Protein 1OT8 (pdb70)

B-factor: mean 16.62, std 10.14, range [3.8, 63.19]

Secondary structure (DSSP, 8-state):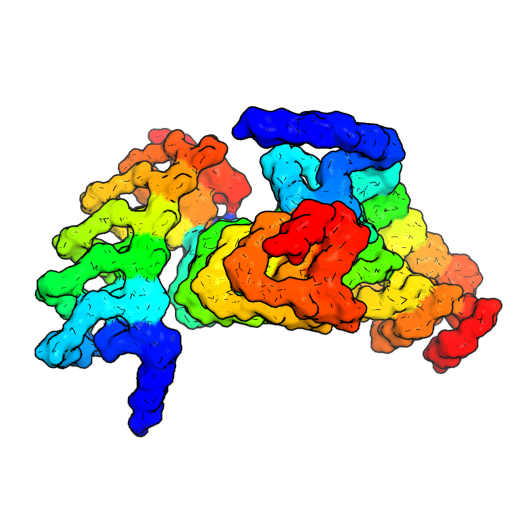
-HHHHHHHHHHHHHHHHHHHHH---HHHHHHHTT-HHHHHHHHHTT--TT---TTS--HHHHHHHTT-HHHHHHHHT-TT--TT---TT---HHHHHHHTT-TTHHHHHHHTT--TT-B-TTS-BHHHHHHHTT-HHHHHHHHHTT--TT---TT---HHHHHHHTT-HHHHHHHHHTT--TT---TTS--HHHHHHHTT-HHHHHHH-/-THHHHHHHHHHHHH---HHHHHHHTT-HHHHHHHHHTT--TT---TTS--HHHHHHHHT-HHHHHHHHTSTT--TT---TT---HHHHHHHTT-TTHHHHHHHTT--TT-B-TTS-BHHHHHHHTT-HHHHHHHHHTT--TT---TT---HHHHHHHTT-HHHHHHHHHTT--TT---TTS--HHHHHHHTT-HHHHHHHH--/-TTT---HHHHHHHTT-HHHHHHHHHTT--TT---TTS--HHHHHHHHT-HHHHHHHHT-TT--TT---TTS--HHHHHHHHT-TTHHHHHHHTT--TT-B-TTS-BHHHHHHHTT-HHHHHHHHHTT--TT---TT---HHHHHHHTT-HHHHHHHHHTT--TT---TT---HHHHHHHTT-HHHHHHHH-

GO terms:
  GO:0050699 WW domain binding (F, IDA)
  GO:0002213 defense response to insect (P, IDA)
  GO:0004888 transmembrane signaling receptor activity (F, IDA)
  GO:0005634 nucleus (C, IDA)
  GO:0005737 cytoplasm (C, IDA)
  GO:0005764 lysosome (C, IDA)
  GO:0005768 endosome (C, IDA)
  GO:0005769 early endosome (C, IDA)
  GO:0005770 late endosome (C, IDA)
  GO:0005886 plasma membrane (C, IDA)
  GO:0009986 cell surface (C, IDA)
  GO:0016020 membrane (C, IDA)
  GO:0030139 endocytic vesicle (C, IDA)
  GO:0031410 cytoplasmic vesicle (C, IDA)
  GO:0003682 chromatin binding (F, IDA)
  GO:0003713 transcription coactivator activity (F, IDA)
  GO:0045944 positive regulation of transcription by RNA polymerase II (P, IDA)
  GO:0010628 positive regulation of gene expression (P, IDA)
  GO:1990433 CSL-Notch-Mastermind transcription factor complex (C, IDA)
  GO:0048627 myoblast development (P, IEP)

CATH classification: 1.25.40.20

Solvent-accessible surface area: 26319 Å² total; per-residue (Å²): 133,74,120,82,95,54,74,59,128,55,61,13,65,143,56,66,79,58,21,117,102,45,28,14,49,35,2,0,11,6,0,90,83,2,43,0,7,21,0,90,134,24,32,103,56,62,35,84,4,48,22,100,18,90,70,0,59,2,0,0,0,5,0,0,36,30,33,0,14,0,0,0,8,3,0,33,56,40,157,75,13,67,28,56,8,104,22,116,70,2,0,2,0,3,1,0,0,0,71,63,56,20,85,32,0,5,54,29,0,19,36,40,123,8,74,28,71,15,28,16,93,50,14,41,8,0,2,0,56,0,0,14,68,51,19,34,97,2,0,67,34,0,18,150,64,157,6,81,104,42,20,90,6,105,112,61,10,2,0,1,2,4,0,0,80,74,40,2,82,92,0,0,97,9,0,22,83,52,173,6,65,91,116,40,41,5,90,126,118,84,49,0,96,59,2,0,50,120,98,125,42,103,57,1,17,163,44,14,112,200,154,53,77,38,66,78,71,101,56,42,54,116,100,47,29,12,47,55,2,0,13,6,0,89,109,56,128,45,64,19,0,100,149,48,28,101,92,60,37,88,5,47,22,101,18,93,39,0,55,3,0,0,0,6,0,0,36,40,75,3,68,37,1,0,74,18,0,38,165,44,158,70,14,71,31,58,8,105,10,118,22,2,1,3,0,4,1,0,0,0,34,24,30,20,130,31,0,4,88,35,0,20,104,38,125,9,74,29,67,17,27,14,93,49,14,28,7,1,2,0,14,0,0,2,1,18,18,35,101,2,0,65,34,0,21,151,66,162,9,76,88,37,13,87,8,104,64,58,9,1,0,1,0,4,0,0,43,3,0,0,68,51,0,0,74,10,0,18,103,61,163,4,66,78,143,43,40,5,91,118,117,71,59,0,95,54,5,0,49,126,45,98,1,101,34,0,20,147,16,14,71,110,230,112,154,106,45,24,14,54,68,2,0,51,4,0,112,83,4,46,0,14,31,0,71,157,47,24,102,92,62,36,93,4,48,20,99,17,84,38,0,59,2,0,0,0,7,0,0,36,30,32,0,14,0,0,0,4,4,0,35,62,40,158,72,14,69,26,57,7,99,9,116,19,2,1,3,0,4,1,0,0,0,36,25,36,21,88,37,0,6,58,27,0,20,42,40,121,8,79,30,69,21,26,14,90,49,14,25,8,1,3,0,12,0,0,1,1,20,19,34,98,2,0,66,36,0,22,152,63,161,8,76,100,37,15,87,8,106,62,59,13,2,0,1,2,3,0,0,44,1,0,0,69,71,0,0,94,9,0,17,81,53,170,4,67,75,115,40,40,12,92,132,115,66,51,0,97,60,2,0,49,119,41,102,1,96,41,0,16,152,12,13,87,151

Sequence (605 aa):
TAQVISDLLAQGAELNATMDKTGETSLHLAARFARADAAKRLLDAGADANSQDNTGRTPLHAAVAADAMGVFQILLRNRATNLNARMHDGTTPLILAARLAIEGMVEDLITADADINAADNSGKTALHWAAAVNNTEAVNILLMHHANRDAQDDKDETPLFLAAREGSYEASKALLDNFANREITDHMDRLPRDVASERLHHDIVRLLDLLAQGAELNATMDKTGETSLHLAARFARADAAKRLLDAGADANSQDNTGRTPLHAAVAADAMGVFQILLRNRATNLNARMHDGTTPLILAARLAIEGMVEDLITADADINAADNSGKTALHWAAAVNNTEAVNILLMHHANRDAQDDKDETPLFLAAREGSYEASKALLDNFANREITDHMDRLPRDVASERLHHDIVRLLDEHMDKTGETSLHLAARFARADAAKRLLDAGADANSQDNTGRTPLHAAVAADAMGVFQILLRNRATNLNARMHDGTTPLILAARLAIEGMVEDLITADADINAADNSGKTALHWAAAVNNTEAVNILLMHHANRDAQDDKDETPLFLAAREGSYEASKALLDNFANREITDHMDRLPRDVASERLHHDIVRLLDE

Foldseek 3Di:
DCVLVVVLVVVQVVCVVVCVVWVDHQLLVCLLVLPLPSNVSCVVVPDQQLRQTPQQDGSLLNNLLNLSVSSNVVLLVPVNRQQLRAGNQQDGSLLSCLLNVRPPVNLVSVVSPHPQAGAGNQAHGSLLNNLLVLSQVSVLSSVVSPHPQCRAGNQGAGSLLNNLLNVNLSSNLSSVVSPHDQCRATNVNATSLRNNVVVVVVSSNVVSD/DCVVVVVVVVVCVVWVDDQLLVCLQVQPLPSNVVCVVVPDQQLDQTPQQDGSLLNNLLNLNVSSNVVSLVDPNRDQLRQGPQRDGSLLSNLLNVRPPVNLVSVVSPHPQCRAGNQAHGSLLNNLLVLSQVSNLSSVVSPHPQCGAGNQGAGSLLNNLLRVRLNNNLSSVVSVHDQCRATNVNATSLRNNVVVVVVNSVVVSPDD/DVVWQDDQLLVCLQVLPLPSNLVCVVVPHQQLRQTPQQDGSLLNNLLNLSVSSNVVLLVDPNRDQLRAGPQGDGSLLSCLLVVRPPVNLVSVVSPHPQCGAGNQAAGSLLNNLLNLSLVSNLSSVVSPHPQCGAGNQGAGSLLNNLLNVRLSSNLSSVVSVRPQCRATNVNHTSLRSNVVVVVVSSNVVSVD

Nearest PDB structures (foldseek):
  1ot8-assembly3_C  TM=1.004E+00  e=4.012E-27  Drosophila melanogaster
  2he0-assembly1_B  TM=9.940E-01  e=1.354E-20  Homo sapiens
  2f8y-assembly2_B  TM=9.545E-01  e=3.190E-21  Homo sapiens
  3v79-assembly1_K  TM=9.064E-01  e=8.773E-21  Homo sapiens
  6py8-assembly2_K  TM=9.877E-01  e=1.505E-19  Homo sapiens

Organism: Drosophila melanogaster (NCBI:txid7227)

Radius of gyration: 27.83 Å; Cα contacts (8 Å, |Δi|>4): 1232; chains: 3; bounding box: 57×90×61 Å

Structure (mmCIF, N/CA/C/O backbone):
data_1OT8
#
_entry.id   1OT8
#
_cell.length_a   73.629
_cell.length_b   73.629
_cell.length_c   341.056
_cell.angle_alpha   90.00
_cell.angle_beta   90.00
_cell.angle_gamma   90.00
#
_symmetry.space_group_name_H-M   'P 43 21 2'
#
loop_
_entity.id
_entity.type
_entity.pdbx_description
1 polymer 'Neurogenic locus Notch protein'
2 non-polymer 'MAGNESIUM ION'
3 water water
#
loop_
_atom_site.group_PDB
_atom_site.id
_atom_site.type_symbol
_atom_site.label_atom_id
_atom_site.label_alt_id
_atom_site.label_comp_id
_atom_site.label_asym_id
_atom_site.label_entity_id
_atom_site.label_seq_id
_atom_site.pdbx_PDB_ins_code
_atom_site.Cartn_x
_atom_site.Cartn_y
_atom_site.Cartn_z
_atom_site.occupancy
_atom_site.B_iso_or_equiv
_atom_site.auth_seq_id
_atom_site.auth_comp_id
_atom_site.auth_asym_id
_atom_site.auth_atom_id
_atom_site.pdbx_PDB_model_num
ATOM 1 N N . THR A 1 29 ? 61.173 53.514 38.151 1.00 40.66 29 THR A N 1
ATOM 2 C CA . THR A 1 29 ? 60.467 54.387 39.137 1.00 40.50 29 THR A CA 1
ATOM 3 C C . THR A 1 29 ? 61.299 55.629 39.452 1.00 38.21 29 THR A C 1
ATOM 4 O O . THR A 1 29 ? 60.776 56.744 39.503 1.00 37.47 29 THR A O 1
ATOM 8 N N . ALA A 1 30 ? 62.595 55.434 39.666 1.00 35.82 30 ALA A N 1
ATOM 9 C CA . ALA A 1 30 ? 63.479 56.553 39.951 1.00 34.88 30 ALA A CA 1
ATOM 10 C C . ALA A 1 30 ? 63.514 57.435 38.708 1.00 33.35 30 ALA A C 1
ATOM 11 O O . ALA A 1 30 ? 63.542 58.662 38.799 1.00 31.16 30 ALA A O 1
ATOM 13 N N . GLN A 1 31 ? 63.496 56.797 37.542 1.00 33.14 31 GLN A N 1
ATOM 14 C CA . GLN A 1 31 ? 63.522 57.523 36.281 1.00 32.95 31 GLN A CA 1
ATOM 15 C C . GLN A 1 31 ? 62.266 58.370 36.112 1.00 32.70 31 GLN A C 1
ATOM 16 O O . GLN A 1 31 ? 62.339 59.530 35.705 1.00 30.37 31 GLN A O 1
ATOM 22 N N . VAL A 1 32 ? 61.115 57.786 36.432 1.00 31.09 32 VAL A N 1
ATOM 23 C CA . VAL A 1 32 ? 59.844 58.490 36.304 1.00 32.23 32 VAL A CA 1
ATOM 24 C C . VAL A 1 32 ? 59.772 59.696 37.231 1.00 30.76 32 VAL A C 1
ATOM 25 O O . VAL A 1 32 ? 59.409 60.796 36.810 1.00 30.48 32 VAL A O 1
ATOM 29 N N . ILE A 1 33 ? 60.114 59.486 38.497 1.00 29.64 33 ILE A N 1
ATOM 30 C CA . ILE A 1 33 ? 60.073 60.567 39.472 1.00 27.96 33 ILE A CA 1
ATOM 31 C C . ILE A 1 33 ? 61.081 61.667 39.130 1.00 28.38 33 ILE A C 1
ATOM 32 O O . ILE A 1 33 ? 60.732 62.847 39.099 1.00 28.04 33 ILE A O 1
ATOM 37 N N . SER A 1 34 ? 62.327 61.281 38.870 1.00 27.88 34 SER A N 1
ATOM 38 C CA . SER A 1 34 ? 63.362 62.253 38.534 1.00 28.90 34 SER A CA 1
ATOM 39 C C . SER A 1 34 ? 62.955 63.088 37.320 1.00 29.63 34 SER A C 1
ATOM 40 O O . SER A 1 34 ? 63.209 64.291 37.276 1.00 28.89 34 SER A O 1
ATOM 43 N N . ASP A 1 35 ? 62.324 62.455 36.334 1.00 29.92 35 ASP A N 1
ATOM 44 C CA . ASP A 1 35 ? 61.891 63.184 35.148 1.00 31.88 35 ASP A CA 1
ATOM 45 C C . ASP A 1 35 ? 60.794 64.175 35.511 1.00 30.50 35 ASP A C 1
ATOM 46 O O . ASP A 1 35 ? 60.817 65.323 35.069 1.00 30.29 35 ASP A O 1
ATOM 51 N N . LEU A 1 36 ? 59.837 63.729 36.318 1.00 29.95 36 LEU A N 1
ATOM 52 C CA . LEU A 1 36 ? 58.740 64.593 36.736 1.00 30.76 36 LEU A CA 1
ATOM 53 C C . LEU A 1 36 ? 59.267 65.820 37.471 1.00 29.21 36 LEU A C 1
ATOM 54 O O . LEU A 1 36 ? 58.835 66.939 37.208 1.00 29.96 36 LEU A O 1
ATOM 59 N N . LEU A 1 37 ? 60.207 65.607 38.389 1.00 28.55 37 LEU A N 1
ATOM 60 C CA . LEU A 1 37 ? 60.785 66.709 39.154 1.00 28.27 37 LEU A CA 1
ATOM 61 C C . LEU A 1 37 ? 61.599 67.644 38.257 1.00 27.49 37 LEU A C 1
ATOM 62 O O . LEU A 1 37 ? 61.568 68.865 38.427 1.00 27.12 37 LEU A O 1
ATOM 67 N N . ALA A 1 38 ? 62.318 67.068 37.297 1.00 27.96 38 ALA A N 1
ATOM 68 C CA . ALA A 1 38 ? 63.136 67.851 36.369 1.00 29.47 38 ALA A CA 1
ATOM 69 C C . ALA A 1 38 ? 62.256 68.684 35.436 1.00 29.06 38 ALA A C 1
ATOM 70 O O . ALA A 1 38 ? 62.482 69.881 35.259 1.00 30.63 38 ALA A O 1
ATOM 72 N N . GLN A 1 39 ? 61.267 68.034 34.828 1.00 29.55 39 GLN A N 1
ATOM 73 C CA . GLN A 1 39 ? 60.351 68.746 33.946 1.00 31.57 39 GLN A CA 1
ATOM 74 C C . GLN A 1 39 ? 59.582 69.821 34.706 1.00 31.09 39 GLN A C 1
ATOM 75 O O . GLN A 1 39 ? 59.331 70.903 34.205 1.00 31.30 39 GLN A O 1
ATOM 78 N N . GLY A 1 40 ? 59.243 69.492 35.957 1.00 29.21 40 GLY A N 1
ATOM 79 C CA . GLY A 1 40 ? 58.529 70.443 36.788 1.00 28.69 40 GLY A CA 1
ATOM 80 C C . GLY A 1 40 ? 59.318 71.725 36.998 1.00 28.06 40 GLY A C 1
ATOM 81 O O . GLY A 1 40 ? 58.762 72.826 36.949 1.00 27.79 40 GLY A O 1
ATOM 82 N N . ALA A 1 41 ? 60.621 71.584 37.220 1.00 25.94 41 ALA A N 1
ATOM 83 C CA . ALA A 1 41 ? 61.488 72.733 37.447 1.00 26.23 41 ALA A CA 1
ATOM 84 C C . ALA A 1 41 ? 61.599 73.618 36.209 1.00 25.72 41 ALA A C 1
ATOM 85 O O . ALA A 1 41 ? 61.579 74.843 36.305 1.00 24.20 41 ALA A O 1
ATOM 87 N N . GLU A 1 42 ? 61.718 72.994 35.045 1.00 26.62 42 GLU A N 1
ATOM 88 C CA . GLU A 1 42 ? 61.834 73.744 33.801 1.00 28.00 42 GLU A CA 1
ATOM 89 C C . GLU A 1 42 ? 60.536 74.475 33.485 1.00 28.89 42 GLU A C 1
ATOM 90 O O . GLU A 1 42 ? 60.545 75.491 32.799 1.00 29.96 42 GLU A O 1
ATOM 96 N N . LEU A 1 43 ? 59.424 73.965 34.009 1.00 29.92 43 LEU A N 1
ATOM 97 C CA . LEU A 1 43 ? 58.111 74.565 33.767 1.00 30.11 43 LEU A CA 1
ATOM 98 C C . LEU A 1 43 ? 57.610 75.517 34.856 1.00 29.21 43 LEU A C 1
ATOM 99 O O . LEU A 1 43 ? 56.595 76.189 34.664 1.00 27.70 43 LEU A O 1
ATOM 104 N N . ASN A 1 44 ? 58.302 75.583 35.991 1.00 27.06 44 ASN A N 1
ATOM 105 C CA . ASN A 1 44 ? 57.857 76.454 37.077 1.00 28.07 44 ASN A CA 1
ATOM 106 C C . ASN A 1 44 ? 57.731 77.933 36.716 1.00 28.99 44 ASN A C 1
ATOM 107 O O . ASN A 1 44 ? 56.869 78.631 37.250 1.00 28.02 44 ASN A O 1
ATOM 112 N N . ALA A 1 45 ? 58.584 78.419 35.822 1.00 30.76 45 ALA A N 1
ATOM 113 C CA . ALA A 1 45 ? 58.509 79.822 35.425 1.00 31.93 45 ALA A CA 1
ATOM 114 C C . ALA A 1 45 ? 57.094 80.102 34.926 1.00 32.08 45 ALA A C 1
ATOM 115 O O . ALA A 1 45 ? 56.441 81.053 35.361 1.00 32.70 45 ALA A O 1
ATOM 117 N N . THR A 1 46 ? 56.621 79.247 34.024 1.00 31.80 46 THR A N 1
ATOM 118 C CA . THR A 1 46 ? 55.286 79.377 33.452 1.00 31.70 46 THR A CA 1
ATOM 119 C C . THR A 1 46 ? 54.186 79.215 34.496 1.00 31.87 46 THR A C 1
ATOM 120 O O . THR A 1 46 ? 53.277 80.040 34.590 1.00 30.10 46 THR A O 1
ATOM 124 N N . MET A 1 47 ? 54.274 78.146 35.282 1.00 30.37 47 MET A N 1
ATOM 125 C CA . MET A 1 47 ? 53.270 77.865 36.299 1.00 30.11 47 MET A CA 1
ATOM 126 C C . MET A 1 47 ? 53.178 78.930 37.386 1.00 30.42 47 MET A C 1
ATOM 127 O O . MET A 1 47 ? 52.103 79.167 37.934 1.00 29.36 47 MET A O 1
ATOM 132 N N . ASP A 1 48 ? 54.298 79.571 37.704 1.00 29.87 48 ASP A N 1
ATOM 133 C CA . ASP A 1 48 ? 54.284 80.609 38.728 1.00 29.62 48 ASP A CA 1
ATOM 134 C C . ASP A 1 48 ? 53.494 81.832 38.275 1.00 29.36 48 ASP A C 1
ATOM 135 O O . ASP A 1 48 ? 53.030 82.618 39.096 1.00 28.96 48 ASP A O 1
ATOM 140 N N . LYS A 1 49 ? 53.340 81.989 36.966 1.00 28.62 49 LYS A N 1
ATOM 141 C CA . LYS A 1 49 ? 52.604 83.127 36.432 1.00 29.54 49 LYS A CA 1
ATOM 142 C C . LYS A 1 49 ? 51.117 82.829 36.221 1.00 29.07 49 LYS A C 1
ATOM 143 O O . LYS A 1 49 ? 50.281 83.733 36.265 1.00 30.58 49 LYS A O 1
ATOM 146 N N . THR A 1 50 ? 50.792 81.558 36.015 1.00 26.75 50 THR A N 1
ATOM 147 C CA . THR A 1 50 ? 49.412 81.163 35.767 1.00 25.12 50 THR A CA 1
ATOM 148 C C . THR A 1 50 ? 48.768 80.399 36.918 1.00 24.29 50 THR A C 1
ATOM 149 O O . THR A 1 50 ? 47.546 80.262 36.967 1.00 24.31 50 THR A O 1
ATOM 153 N N . GLY A 1 51 ? 49.592 79.898 37.832 1.00 23.20 51 GLY A N 1
ATOM 154 C CA . GLY A 1 51 ? 49.077 79.137 38.957 1.00 23.59 51 GLY A CA 1
ATOM 155 C C . GLY A 1 51 ? 48.722 77.718 38.546 1.00 23.10 51 GLY A C 1
ATOM 156 O O . GLY A 1 51 ? 48.116 76.971 39.311 1.00 22.12 51 GLY A O 1
ATOM 157 N N . GLU A 1 52 ? 49.105 77.346 37.330 1.00 23.50 52 GLU A N 1
ATOM 158 C CA . GLU A 1 52 ? 48.815 76.017 36.798 1.00 23.01 52 GLU A CA 1
ATOM 159 C C . GLU A 1 52 ? 49.746 74.936 37.341 1.00 25.07 52 GLU A C 1
ATOM 160 O O . GLU A 1 52 ? 50.816 75.230 37.875 1.00 22.59 52 GLU A O 1
ATOM 166 N N . THR A 1 53 ? 49.317 73.684 37.192 1.00 25.10 53 THR A N 1
ATOM 167 C CA . THR A 1 53 ? 50.096 72.522 37.606 1.00 25.08 53 THR A CA 1
ATOM 168 C C . THR A 1 53 ? 50.533 71.843 36.316 1.00 24.88 53 THR A C 1
ATOM 169 O O . THR A 1 53 ? 50.077 72.210 35.233 1.00 23.22 53 THR A O 1
ATOM 173 N N . SER A 1 54 ? 51.405 70.847 36.426 1.00 24.30 54 SER A N 1
ATOM 174 C CA . SER A 1 54 ? 51.877 70.125 35.246 1.00 24.53 54 SER A CA 1
ATOM 175 C C . SER A 1 54 ? 50.696 69.574 34.440 1.00 22.05 54 SER A C 1
ATOM 176 O O . SER A 1 54 ? 50.724 69.575 33.209 1.00 22.73 54 SER A O 1
ATOM 179 N N . LEU A 1 55 ? 49.662 69.107 35.135 1.00 19.99 55 LEU A N 1
ATOM 180 C CA . LEU A 1 55 ? 48.494 68.544 34.459 1.00 20.61 55 LEU A CA 1
ATOM 181 C C . LEU A 1 55 ? 47.750 69.606 33.654 1.00 19.78 55 LEU A C 1
ATOM 182 O O . LEU A 1 55 ? 47.206 69.314 32.588 1.00 19.21 55 LEU A O 1
ATOM 187 N N . HIS A 1 56 ? 47.718 70.835 34.167 1.00 20.70 56 HIS A N 1
ATOM 188 C CA . HIS A 1 56 ? 47.072 71.938 33.455 1.00 19.91 56 HIS A CA 1
ATOM 189 C C . HIS A 1 56 ? 47.790 72.128 32.123 1.00 19.53 56 HIS A C 1
ATOM 190 O O . HIS A 1 56 ? 47.162 72.291 31.074 1.00 20.16 56 HIS A O 1
ATOM 197 N N . LEU A 1 57 ? 49.119 72.126 32.176 1.00 21.16 57 LEU A N 1
ATOM 198 C CA . LEU A 1 57 ? 49.927 72.312 30.978 1.00 20.93 57 LEU A CA 1
ATOM 199 C C . LEU A 1 57 ? 49.721 71.188 29.972 1.00 22.22 57 LEU A C 1
ATOM 200 O O . LEU A 1 57 ? 49.679 71.430 28.768 1.00 22.62 57 LEU A O 1
ATOM 205 N N . ALA A 1 58 ? 49.593 69.959 30.468 1.00 22.60 58 ALA A N 1
ATOM 206 C CA . ALA A 1 58 ? 49.376 68.807 29.595 1.00 21.51 58 ALA A CA 1
ATOM 207 C C . ALA A 1 58 ? 48.076 69.034 28.830 1.00 19.68 58 ALA A C 1
ATOM 208 O O . ALA A 1 58 ? 47.979 68.740 27.639 1.00 20.48 58 ALA A O 1
ATOM 210 N N . ALA A 1 59 ? 47.080 69.573 29.525 1.00 18.10 59 ALA A N 1
ATOM 211 C CA . ALA A 1 59 ? 45.784 69.859 28.919 1.00 17.63 59 ALA A CA 1
ATOM 212 C C . ALA A 1 59 ? 45.874 71.047 27.958 1.00 16.67 59 ALA A C 1
ATOM 213 O O . ALA A 1 59 ? 45.391 70.984 26.829 1.00 16.66 59 ALA A O 1
ATOM 215 N N . ARG A 1 60 ? 46.496 72.131 28.414 1.00 11.41 60 ARG A N 1
ATOM 216 C CA . ARG A 1 60 ? 46.619 73.329 27.589 1.00 10.88 60 ARG A CA 1
ATOM 217 C C . ARG A 1 60 ? 47.421 73.084 26.312 1.00 10.23 60 ARG A C 1
ATOM 218 O O . ARG A 1 60 ? 47.135 73.676 25.273 1.00 10.46 60 ARG A O 1
ATOM 226 N N . PHE A 1 61 ? 48.421 72.211 26.371 1.00 8.65 61 PHE A N 1
ATOM 227 C CA . PHE A 1 61 ? 49.194 71.943 25.167 1.00 10.07 61 PHE A CA 1
ATOM 228 C C . PHE A 1 61 ? 48.834 70.626 24.491 1.00 9.31 61 PHE A C 1
ATOM 229 O O . PHE A 1 61 ? 49.590 70.101 23.673 1.00 9.02 61 PHE A O 1
ATOM 237 N N . ALA A 1 62 ? 47.656 70.114 24.839 1.00 7.94 62 ALA A N 1
ATOM 238 C CA . ALA A 1 62 ? 47.111 68.889 24.261 1.00 8.41 62 ALA A CA 1
ATOM 239 C C . ALA A 1 62 ? 48.064 67.704 24.176 1.00 8.68 62 ALA A C 1
ATOM 240 O O . ALA A 1 62 ? 48.360 67.216 23.082 1.00 8.79 62 ALA A O 1
ATOM 242 N N . ARG A 1 63 ? 48.533 67.239 25.327 1.00 7.40 63 ARG A N 1
ATOM 243 C CA . ARG A 1 63 ? 49.426 66.091 25.375 1.00 8.39 63 ARG A CA 1
ATOM 244 C C . ARG A 1 63 ? 48.720 64.958 26.114 1.00 8.31 63 ARG A C 1
ATOM 245 O O . ARG A 1 63 ? 48.796 64.862 27.338 1.00 8.49 63 ARG A O 1
ATOM 253 N N . ALA A 1 64 ? 48.022 64.111 25.366 1.00 8.79 64 ALA A N 1
ATOM 254 C CA . ALA A 1 64 ? 47.317 62.985 25.960 1.00 7.14 64 ALA A CA 1
ATOM 255 C C . ALA A 1 64 ? 48.305 62.065 26.675 1.00 8.84 64 ALA A C 1
ATOM 256 O O . ALA A 1 64 ? 48.004 61.540 27.748 1.00 7.75 64 ALA A O 1
ATOM 258 N N . ASP A 1 65 ? 49.489 61.878 26.091 1.00 8.09 65 ASP A N 1
ATOM 259 C CA . ASP A 1 65 ? 50.487 61.009 26.707 1.00 10.05 65 ASP A CA 1
ATOM 260 C C . ASP A 1 65 ? 50.949 61.525 28.063 1.00 10.71 65 ASP A C 1
ATOM 261 O O . ASP A 1 65 ? 51.000 60.772 29.039 1.00 8.86 65 ASP A O 1
ATOM 266 N N . ALA A 1 66 ? 51.276 62.811 28.129 1.00 9.19 66 ALA A N 1
ATOM 267 C CA . ALA A 1 66 ? 51.728 63.401 29.380 1.00 10.49 66 ALA A CA 1
ATOM 268 C C . ALA A 1 66 ? 50.603 63.400 30.412 1.00 10.55 66 ALA A C 1
ATOM 269 O O . ALA A 1 66 ? 50.845 63.189 31.602 1.00 11.80 66 ALA A O 1
ATOM 271 N N . ALA A 1 67 ? 49.375 63.629 29.952 1.00 10.04 67 ALA A N 1
ATOM 272 C CA . ALA A 1 67 ? 48.218 63.660 30.838 1.00 10.80 67 ALA A CA 1
ATOM 273 C C . ALA A 1 67 ? 48.066 62.355 31.614 1.00 11.44 67 ALA A C 1
ATOM 274 O O . ALA A 1 67 ? 47.845 62.369 32.827 1.00 9.88 67 ALA A O 1
ATOM 276 N N . LYS A 1 68 ? 48.169 61.227 30.916 1.00 11.36 68 LYS A N 1
ATOM 277 C CA . LYS A 1 68 ? 48.037 59.935 31.578 1.00 12.23 68 LYS A CA 1
ATOM 278 C C . LYS A 1 68 ? 49.166 59.694 32.574 1.00 12.43 68 LYS A C 1
ATOM 279 O O . LYS A 1 68 ? 48.931 59.214 33.681 1.00 12.55 68 LYS A O 1
ATOM 285 N N . ARG A 1 69 ? 50.393 60.029 32.183 1.00 13.17 69 ARG A N 1
ATOM 286 C CA . ARG A 1 69 ? 51.539 59.842 33.066 1.00 13.48 69 ARG A CA 1
ATOM 287 C C . ARG A 1 69 ? 51.376 60.628 34.365 1.00 12.86 69 ARG A C 1
ATOM 288 O O . ARG A 1 69 ? 51.642 60.108 35.451 1.00 11.33 69 ARG A O 1
ATOM 296 N N . LEU A 1 70 ? 50.931 61.878 34.256 1.00 10.47 70 LEU A N 1
ATOM 297 C CA . LEU A 1 70 ? 50.747 62.719 35.433 1.00 10.49 70 LEU A CA 1
ATOM 298 C C . LEU A 1 70 ? 49.656 62.198 36.363 1.00 11.01 70 LEU A C 1
ATOM 299 O O . LEU A 1 70 ? 49.817 62.205 37.586 1.00 10.01 70 LEU A O 1
ATOM 304 N N . LEU A 1 71 ? 48.543 61.750 35.792 1.00 10.75 71 LEU A N 1
ATOM 305 C CA . LEU A 1 71 ? 47.458 61.224 36.608 1.00 12.06 71 LEU A CA 1
ATOM 306 C C . LEU A 1 71 ? 47.911 59.945 37.308 1.00 13.80 71 LEU A C 1
ATOM 307 O O . LEU A 1 71 ? 47.580 59.721 38.473 1.00 14.82 71 LEU A O 1
ATOM 312 N N . ASP A 1 72 ? 48.672 59.110 36.601 1.00 13.85 72 ASP A N 1
ATOM 313 C CA . ASP A 1 72 ? 49.166 57.872 37.197 1.00 15.37 72 ASP A CA 1
ATOM 314 C C . ASP A 1 72 ? 50.166 58.201 38.300 1.00 15.57 72 ASP A C 1
ATOM 315 O O . ASP A 1 72 ? 50.369 57.413 39.223 1.00 13.56 72 ASP A O 1
ATOM 320 N N . ALA A 1 73 ? 50.785 59.373 38.198 1.00 15.83 73 ALA A N 1
ATOM 321 C CA . ALA A 1 73 ? 51.763 59.814 39.185 1.00 16.68 73 ALA A CA 1
ATOM 322 C C . ALA A 1 73 ? 51.076 60.481 40.377 1.00 17.74 73 ALA A C 1
ATOM 323 O O . ALA A 1 73 ? 51.744 60.949 41.301 1.00 16.76 73 ALA A O 1
ATOM 325 N N . GLY A 1 74 ? 49.746 60.530 40.344 1.00 16.47 74 GLY A N 1
ATOM 326 C CA . GLY A 1 74 ? 48.997 61.118 41.441 1.00 16.16 74 GLY A CA 1
ATOM 327 C C . GLY A 1 74 ? 48.555 62.563 41.294 1.00 15.32 74 GLY A C 1
ATOM 328 O O . GLY A 1 74 ? 48.155 63.186 42.277 1.00 16.13 74 GLY A O 1
ATOM 329 N N . ALA A 1 75 ? 48.619 63.107 40.083 1.00 14.70 75 ALA A N 1
ATOM 330 C CA . ALA A 1 75 ? 48.209 64.491 39.859 1.00 14.83 75 ALA A CA 1
ATOM 331 C C . ALA A 1 75 ? 46.746 64.700 40.241 1.00 16.54 75 ALA A C 1
ATOM 332 O O . ALA A 1 75 ? 45.900 63.838 40.000 1.00 15.55 75 ALA A O 1
ATOM 334 N N . ASP A 1 76 ? 46.454 65.847 40.843 1.00 18.00 76 ASP A N 1
ATOM 335 C CA . ASP A 1 76 ? 45.091 66.175 41.246 1.00 17.62 76 ASP A CA 1
ATOM 336 C C . ASP A 1 76 ? 44.349 66.727 40.036 1.00 16.97 76 ASP A C 1
ATOM 337 O O . ASP A 1 76 ? 44.706 67.778 39.502 1.00 16.38 76 ASP A O 1
ATOM 342 N N . ALA A 1 77 ? 43.318 66.010 39.600 1.00 15.97 77 ALA A N 1
ATOM 343 C CA . ALA A 1 77 ? 42.540 66.425 38.441 1.00 15.33 77 ALA A CA 1
ATOM 344 C C . ALA A 1 77 ? 41.690 67.662 38.705 1.00 13.15 77 ALA A C 1
ATOM 345 O O . ALA A 1 77 ? 41.166 68.265 37.768 1.00 12.66 77 ALA A O 1
ATOM 347 N N . ASN A 1 78 ? 41.554 68.046 39.970 1.00 12.97 78 ASN A N 1
ATOM 348 C CA . ASN A 1 78 ? 40.744 69.209 40.309 1.00 12.21 78 ASN A CA 1
ATOM 349 C C . ASN A 1 78 ? 41.517 70.411 40.854 1.00 12.74 78 ASN A C 1
ATOM 350 O O . ASN A 1 78 ? 40.923 71.332 41.414 1.00 11.31 78 ASN A O 1
ATOM 355 N N . SER A 1 79 ? 42.840 70.389 40.697 1.00 12.57 79 SER A N 1
ATOM 356 C CA . SER A 1 79 ? 43.620 71.541 41.135 1.00 12.96 79 SER A CA 1
ATOM 357 C C . SER A 1 79 ? 43.241 72.792 40.350 1.00 12.47 79 SER A C 1
ATOM 358 O O . SER A 1 79 ? 42.936 72.667 39.151 1.00 10.07 79 SER A O 1
ATOM 361 N N . GLN A 1 80 ? 43.206 73.936 40.986 1.00 12.28 80 GLN A N 1
ATOM 362 C CA . GLN A 1 80 ? 42.803 75.164 40.302 1.00 13.48 80 GLN A CA 1
ATOM 363 C C . GLN A 1 80 ? 43.958 76.123 40.056 1.00 12.48 80 GLN A C 1
ATOM 364 O O . GLN A 1 80 ? 44.848 76.260 40.900 1.00 9.96 80 GLN A O 1
ATOM 370 N N . ASP A 1 81 ? 43.942 76.789 38.902 1.00 11.40 81 ASP A N 1
ATOM 371 C CA . ASP A 1 81 ? 44.985 77.758 38.592 1.00 11.52 81 ASP A CA 1
ATOM 372 C C . ASP A 1 81 ? 44.516 79.131 39.082 1.00 11.07 81 ASP A C 1
ATOM 373 O O . ASP A 1 81 ? 43.554 79.215 39.846 1.00 9.03 81 ASP A O 1
ATOM 378 N N . ASN A 1 82 ? 45.182 80.199 38.652 1.00 11.10 82 ASN A N 1
ATOM 379 C CA . ASN A 1 82 ? 44.816 81.540 39.108 1.00 11.44 82 ASN A CA 1
ATOM 380 C C . ASN A 1 82 ? 43.388 81.999 38.816 1.00 11.07 82 ASN A C 1
ATOM 381 O O . ASN A 1 82 ? 42.854 82.835 39.547 1.00 9.96 82 ASN A O 1
ATOM 386 N N . THR A 1 83 ? 42.755 81.468 37.772 1.00 9.86 83 THR A N 1
ATOM 387 C CA . THR A 1 83 ? 41.377 81.872 37.474 1.00 10.08 83 THR A CA 1
ATOM 388 C C . THR A 1 83 ? 40.374 80.827 37.957 1.00 9.98 83 THR A C 1
ATOM 389 O O . THR A 1 83 ? 39.173 80.939 37.703 1.00 8.24 83 THR A O 1
ATOM 393 N N . GLY A 1 84 ? 40.872 79.811 38.655 1.00 9.69 84 GLY A N 1
ATOM 394 C CA . GLY A 1 84 ? 39.999 78.766 39.165 1.00 10.03 84 GLY A CA 1
ATOM 395 C C . GLY A 1 84 ? 39.807 77.591 38.221 1.00 9.84 84 GLY A C 1
ATOM 396 O O . GLY A 1 84 ? 39.051 76.664 38.518 1.00 9.84 84 GLY A O 1
ATOM 397 N N . ARG A 1 85 ? 40.481 77.623 37.077 1.00 9.18 85 ARG A N 1
ATOM 398 C CA . ARG A 1 85 ? 40.368 76.533 36.111 1.00 9.11 85 ARG A CA 1
ATOM 399 C C . ARG A 1 85 ? 41.065 75.263 36.586 1.00 9.38 85 ARG A C 1
ATOM 400 O O . ARG A 1 85 ? 42.146 75.319 37.167 1.00 9.43 85 ARG A O 1
ATOM 408 N N . THR A 1 86 ? 40.432 74.122 36.339 1.00 9.75 86 THR A N 1
ATOM 409 C CA . THR A 1 86 ? 41.022 72.831 36.672 1.00 10.72 86 THR A CA 1
ATOM 410 C C . THR A 1 86 ? 41.555 72.356 35.324 1.00 10.69 86 THR A C 1
ATOM 411 O O . THR A 1 86 ? 41.273 72.972 34.295 1.00 9.58 86 THR A O 1
ATOM 415 N N . PRO A 1 87 ? 42.333 71.264 35.304 1.00 10.11 87 PRO A N 1
ATOM 416 C CA . PRO A 1 87 ? 42.840 70.805 34.009 1.00 8.80 87 PRO A CA 1
ATOM 417 C C . PRO A 1 87 ? 41.721 70.495 33.016 1.00 8.44 87 PRO A C 1
ATOM 418 O O . PRO A 1 87 ? 41.944 70.493 31.805 1.00 8.36 87 PRO A O 1
ATOM 422 N N . LEU A 1 88 ? 40.518 70.235 33.523 1.00 8.69 88 LEU A N 1
ATOM 423 C CA . LEU A 1 88 ? 39.393 69.946 32.644 1.00 8.65 88 LEU A CA 1
ATOM 424 C C . LEU A 1 88 ? 38.988 71.223 31.903 1.00 10.25 88 LEU A C 1
ATOM 425 O O . LEU A 1 88 ? 38.731 71.189 30.701 1.00 10.27 88 LEU A O 1
ATOM 430 N N . HIS A 1 89 ? 38.935 72.350 32.613 1.00 9.09 89 HIS A N 1
ATOM 431 C CA . HIS A 1 89 ? 38.594 73.621 31.963 1.00 10.54 89 HIS A CA 1
ATOM 432 C C . HIS A 1 89 ? 39.631 73.859 30.867 1.00 11.13 89 HIS A C 1
ATOM 433 O O . HIS A 1 89 ? 39.298 74.215 29.736 1.00 12.34 89 HIS A O 1
ATOM 440 N N . ALA A 1 90 ? 40.897 73.667 31.232 1.00 10.47 90 ALA A N 1
ATOM 441 C CA . ALA A 1 90 ? 42.018 73.863 30.323 1.00 10.19 90 ALA A CA 1
ATOM 442 C C . ALA A 1 90 ? 41.912 73.009 29.062 1.00 10.17 90 ALA A C 1
ATOM 443 O O . ALA A 1 90 ? 42.172 73.495 27.960 1.00 9.01 90 ALA A O 1
ATOM 445 N N . ALA A 1 91 ? 41.536 71.741 29.227 1.00 9.60 91 ALA A N 1
ATOM 446 C CA . ALA A 1 91 ? 41.393 70.824 28.094 1.00 9.35 91 ALA A CA 1
ATOM 447 C C . ALA A 1 91 ? 40.311 71.325 27.145 1.00 9.91 91 ALA A C 1
ATOM 448 O O . ALA A 1 91 ? 40.459 71.250 25.923 1.00 9.94 91 ALA A O 1
ATOM 450 N N . VAL A 1 92 ? 39.215 71.821 27.711 1.00 8.01 92 VAL A N 1
ATOM 451 C CA . VAL A 1 92 ? 38.123 72.352 26.910 1.00 10.22 92 VAL A CA 1
ATOM 452 C C . VAL A 1 92 ? 38.592 73.587 26.132 1.00 10.57 92 VAL A C 1
ATOM 453 O O . VAL A 1 92 ? 38.413 73.668 24.918 1.00 12.05 92 VAL A O 1
ATOM 457 N N . ALA A 1 93 ? 39.200 74.540 26.835 1.00 11.30 93 ALA A N 1
ATOM 458 C CA . ALA A 1 93 ? 39.676 75.774 26.204 1.00 12.11 93 ALA A CA 1
ATOM 459 C C . ALA A 1 93 ? 40.688 75.540 25.081 1.00 13.00 93 ALA A C 1
ATOM 460 O O . ALA A 1 93 ? 40.714 76.287 24.097 1.00 11.97 93 ALA A O 1
ATOM 462 N N . ALA A 1 94 ? 41.514 74.507 25.218 1.00 11.90 94 ALA A N 1
ATOM 463 C CA . ALA A 1 94 ? 42.522 74.209 24.200 1.00 12.57 94 ALA A CA 1
ATOM 464 C C . ALA A 1 94 ? 42.042 73.171 23.191 1.00 11.50 94 ALA A C 1
ATOM 465 O O . ALA A 1 94 ? 42.787 72.787 22.289 1.00 11.12 94 ALA A O 1
ATOM 467 N N . ASP A 1 95 ? 40.794 72.737 23.338 1.00 11.60 95 ASP A N 1
ATOM 468 C CA . ASP A 1 95 ? 40.215 71.719 22.464 1.00 11.52 95 ASP A CA 1
ATOM 469 C C . ASP A 1 95 ? 41.137 70.498 22.412 1.00 11.38 95 ASP A C 1
ATOM 470 O O . ASP A 1 95 ? 41.424 69.959 21.340 1.00 9.89 95 ASP A O 1
ATOM 475 N N . ALA A 1 96 ? 41.618 70.089 23.582 1.00 10.36 96 ALA A N 1
ATOM 476 C CA . ALA A 1 96 ? 42.484 68.923 23.707 1.00 9.32 96 ALA A CA 1
ATOM 477 C C . ALA A 1 96 ? 41.550 67.753 23.997 1.00 9.81 96 ALA A C 1
ATOM 478 O O . ALA A 1 96 ? 41.401 67.333 25.150 1.00 9.91 96 ALA A O 1
ATOM 480 N N . MET A 1 97 ? 40.915 67.239 22.948 1.00 9.13 97 MET A N 1
ATOM 481 C CA . MET A 1 97 ? 39.961 66.144 23.085 1.00 8.91 97 MET A CA 1
ATOM 482 C C . MET A 1 97 ? 40.561 64.910 23.751 1.00 8.99 97 MET A C 1
ATOM 483 O O . MET A 1 97 ? 39.878 64.213 24.496 1.00 10.30 97 MET A O 1
ATOM 488 N N . GLY A 1 98 ? 41.837 64.647 23.481 1.00 9.16 98 GLY A N 1
ATOM 489 C CA . GLY A 1 98 ? 42.494 63.500 24.079 1.00 9.08 98 GLY A CA 1
ATOM 490 C C . GLY A 1 98 ? 42.557 63.635 25.587 1.00 11.06 98 GLY A C 1
ATOM 491 O O . GLY A 1 98 ? 42.064 62.772 26.320 1.00 10.90 98 GLY A O 1
ATOM 492 N N . VAL A 1 99 ? 43.165 64.720 26.058 1.00 9.11 99 VAL A N 1
ATOM 493 C CA . VAL A 1 99 ? 43.278 64.956 27.489 1.00 9.81 99 VAL A CA 1
ATOM 494 C C . VAL A 1 99 ? 41.892 65.010 28.122 1.00 10.54 99 VAL A C 1
ATOM 495 O O . VAL A 1 99 ? 41.691 64.519 29.230 1.00 9.65 99 VAL A O 1
ATOM 499 N N . PHE A 1 100 ? 40.945 65.610 27.406 1.00 9.07 100 PHE A N 1
ATOM 500 C CA . PHE A 1 100 ? 39.562 65.735 27.862 1.00 9.76 100 PHE A CA 1
ATOM 501 C C . PHE A 1 100 ? 38.958 64.363 28.207 1.00 9.46 100 PHE A C 1
ATOM 502 O O . PHE A 1 100 ? 38.402 64.176 29.288 1.00 11.27 100 PHE A O 1
ATOM 510 N N . GLN A 1 101 ? 39.064 63.410 27.286 1.00 9.20 101 GLN A N 1
ATOM 511 C CA . GLN A 1 101 ? 38.517 62.073 27.516 1.00 8.40 101 GLN A CA 1
ATOM 512 C C . GLN A 1 101 ? 39.245 61.363 28.658 1.00 10.92 101 GLN A C 1
ATOM 513 O O . GLN A 1 101 ? 38.637 60.608 29.419 1.00 9.68 101 GLN A O 1
ATOM 519 N N . ILE A 1 102 ? 40.549 61.600 28.762 1.00 8.68 102 ILE A N 1
ATOM 520 C CA . ILE A 1 102 ? 41.356 61.009 29.820 1.00 8.43 102 ILE A CA 1
ATOM 521 C C . ILE A 1 102 ? 40.897 61.553 31.175 1.00 9.11 102 ILE A C 1
ATOM 522 O O . ILE A 1 102 ? 40.903 60.840 32.184 1.00 8.02 102 ILE A O 1
ATOM 527 N N . LEU A 1 103 ? 40.478 62.815 31.198 1.00 8.73 103 LEU A N 1
ATOM 528 C CA . LEU A 1 103 ? 40.007 63.417 32.442 1.00 10.29 103 LEU A CA 1
ATOM 529 C C . LEU A 1 103 ? 38.600 62.925 32.755 1.00 11.42 103 LEU A C 1
ATOM 530 O O . LEU A 1 103 ? 38.271 62.650 33.907 1.00 12.46 103 LEU A O 1
ATOM 535 N N . LEU A 1 104 ? 37.777 62.797 31.721 1.00 10.62 104 LEU A N 1
ATOM 536 C CA . LEU A 1 104 ? 36.408 62.328 31.893 1.00 11.74 104 LEU A CA 1
ATOM 537 C C . LEU A 1 104 ? 36.337 60.900 32.426 1.00 10.85 104 LEU A C 1
ATOM 538 O O . LEU A 1 104 ? 35.440 60.573 33.205 1.00 9.05 104 LEU A O 1
ATOM 543 N N . ARG A 1 105 ? 37.275 60.053 32.012 1.00 10.96 105 ARG A N 1
ATOM 544 C CA . ARG A 1 105 ? 37.283 58.661 32.460 1.00 10.72 105 ARG A CA 1
ATOM 545 C C . ARG A 1 105 ? 37.856 58.529 33.873 1.00 12.56 105 ARG A C 1
ATOM 546 O O . ARG A 1 105 ? 37.776 57.466 34.490 1.00 13.13 105 ARG A O 1
ATOM 554 N N . ASN A 1 106 ? 38.427 59.619 34.380 1.00 13.62 106 ASN A N 1
ATOM 555 C CA . ASN A 1 106 ? 39.006 59.656 35.724 1.00 14.83 106 ASN A CA 1
ATOM 556 C C . ASN A 1 106 ? 37.868 59.954 36.707 1.00 14.26 106 ASN A C 1
ATOM 557 O O . ASN A 1 106 ? 37.326 61.059 36.725 1.00 13.96 106 ASN A O 1
ATOM 562 N N . ARG A 1 107 ? 37.503 59.004 37.556 1.00 15.50 107 ARG A N 1
ATOM 563 C CA . ARG A 1 107 ? 36.383 59.117 38.472 1.00 16.32 107 ARG A CA 1
ATOM 564 C C . ARG A 1 107 ? 36.555 60.302 39.407 1.00 15.35 107 ARG A C 1
ATOM 565 O O . ARG A 1 107 ? 35.517 60.898 39.830 1.00 14.20 107 ARG A O 1
ATOM 569 N N . ALA A 1 108 ? 37.744 60.683 39.820 1.00 13.87 108 ALA A N 1
ATOM 570 C CA . ALA A 1 108 ? 37.937 61.798 40.747 1.00 12.48 108 ALA A CA 1
ATOM 571 C C . ALA A 1 108 ? 37.639 63.162 40.114 1.00 11.17 108 ALA A C 1
ATOM 572 O O . ALA A 1 108 ? 37.424 64.148 40.818 1.00 10.28 108 ALA A O 1
ATOM 574 N N . THR A 1 109 ? 37.615 63.215 38.786 1.00 9.57 109 THR A N 1
ATOM 575 C CA . THR A 1 109 ? 37.362 64.473 38.085 1.00 9.34 109 THR A CA 1
ATOM 576 C C . THR A 1 109 ? 35.989 65.076 38.374 1.00 10.27 109 THR A C 1
ATOM 577 O O . THR A 1 109 ? 34.965 64.417 38.203 1.00 9.45 109 THR A O 1
ATOM 581 N N . ASN A 1 110 ? 35.975 66.333 38.813 1.00 8.83 110 ASN A N 1
ATOM 582 C CA . ASN A 1 110 ? 34.722 67.035 39.089 1.00 9.94 110 ASN A CA 1
ATOM 583 C C . ASN A 1 110 ? 34.299 67.718 37.787 1.00 8.82 110 ASN A C 1
ATOM 584 O O . ASN A 1 110 ? 34.918 68.694 37.360 1.00 8.53 110 ASN A O 1
ATOM 589 N N . LEU A 1 111 ? 33.243 67.204 37.165 1.00 7.75 111 LEU A N 1
ATOM 590 C CA . LEU A 1 111 ? 32.763 67.745 35.897 1.00 11.28 111 LEU A CA 1
ATOM 591 C C . LEU A 1 111 ? 32.047 69.079 36.039 1.00 9.88 111 LEU A C 1
ATOM 592 O O . LEU A 1 111 ? 31.775 69.750 35.044 1.00 9.69 111 LEU A O 1
ATOM 597 N N . ASN A 1 112 ? 31.735 69.457 37.273 1.00 9.31 112 ASN A N 1
ATOM 598 C CA . ASN A 1 112 ? 31.031 70.706 37.521 1.00 10.98 112 ASN A CA 1
ATOM 599 C C . ASN A 1 112 ? 31.928 71.721 38.220 1.00 11.18 112 ASN A C 1
ATOM 600 O O . ASN A 1 112 ? 31.437 72.685 38.808 1.00 11.56 112 ASN A O 1
ATOM 605 N N . ALA A 1 113 ? 33.240 71.497 38.157 1.00 10.47 113 ALA A N 1
ATOM 606 C CA . ALA A 1 113 ? 34.196 72.397 38.787 1.00 11.06 113 ALA A CA 1
ATOM 607 C C . ALA A 1 113 ? 33.952 73.809 38.275 1.00 11.34 113 ALA A C 1
ATOM 608 O O . ALA A 1 113 ? 33.724 74.023 37.083 1.00 10.95 113 ALA A O 1
ATOM 610 N N . ARG A 1 114 ? 34.006 74.777 39.175 1.00 10.84 114 ARG A N 1
ATOM 611 C CA . ARG A 1 114 ? 33.751 76.156 38.784 1.00 12.52 114 ARG A CA 1
ATOM 612 C C . ARG A 1 114 ? 34.974 77.051 38.817 1.00 12.20 114 ARG A C 1
ATOM 613 O O . ARG A 1 114 ? 35.806 76.956 39.723 1.00 9.87 114 ARG A O 1
ATOM 621 N N . MET A 1 115 ? 35.090 77.911 37.809 1.00 12.14 115 MET A N 1
ATOM 622 C CA . MET A 1 115 ? 36.173 78.881 37.767 1.00 11.15 115 MET A CA 1
ATOM 623 C C . MET A 1 115 ? 35.746 79.906 38.818 1.00 11.89 115 MET A C 1
ATOM 624 O O . MET A 1 115 ? 34.616 79.847 39.309 1.00 9.20 115 MET A O 1
ATOM 629 N N . HIS A 1 116 ? 36.627 80.840 39.163 1.00 11.16 116 HIS A N 1
ATOM 630 C CA . HIS A 1 116 ? 36.273 81.852 40.152 1.00 12.23 116 HIS A CA 1
ATOM 631 C C . HIS A 1 116 ? 35.001 82.606 39.753 1.00 12.28 116 HIS A C 1
ATOM 632 O O . HIS A 1 116 ? 34.219 83.005 40.615 1.00 11.53 116 HIS A O 1
ATOM 639 N N . ASP A 1 117 ? 34.776 82.790 38.451 1.00 10.75 117 ASP A N 1
ATOM 640 C CA . ASP A 1 117 ? 33.575 83.495 38.000 1.00 10.90 117 ASP A CA 1
ATOM 641 C C . ASP A 1 117 ? 32.351 82.585 37.851 1.00 9.59 117 ASP A C 1
ATOM 642 O O . ASP A 1 117 ? 31.323 82.999 37.315 1.00 8.42 117 ASP A O 1
ATOM 647 N N . GLY A 1 118 ? 32.470 81.345 38.325 1.00 9.12 118 GLY A N 1
ATOM 648 C CA . GLY A 1 118 ? 31.357 80.407 38.270 1.00 8.87 118 GLY A CA 1
ATOM 649 C C . GLY A 1 118 ? 31.245 79.537 37.028 1.00 11.91 118 GLY A C 1
ATOM 650 O O . GLY A 1 118 ? 30.381 78.659 36.946 1.00 10.65 118 GLY A O 1
ATOM 651 N N . THR A 1 119 ? 32.126 79.765 36.063 1.00 9.75 119 THR A N 1
ATOM 652 C CA . THR A 1 119 ? 32.100 79.017 34.810 1.00 10.97 119 THR A CA 1
ATOM 653 C C . THR A 1 119 ? 32.490 77.544 34.927 1.00 11.70 119 THR A C 1
ATOM 654 O O . THR A 1 119 ? 33.554 77.217 35.457 1.00 11.11 119 THR A O 1
ATOM 658 N N . THR A 1 120 ? 31.624 76.670 34.415 1.00 11.38 120 THR A N 1
ATOM 659 C CA . THR A 1 120 ? 31.857 75.223 34.416 1.00 12.13 120 THR A CA 1
ATOM 660 C C . THR A 1 120 ? 32.451 74.786 33.074 1.00 11.09 120 THR A C 1
ATOM 661 O O . THR A 1 120 ? 32.489 75.565 32.116 1.00 11.84 120 THR A O 1
ATOM 665 N N . PRO A 1 121 ? 32.930 73.531 32.988 1.00 11.00 121 PRO A N 1
ATOM 666 C CA . PRO A 1 121 ? 33.498 73.067 31.719 1.00 9.93 121 PRO A CA 1
ATOM 667 C C . PRO A 1 121 ? 32.465 73.092 30.593 1.00 10.54 121 PRO A C 1
ATOM 668 O O . PRO A 1 121 ? 32.790 73.427 29.458 1.00 10.21 121 PRO A O 1
ATOM 672 N N . LEU A 1 122 ? 31.219 72.746 30.908 1.00 11.02 122 LEU A N 1
ATOM 673 C CA . LEU A 1 122 ? 30.164 72.737 29.896 1.00 10.49 122 LEU A CA 1
ATOM 674 C C . LEU A 1 122 ? 29.865 74.146 29.396 1.00 10.36 122 LEU A C 1
ATOM 675 O O . LEU A 1 122 ? 29.625 74.353 28.210 1.00 8.80 122 LEU A O 1
ATOM 680 N N . ILE A 1 123 ? 29.861 75.115 30.306 1.00 11.61 123 ILE A N 1
ATOM 681 C CA . ILE A 1 123 ? 29.613 76.493 29.903 1.00 12.74 123 ILE A CA 1
ATOM 682 C C . ILE A 1 123 ? 30.748 76.935 28.983 1.00 13.71 123 ILE A C 1
ATOM 683 O O . ILE A 1 123 ? 30.511 77.572 27.955 1.00 13.05 123 ILE A O 1
ATOM 688 N N . LEU A 1 124 ? 31.980 76.580 29.343 1.00 13.75 124 LEU A N 1
ATOM 689 C CA . LEU A 1 124 ? 33.138 76.934 28.530 1.00 15.78 124 LEU A CA 1
ATOM 690 C C . LEU A 1 124 ? 33.058 76.334 27.134 1.00 14.92 124 LEU A C 1
ATOM 691 O O . LEU A 1 124 ? 33.352 77.005 26.151 1.00 16.24 124 LEU A O 1
ATOM 696 N N . ALA A 1 125 ? 32.674 75.063 27.053 1.00 14.50 125 ALA A N 1
ATOM 697 C CA . ALA A 1 125 ? 32.566 74.380 25.765 1.00 14.10 125 ALA A CA 1
ATOM 698 C C . ALA A 1 125 ? 31.543 75.056 24.868 1.00 12.42 125 ALA A C 1
ATOM 699 O O . ALA A 1 125 ? 31.745 75.173 23.661 1.00 12.47 125 ALA A O 1
ATOM 701 N N . ALA A 1 126 ? 30.437 75.490 25.464 1.00 11.99 126 ALA A N 1
ATOM 702 C CA . ALA A 1 126 ? 29.377 76.156 24.716 1.00 11.52 126 ALA A CA 1
ATOM 703 C C . ALA A 1 126 ? 29.811 77.553 24.270 1.00 11.26 126 ALA A C 1
ATOM 704 O O . ALA A 1 126 ? 29.645 77.927 23.105 1.00 11.32 126 ALA A O 1
ATOM 706 N N . ARG A 1 127 ? 30.367 78.322 25.201 1.00 10.99 127 ARG A N 1
ATOM 707 C CA . ARG A 1 127 ? 30.803 79.684 24.897 1.00 12.28 127 ARG A CA 1
ATOM 708 C C . ARG A 1 127 ? 31.979 79.728 23.920 1.00 11.45 127 ARG A C 1
ATOM 709 O O . ARG A 1 127 ? 32.067 80.637 23.094 1.00 9.71 127 ARG A O 1
ATOM 717 N N . LEU A 1 128 ? 32.881 78.754 24.014 1.00 11.19 128 LEU A N 1
ATOM 718 C CA . LEU A 1 128 ? 34.039 78.725 23.127 1.00 11.93 128 LEU A CA 1
ATOM 719 C C . LEU A 1 128 ? 33.766 77.964 21.834 1.00 11.73 128 LEU A C 1
ATOM 720 O O . LEU A 1 128 ? 34.610 77.925 20.949 1.00 10.22 128 LEU A O 1
ATOM 725 N N . ALA A 1 129 ? 32.581 77.367 21.734 1.00 11.30 129 ALA A N 1
ATOM 726 C CA . ALA A 1 129 ? 32.195 76.606 20.554 1.00 11.84 129 ALA A CA 1
ATOM 727 C C . ALA A 1 129 ? 33.171 75.460 20.271 1.00 10.78 129 ALA A C 1
ATOM 728 O O . ALA A 1 129 ? 33.632 75.279 19.142 1.00 9.45 129 ALA A O 1
ATOM 730 N N . ILE A 1 130 ? 33.499 74.696 21.299 1.00 11.33 130 ILE A N 1
ATOM 731 C CA . ILE A 1 130 ? 34.400 73.562 21.137 1.00 10.31 130 ILE A CA 1
ATOM 732 C C . ILE A 1 130 ? 33.514 72.405 20.689 1.00 11.18 130 ILE A C 1
ATOM 733 O O . ILE A 1 130 ? 32.551 72.048 21.360 1.00 13.38 130 ILE A O 1
ATOM 738 N N . GLU A 1 131 ? 33.822 71.826 19.536 1.00 11.00 131 GLU A N 1
ATOM 739 C CA . GLU A 1 131 ? 33.005 70.735 19.026 1.00 11.87 131 GLU A CA 1
ATOM 740 C C . GLU A 1 131 ? 33.120 69.428 19.810 1.00 12.50 131 GLU A C 1
ATOM 741 O O . GLU A 1 131 ? 34.180 69.094 20.341 1.00 12.07 131 GLU A O 1
ATOM 747 N N . GLY A 1 132 ? 32.006 68.707 19.879 1.00 10.67 132 GLY A N 1
ATOM 748 C CA . GLY A 1 132 ? 31.974 67.422 20.553 1.00 11.93 132 GLY A CA 1
ATOM 749 C C . GLY A 1 132 ? 31.896 67.379 22.061 1.00 9.92 132 GLY A C 1
ATOM 750 O O . GLY A 1 132 ? 31.233 66.497 22.618 1.00 9.16 132 GLY A O 1
ATOM 751 N N . MET A 1 133 ? 32.550 68.321 22.732 1.00 9.48 133 MET A N 1
ATOM 752 C CA . MET A 1 133 ? 32.576 68.326 24.194 1.00 10.09 133 MET A CA 1
ATOM 753 C C . MET A 1 133 ? 31.271 68.676 24.899 1.00 10.99 133 MET A C 1
ATOM 754 O O . MET A 1 133 ? 31.078 68.314 26.061 1.00 9.04 133 MET A O 1
ATOM 759 N N . VAL A 1 134 ? 30.381 69.381 24.211 1.00 9.51 134 VAL A N 1
ATOM 760 C CA . VAL A 1 134 ? 29.105 69.739 24.811 1.00 11.36 134 VAL A CA 1
ATOM 761 C C . VAL A 1 134 ? 28.320 68.444 25.007 1.00 10.79 134 VAL A C 1
ATOM 762 O O . VAL A 1 134 ? 27.818 68.166 26.097 1.00 10.59 134 VAL A O 1
ATOM 766 N N . GLU A 1 135 ? 28.241 67.644 23.950 1.00 10.42 135 GLU A N 1
ATOM 767 C CA . GLU A 1 135 ? 27.546 66.370 24.021 1.00 9.40 135 GLU A CA 1
ATOM 768 C C . GLU A 1 135 ? 28.220 65.431 25.025 1.00 9.05 135 GLU A C 1
ATOM 769 O O . GLU A 1 135 ? 27.541 64.761 25.800 1.00 9.01 135 GLU A O 1
ATOM 775 N N . ASP A 1 136 ? 29.551 65.383 25.008 1.00 8.91 136 ASP A N 1
ATOM 776 C CA . ASP A 1 136 ? 30.298 64.515 25.921 1.00 10.18 136 ASP A CA 1
ATOM 777 C C . ASP A 1 136 ? 30.065 64.827 27.392 1.00 9.18 136 ASP A C 1
ATOM 778 O O . ASP A 1 136 ? 29.838 63.921 28.199 1.00 11.75 136 ASP A O 1
ATOM 783 N N . LEU A 1 137 ? 30.131 66.104 27.750 1.00 9.83 137 LEU A N 1
ATOM 784 C CA . LEU A 1 137 ? 29.920 66.487 29.142 1.00 9.53 137 LEU A CA 1
ATOM 785 C C . LEU A 1 137 ? 28.503 66.165 29.592 1.00 10.29 137 LEU A C 1
ATOM 786 O O . LEU A 1 137 ? 28.291 65.688 30.711 1.00 9.25 137 LEU A O 1
ATOM 791 N N . ILE A 1 138 ? 27.533 66.417 28.718 1.00 10.30 138 ILE A N 1
ATOM 792 C CA . ILE A 1 138 ? 26.138 66.131 29.027 1.00 10.45 138 ILE A CA 1
ATOM 793 C C . ILE A 1 138 ? 25.951 64.626 29.234 1.00 11.05 138 ILE A C 1
ATOM 794 O O . ILE A 1 138 ? 25.356 64.187 30.219 1.00 10.92 138 ILE A O 1
ATOM 799 N N . THR A 1 139 ? 26.468 63.841 28.297 1.00 9.37 139 THR A N 1
ATOM 800 C CA . THR A 1 139 ? 26.363 62.391 28.373 1.00 8.56 139 THR A CA 1
ATOM 801 C C . THR A 1 139 ? 27.061 61.871 29.629 1.00 8.82 139 THR A C 1
ATOM 802 O O . THR A 1 139 ? 26.626 60.886 30.226 1.00 8.71 139 THR A O 1
ATOM 806 N N . ALA A 1 140 ? 28.133 62.547 30.037 1.00 9.41 140 ALA A N 1
ATOM 807 C CA . ALA A 1 140 ? 28.881 62.156 31.229 1.00 9.71 140 ALA A CA 1
ATOM 808 C C . ALA A 1 140 ? 28.148 62.603 32.494 1.00 9.65 140 ALA A C 1
ATOM 809 O O . ALA A 1 140 ? 28.641 62.416 33.602 1.00 9.14 140 ALA A O 1
ATOM 811 N N . ASP A 1 141 ? 26.978 63.205 32.305 1.00 10.51 141 ASP A N 1
ATOM 812 C CA . ASP A 1 141 ? 26.120 63.678 33.389 1.00 12.41 141 ASP A CA 1
ATOM 813 C C . ASP A 1 141 ? 26.531 64.980 34.101 1.00 12.71 141 ASP A C 1
ATOM 814 O O . ASP A 1 141 ? 26.254 65.166 35.289 1.00 11.94 141 ASP A O 1
ATOM 819 N N . ALA A 1 142 ? 27.190 65.885 33.387 1.00 11.96 142 ALA A N 1
ATOM 820 C CA . ALA A 1 142 ? 27.558 67.158 33.999 1.00 13.07 142 ALA A CA 1
ATOM 821 C C . ALA A 1 142 ? 26.238 67.892 34.237 1.00 14.65 142 ALA A C 1
ATOM 822 O O . ALA A 1 142 ? 25.247 67.621 33.553 1.00 13.46 142 ALA A O 1
ATOM 824 N N . ASP A 1 143 ? 26.210 68.797 35.212 1.00 12.78 143 ASP A N 1
ATOM 825 C CA . ASP A 1 143 ? 24.991 69.553 35.500 1.00 14.13 143 ASP A CA 1
ATOM 826 C C . ASP A 1 143 ? 24.702 70.472 34.313 1.00 13.25 143 ASP A C 1
ATOM 827 O O . ASP A 1 143 ? 25.380 71.481 34.119 1.00 12.50 143 ASP A O 1
ATOM 832 N N . ILE A 1 144 ? 23.686 70.113 33.537 1.00 13.32 144 ILE A N 1
ATOM 833 C CA . ILE A 1 144 ? 23.305 70.857 32.341 1.00 11.62 144 ILE A CA 1
ATOM 834 C C . ILE A 1 144 ? 22.735 72.257 32.590 1.00 11.71 144 ILE A C 1
ATOM 835 O O . ILE A 1 144 ? 22.769 73.108 31.697 1.00 11.27 144 ILE A O 1
ATOM 840 N N . ASN A 1 145 ? 22.221 72.509 33.791 1.00 11.87 145 ASN A N 1
ATOM 841 C CA . ASN A 1 145 ? 21.657 73.822 34.089 1.00 12.70 145 ASN A CA 1
ATOM 842 C C . ASN A 1 145 ? 22.512 74.706 34.994 1.00 15.06 145 ASN A C 1
ATOM 843 O O . ASN A 1 145 ? 22.037 75.728 35.492 1.00 11.60 145 ASN A O 1
ATOM 848 N N . ALA A 1 146 ? 23.766 74.326 35.209 1.00 12.56 146 ALA A N 1
ATOM 849 C CA . ALA A 1 146 ? 24.645 75.131 36.048 1.00 14.08 146 ALA A CA 1
ATOM 850 C C . ALA A 1 146 ? 24.810 76.507 35.395 1.00 11.87 146 ALA A C 1
ATOM 851 O O . ALA A 1 146 ? 24.776 76.622 34.168 1.00 12.70 146 ALA A O 1
ATOM 853 N N . ALA A 1 147 ? 24.985 77.545 36.210 1.00 11.83 147 ALA A N 1
ATOM 854 C CA . ALA A 1 147 ? 25.140 78.909 35.696 1.00 12.09 147 ALA A CA 1
ATOM 855 C C . ALA A 1 147 ? 26.336 79.611 36.320 1.00 13.41 147 ALA A C 1
ATOM 856 O O . ALA A 1 147 ? 26.651 79.376 37.492 1.00 12.84 147 ALA A O 1
ATOM 858 N N . ASP A 1 148 ? 27.006 80.471 35.551 1.00 11.17 148 ASP A N 1
ATOM 859 C CA . ASP A 1 148 ? 28.143 81.200 36.107 1.00 11.96 148 ASP A CA 1
ATOM 860 C C . ASP A 1 148 ? 27.618 82.236 37.097 1.00 11.29 148 ASP A C 1
ATOM 861 O O . ASP A 1 148 ? 26.415 82.290 37.355 1.00 12.27 148 ASP A O 1
ATOM 866 N N . ASN A 1 149 ? 28.502 83.062 37.645 1.00 11.57 149 ASN A N 1
ATOM 867 C CA . ASN A 1 149 ? 28.066 84.047 38.629 1.00 12.41 149 ASN A CA 1
ATOM 868 C C . ASN A 1 149 ? 27.149 85.168 38.131 1.00 12.31 149 ASN A C 1
ATOM 869 O O . ASN A 1 149 ? 26.638 85.949 38.935 1.00 13.20 149 ASN A O 1
ATOM 874 N N . SER A 1 150 ? 26.927 85.251 36.820 1.00 12.04 150 SER A N 1
ATOM 875 C CA . SER A 1 150 ? 26.017 86.274 36.299 1.00 12.20 150 SER A CA 1
ATOM 876 C C . SER A 1 150 ? 24.666 85.601 36.024 1.00 11.40 150 SER A C 1
ATOM 877 O O . SER A 1 150 ? 23.743 86.229 35.500 1.00 11.23 150 SER A O 1
ATOM 880 N N . GLY A 1 151 ? 24.563 84.326 36.397 1.00 12.15 151 GLY A N 1
ATOM 881 C CA . GLY A 1 151 ? 23.332 83.575 36.200 1.00 11.21 151 GLY A CA 1
ATOM 882 C C . GLY A 1 151 ? 23.170 82.969 34.812 1.00 10.60 151 GLY A C 1
ATOM 883 O O . GLY A 1 151 ? 22.097 82.472 34.468 1.00 9.71 151 GLY A O 1
ATOM 884 N N . LYS A 1 152 ? 24.231 82.994 34.012 1.00 10.75 152 LYS A N 1
ATOM 885 C CA . LYS A 1 152 ? 24.156 82.454 32.657 1.00 8.81 152 LYS A CA 1
ATOM 886 C C . LYS A 1 152 ? 24.566 80.987 32.546 1.00 11.62 152 LYS A C 1
ATOM 887 O O . LYS A 1 152 ? 25.658 80.596 32.960 1.00 10.31 152 LYS A O 1
ATOM 893 N N . THR A 1 153 ? 23.671 80.188 31.973 1.00 10.77 153 THR A N 1
ATOM 894 C CA . THR A 1 153 ? 23.898 78.761 31.781 1.00 10.53 153 THR A CA 1
ATOM 895 C C . THR A 1 153 ? 24.658 78.517 30.481 1.00 11.48 153 THR A C 1
ATOM 896 O O . THR A 1 153 ? 24.994 79.460 29.751 1.00 10.87 153 THR A O 1
ATOM 900 N N . ALA A 1 154 ? 24.930 77.249 30.191 1.00 9.32 154 ALA A N 1
ATOM 901 C CA . ALA A 1 154 ? 25.624 76.895 28.961 1.00 10.55 154 ALA A CA 1
ATOM 902 C C . ALA A 1 154 ? 24.737 77.310 27.794 1.00 9.97 154 ALA A C 1
ATOM 903 O O . ALA A 1 154 ? 25.233 77.770 26.765 1.00 10.13 154 ALA A O 1
ATOM 905 N N . LEU A 1 155 ? 23.423 77.150 27.963 1.00 9.74 155 LEU A N 1
ATOM 906 C CA . LEU A 1 155 ? 22.462 77.513 26.918 1.00 9.04 155 LEU A CA 1
ATOM 907 C C . LEU A 1 155 ? 22.438 79.032 26.703 1.00 10.33 155 LEU A C 1
ATOM 908 O O . LEU A 1 155 ? 22.319 79.499 25.568 1.00 8.36 155 LEU A O 1
ATOM 913 N N . HIS A 1 156 ? 22.546 79.801 27.787 1.00 9.49 156 HIS A N 1
ATOM 914 C CA . HIS A 1 156 ? 22.588 81.258 27.663 1.00 8.93 156 HIS A CA 1
ATOM 915 C C . HIS A 1 156 ? 23.786 81.627 26.794 1.00 9.79 156 HIS A C 1
ATOM 916 O O . HIS A 1 156 ? 23.664 82.371 25.822 1.00 11.07 156 HIS A O 1
ATOM 923 N N . TRP A 1 157 ? 24.951 81.092 27.147 1.00 10.72 157 TRP A N 1
ATOM 924 C CA . TRP A 1 157 ? 26.164 81.402 26.412 1.00 10.20 157 TRP A CA 1
ATOM 925 C C . TRP A 1 157 ? 26.187 80.928 24.970 1.00 9.06 157 TRP A C 1
ATOM 926 O O . TRP A 1 157 ? 26.679 81.646 24.097 1.00 9.93 157 TRP A O 1
ATOM 937 N N . ALA A 1 158 ? 25.655 79.737 24.707 1.00 9.96 158 ALA A N 1
ATOM 938 C CA . ALA A 1 158 ? 25.620 79.229 23.337 1.00 8.80 158 ALA A CA 1
ATOM 939 C C . ALA A 1 158 ? 24.775 80.177 22.483 1.00 9.00 158 ALA A C 1
ATOM 940 O O . ALA A 1 158 ? 25.107 80.465 21.330 1.00 10.63 158 ALA A O 1
ATOM 942 N N . ALA A 1 159 ? 23.678 80.661 23.055 1.00 9.09 159 ALA A N 1
ATOM 943 C CA . ALA A 1 159 ? 22.792 81.584 22.353 1.00 9.00 159 ALA A CA 1
ATOM 944 C C . ALA A 1 159 ? 23.502 82.914 22.085 1.00 8.87 159 ALA A C 1
ATOM 945 O O . ALA A 1 159 ? 23.422 83.466 20.989 1.00 10.41 159 ALA A O 1
ATOM 947 N N . ALA A 1 160 ? 24.205 83.419 23.093 1.00 8.91 160 ALA A N 1
ATOM 948 C CA . ALA A 1 160 ? 24.923 84.690 22.975 1.00 8.83 160 ALA A CA 1
ATOM 949 C C . ALA A 1 160 ? 25.989 84.723 21.868 1.00 9.13 160 ALA A C 1
ATOM 950 O O . ALA A 1 160 ? 26.175 85.754 21.216 1.00 8.39 160 ALA A O 1
ATOM 952 N N . VAL A 1 161 ? 26.684 83.608 21.647 1.00 9.09 161 VAL A N 1
ATOM 953 C CA . VAL A 1 161 ? 27.725 83.563 20.623 1.00 9.66 161 VAL A CA 1
ATOM 954 C C . VAL A 1 161 ? 27.283 82.838 19.347 1.00 9.38 161 VAL A C 1
ATOM 955 O O . VAL A 1 161 ? 28.099 82.536 18.481 1.00 10.19 161 VAL A O 1
ATOM 959 N N . ASN A 1 162 ? 25.989 82.566 19.249 1.00 9.44 162 ASN A N 1
ATOM 960 C CA . ASN A 1 162 ? 25.397 81.882 18.105 1.00 9.12 162 ASN A CA 1
ATOM 961 C C . ASN A 1 162 ? 25.976 80.494 17.851 1.00 8.65 162 ASN A C 1
ATOM 962 O O . ASN A 1 162 ? 26.179 80.093 16.702 1.00 9.68 162 ASN A O 1
ATOM 967 N N . ASN A 1 163 ? 26.263 79.769 18.924 1.00 9.14 163 ASN A N 1
ATOM 968 C CA . ASN A 1 163 ? 26.770 78.407 18.787 1.00 9.89 163 ASN A CA 1
ATOM 969 C C . ASN A 1 163 ? 25.493 77.581 18.664 1.00 10.60 163 ASN A C 1
ATOM 970 O O . ASN A 1 163 ? 25.059 76.930 19.614 1.00 10.16 163 ASN A O 1
ATOM 975 N N . THR A 1 164 ? 24.887 77.625 17.484 1.00 9.94 164 THR A N 1
ATOM 976 C CA . THR A 1 164 ? 23.632 76.927 17.246 1.00 11.58 164 THR A CA 1
ATOM 977 C C . THR A 1 164 ? 23.705 75.420 17.463 1.00 11.59 164 THR A C 1
ATOM 978 O O . THR A 1 164 ? 22.740 74.812 17.913 1.00 12.64 164 THR A O 1
ATOM 982 N N . GLU A 1 165 ? 24.842 74.814 17.150 1.00 11.67 165 GLU A N 1
ATOM 983 C CA . GLU A 1 165 ? 24.976 73.374 17.336 1.00 12.83 165 GLU A CA 1
ATOM 984 C C . GLU A 1 165 ? 24.827 73.021 18.815 1.00 11.29 165 GLU A C 1
ATOM 985 O O . GLU A 1 165 ? 24.155 72.046 19.167 1.00 12.03 165 GLU A O 1
ATOM 991 N N . ALA A 1 166 ? 25.460 73.814 19.677 1.00 9.67 166 ALA A N 1
ATOM 992 C CA . ALA A 1 166 ? 25.390 73.587 21.115 1.00 8.95 166 ALA A CA 1
ATOM 993 C C . ALA A 1 166 ? 23.978 73.872 21.618 1.00 9.82 166 ALA A C 1
ATOM 994 O O . ALA A 1 166 ? 23.475 73.178 22.506 1.00 9.91 166 ALA A O 1
ATOM 996 N N . VAL A 1 167 ? 23.343 74.898 21.057 1.00 9.53 167 VAL A N 1
ATOM 997 C CA . VAL A 1 167 ? 21.974 75.239 21.438 1.00 9.83 167 VAL A CA 1
ATOM 998 C C . VAL A 1 167 ? 21.070 74.026 21.202 1.00 8.97 167 VAL A C 1
ATOM 999 O O . VAL A 1 167 ? 20.301 73.635 22.075 1.00 9.53 167 VAL A O 1
ATOM 1003 N N . ASN A 1 168 ? 21.165 73.431 20.024 1.00 9.42 168 ASN A N 1
ATOM 1004 C CA . ASN A 1 168 ? 20.344 72.265 19.710 1.00 9.60 168 ASN A CA 1
ATOM 1005 C C . ASN A 1 168 ? 20.657 71.033 20.549 1.00 8.66 168 ASN A C 1
ATOM 1006 O O . ASN A 1 168 ? 19.750 70.289 20.918 1.00 7.97 168 ASN A O 1
ATOM 1011 N N . ILE A 1 169 ? 21.933 70.806 20.839 1.00 8.53 169 ILE A N 1
ATOM 1012 C CA . ILE A 1 169 ? 22.317 69.655 21.646 1.00 9.66 169 ILE A CA 1
ATOM 1013 C C . ILE A 1 169 ? 21.788 69.856 23.070 1.00 9.75 169 ILE A C 1
ATOM 1014 O O . ILE A 1 169 ? 21.201 68.946 23.665 1.00 9.48 169 ILE A O 1
ATOM 1019 N N . LEU A 1 170 ? 21.981 71.057 23.608 1.00 8.12 170 LEU A N 1
ATOM 1020 C CA . LEU A 1 170 ? 21.513 71.360 24.956 1.00 9.27 170 LEU A CA 1
ATOM 1021 C C . LEU A 1 170 ? 19.997 71.196 25.060 1.00 9.73 170 LEU A C 1
ATOM 1022 O O . LEU A 1 170 ? 19.486 70.613 26.026 1.00 8.98 170 LEU A O 1
ATOM 1027 N N . LEU A 1 171 ? 19.278 71.693 24.058 1.00 8.77 171 LEU A N 1
ATOM 1028 C CA . LEU A 1 171 ? 17.826 71.589 24.048 1.00 9.05 171 LEU A CA 1
ATOM 1029 C C . LEU A 1 171 ? 17.356 70.140 23.883 1.00 10.30 171 LEU A C 1
ATOM 1030 O O . LEU A 1 171 ? 16.357 69.732 24.471 1.00 9.97 171 LEU A O 1
ATOM 1035 N N . MET A 1 172 ? 18.081 69.366 23.077 1.00 9.94 172 MET A N 1
ATOM 1036 C CA . MET A 1 172 ? 17.713 67.968 22.863 1.00 11.26 172 MET A CA 1
ATOM 1037 C C . MET A 1 172 ? 17.789 67.214 24.190 1.00 9.94 172 MET A C 1
ATOM 1038 O O . MET A 1 172 ? 16.982 66.317 24.454 1.00 8.42 172 MET A O 1
ATOM 1043 N N . HIS A 1 173 ? 18.751 67.599 25.021 1.00 8.33 173 HIS A N 1
ATOM 1044 C CA . HIS A 1 173 ? 18.949 66.978 26.322 1.00 9.76 173 HIS A CA 1
ATOM 1045 C C . HIS A 1 173 ? 18.203 67.687 27.452 1.00 9.76 173 HIS A C 1
ATOM 1046 O O . HIS A 1 173 ? 18.562 67.578 28.622 1.00 9.83 173 HIS A O 1
ATOM 1053 N N . HIS A 1 174 ? 17.166 68.434 27.077 1.00 10.22 174 HIS A N 1
ATOM 1054 C CA . HIS A 1 174 ? 16.300 69.118 28.026 1.00 11.62 174 HIS A CA 1
ATOM 1055 C C . HIS A 1 174 ? 16.875 70.207 28.926 1.00 10.26 174 HIS A C 1
ATOM 1056 O O . HIS A 1 174 ? 16.449 70.342 30.074 1.00 10.17 174 HIS A O 1
ATOM 1063 N N . ALA A 1 175 ? 17.839 70.981 28.426 1.00 10.07 175 ALA A N 1
ATOM 1064 C CA . ALA A 1 175 ? 18.374 72.079 29.222 1.00 11.01 175 ALA A CA 1
ATOM 1065 C C . ALA A 1 175 ? 17.191 73.040 29.412 1.00 11.17 175 ALA A C 1
ATOM 1066 O O . ALA A 1 175 ? 16.359 73.182 28.514 1.00 11.05 175 ALA A O 1
ATOM 1068 N N . ASN A 1 176 ? 17.106 73.684 30.573 1.00 10.29 176 ASN A N 1
ATOM 1069 C CA . ASN A 1 176 ? 16.010 74.613 30.837 1.00 9.78 176 ASN A CA 1
ATOM 1070 C C . ASN A 1 176 ? 16.043 75.747 29.811 1.00 9.22 176 ASN A C 1
ATOM 1071 O O . ASN A 1 176 ? 16.870 76.658 29.898 1.00 10.10 176 ASN A O 1
ATOM 1076 N N . ARG A 1 177 ? 15.126 75.687 28.851 1.00 9.65 177 ARG A N 1
ATOM 1077 C CA . ARG A 1 177 ? 15.062 76.659 27.763 1.00 9.15 177 ARG A CA 1
ATOM 1078 C C . ARG A 1 177 ? 14.699 78.097 28.132 1.00 10.90 177 ARG A C 1
ATOM 1079 O O . ARG A 1 177 ? 15.125 79.035 27.448 1.00 11.59 177 ARG A O 1
ATOM 1087 N N . ASP A 1 178 ? 13.909 78.280 29.188 1.00 9.31 178 ASP A N 1
ATOM 1088 C CA . ASP A 1 178 ? 13.521 79.624 29.600 1.00 9.58 178 ASP A CA 1
ATOM 1089 C C . ASP A 1 178 ? 14.277 80.118 30.827 1.00 10.52 178 ASP A C 1
ATOM 1090 O O . ASP A 1 178 ? 13.839 81.061 31.482 1.00 9.31 178 ASP A O 1
ATOM 1095 N N . ALA A 1 179 ? 15.412 79.496 31.133 1.00 9.96 179 ALA A N 1
ATOM 1096 C CA . ALA A 1 179 ? 16.201 79.905 32.294 1.00 10.48 179 ALA A CA 1
ATOM 1097 C C . ALA A 1 179 ? 16.547 81.393 32.204 1.00 9.48 179 ALA A C 1
ATOM 1098 O O . ALA A 1 179 ? 16.843 81.900 31.121 1.00 11.51 179 ALA A O 1
ATOM 1100 N N . GLN A 1 180 ? 16.504 82.088 33.338 1.00 9.80 180 GLN A N 1
ATOM 1101 C CA . GLN A 1 180 ? 16.817 83.520 33.372 1.00 9.75 180 GLN A CA 1
ATOM 1102 C C . GLN A 1 180 ? 18.085 83.821 34.182 1.00 10.34 180 GLN A C 1
ATOM 1103 O O . GLN A 1 180 ? 18.288 83.256 35.263 1.00 8.64 180 GLN A O 1
ATOM 1109 N N . ASP A 1 181 ? 18.942 84.699 33.663 1.00 8.85 181 ASP A N 1
ATOM 1110 C CA . ASP A 1 181 ? 20.154 85.045 34.395 1.00 10.20 181 ASP A CA 1
ATOM 1111 C C . ASP A 1 181 ? 19.846 86.105 35.458 1.00 9.62 181 ASP A C 1
ATOM 1112 O O . ASP A 1 181 ? 18.678 86.406 35.721 1.00 10.44 181 ASP A O 1
ATOM 1117 N N . ASP A 1 182 ? 20.882 86.669 36.073 1.00 10.18 182 ASP A N 1
ATOM 1118 C CA . ASP A 1 182 ? 20.678 87.665 37.121 1.00 10.77 182 ASP A CA 1
ATOM 1119 C C . ASP A 1 182 ? 19.921 88.910 36.661 1.00 10.70 182 ASP A C 1
ATOM 1120 O O . ASP A 1 182 ? 19.359 89.627 37.486 1.00 10.54 182 ASP A O 1
ATOM 1125 N N . LYS A 1 183 ? 19.903 89.168 35.355 1.00 10.20 183 LYS A N 1
ATOM 1126 C CA . LYS A 1 183 ? 19.188 90.324 34.814 1.00 10.76 183 LYS A CA 1
ATOM 1127 C C . LYS A 1 183 ? 17.880 89.859 34.184 1.00 10.33 183 LYS A C 1
ATOM 1128 O O . LYS A 1 183 ? 17.276 90.570 33.373 1.00 9.18 183 LYS A O 1
ATOM 1134 N N . ASP A 1 184 ? 17.448 88.658 34.571 1.00 8.48 184 ASP A N 1
ATOM 1135 C CA . ASP A 1 184 ? 16.224 88.037 34.070 1.00 9.82 184 ASP A CA 1
ATOM 1136 C C . ASP A 1 184 ? 16.201 87.840 32.561 1.00 7.91 184 ASP A C 1
ATOM 1137 O O . ASP A 1 184 ? 15.133 87.760 31.953 1.00 8.00 184 ASP A O 1
ATOM 1142 N N . GLU A 1 185 ? 17.382 87.752 31.961 1.00 8.07 185 GLU A N 1
ATOM 1143 C CA . GLU A 1 185 ? 17.486 87.540 30.522 1.00 6.76 185 GLU A CA 1
ATOM 1144 C C . GLU A 1 185 ? 17.440 86.035 30.235 1.00 8.75 185 GLU A C 1
ATOM 1145 O O . GLU A 1 185 ? 18.107 85.241 30.906 1.00 8.04 185 GLU A O 1
ATOM 1151 N N . THR A 1 186 ? 16.648 85.651 29.244 1.00 7.68 186 THR A N 1
ATOM 1152 C CA . THR A 1 186 ? 16.549 84.256 28.841 1.00 9.85 186 THR A CA 1
ATOM 1153 C C . THR A 1 186 ? 17.562 84.069 27.714 1.00 9.55 186 THR A C 1
ATOM 1154 O O . THR A 1 186 ? 18.112 85.050 27.193 1.00 8.56 186 THR A O 1
ATOM 1158 N N . PRO A 1 187 ? 17.843 82.811 27.336 1.00 8.82 187 PRO A N 1
ATOM 1159 C CA . PRO A 1 187 ? 18.793 82.575 26.250 1.00 8.63 187 PRO A CA 1
ATOM 1160 C C . PRO A 1 187 ? 18.300 83.278 24.980 1.00 9.34 187 PRO A C 1
ATOM 1161 O O . PRO A 1 187 ? 19.091 83.840 24.235 1.00 9.37 187 PRO A O 1
ATOM 1165 N N . LEU A 1 188 ? 16.983 83.255 24.746 1.00 8.45 188 LEU A N 1
ATOM 1166 C CA . LEU A 1 188 ? 16.415 83.902 23.559 1.00 7.29 188 LEU A CA 1
ATOM 1167 C C . LEU A 1 188 ? 16.679 85.403 23.592 1.00 7.64 188 LEU A C 1
ATOM 1168 O O . LEU A 1 188 ? 16.968 86.014 22.563 1.00 7.85 188 LEU A O 1
ATOM 1173 N N . PHE A 1 189 ? 16.573 85.999 24.778 1.00 7.90 189 PHE A N 1
ATOM 1174 C CA . PHE A 1 189 ? 16.827 87.431 24.928 1.00 9.52 189 PHE A CA 1
ATOM 1175 C C . PHE A 1 189 ? 18.275 87.730 24.531 1.00 8.55 189 PHE A C 1
ATOM 1176 O O . PHE A 1 189 ? 18.539 88.696 23.816 1.00 10.23 189 PHE A O 1
ATOM 1184 N N . LEU A 1 190 ? 19.210 86.899 24.988 1.00 8.47 190 LEU A N 1
ATOM 1185 C CA . LEU A 1 190 ? 20.617 87.112 24.665 1.00 8.96 190 LEU A CA 1
ATOM 1186 C C . LEU A 1 190 ? 20.910 86.922 23.177 1.00 7.99 190 LEU A C 1
ATOM 1187 O O . LEU A 1 190 ? 21.723 87.650 22.610 1.00 9.79 190 LEU A O 1
ATOM 1192 N N . ALA A 1 191 ? 20.255 85.943 22.548 1.00 8.04 191 ALA A N 1
ATOM 1193 C CA . ALA A 1 191 ? 20.468 85.698 21.120 1.00 9.26 191 ALA A CA 1
ATOM 1194 C C . ALA A 1 191 ? 19.974 86.915 20.335 1.00 8.37 191 ALA A C 1
ATOM 1195 O O . ALA A 1 191 ? 20.575 87.306 19.334 1.00 9.72 191 ALA A O 1
ATOM 1197 N N . ALA A 1 192 ? 18.874 87.501 20.792 1.00 8.41 192 ALA A N 1
ATOM 1198 C CA . ALA A 1 192 ? 18.302 88.677 20.142 1.00 8.80 192 ALA A CA 1
ATOM 1199 C C . ALA A 1 192 ? 19.210 89.879 20.375 1.00 9.23 192 ALA A C 1
ATOM 1200 O O . ALA A 1 192 ? 19.450 90.678 19.473 1.00 10.88 192 ALA A O 1
ATOM 1202 N N . ARG A 1 193 ? 19.716 89.993 21.590 1.00 9.80 193 ARG A N 1
ATOM 1203 C CA . ARG A 1 193 ? 20.593 91.091 21.980 1.00 10.88 193 ARG A CA 1
ATOM 1204 C C . ARG A 1 193 ? 21.944 91.051 21.271 1.00 10.47 193 ARG A C 1
ATOM 1205 O O . ARG A 1 193 ? 22.483 92.089 20.879 1.00 9.90 193 ARG A O 1
ATOM 1213 N N . GLU A 1 194 ? 22.489 89.851 21.111 1.00 11.07 194 GLU A N 1
ATOM 1214 C CA . GLU A 1 194 ? 23.796 89.710 20.502 1.00 10.48 194 GLU A CA 1
ATOM 1215 C C . GLU A 1 194 ? 23.793 89.393 19.011 1.00 9.75 194 GLU A C 1
ATOM 1216 O O . GLU A 1 194 ? 24.834 89.071 18.445 1.00 9.35 194 GLU A O 1
ATOM 1222 N N . GLY A 1 195 ? 22.629 89.492 18.377 1.00 8.84 195 GLY A N 1
ATOM 1223 C CA . GLY A 1 195 ? 22.544 89.233 16.949 1.00 9.04 195 GLY A CA 1
ATOM 1224 C C . GLY A 1 195 ? 22.936 87.827 16.527 1.00 9.67 195 GLY A C 1
ATOM 1225 O O . GLY A 1 195 ? 23.823 87.644 15.689 1.00 9.13 195 GLY A O 1
ATOM 1226 N N . SER A 1 196 ? 22.268 86.835 17.110 1.00 8.32 196 SER A N 1
ATOM 1227 C CA . SER A 1 196 ? 22.517 85.424 16.800 1.00 8.34 196 SER A CA 1
ATOM 1228 C C . SER A 1 196 ? 21.244 84.909 16.144 1.00 8.41 196 SER A C 1
ATOM 1229 O O . SER A 1 196 ? 20.390 84.314 16.796 1.00 8.64 196 SER A O 1
ATOM 1232 N N . TYR A 1 197 ? 21.117 85.156 14.847 1.00 8.74 197 TYR A N 1
ATOM 1233 C CA . TYR A 1 197 ? 19.927 84.752 14.120 1.00 9.18 197 TYR A CA 1
ATOM 1234 C C . TYR A 1 197 ? 19.637 83.254 14.178 1.00 10.32 197 TYR A C 1
ATOM 1235 O O . TYR A 1 197 ? 18.529 82.852 14.530 1.00 9.41 197 TYR A O 1
ATOM 1244 N N . GLU A 1 198 ? 20.628 82.434 13.850 1.00 9.15 198 GLU A N 1
ATOM 1245 C CA . GLU A 1 198 ? 20.439 80.986 13.853 1.00 11.35 198 GLU A CA 1
ATOM 1246 C C . GLU A 1 198 ? 20.054 80.449 15.236 1.00 10.79 198 GLU A C 1
ATOM 1247 O O . GLU A 1 198 ? 19.176 79.591 15.357 1.00 9.80 198 GLU A O 1
ATOM 1253 N N . ALA A 1 199 ? 20.700 80.961 16.280 1.00 10.11 199 ALA A N 1
ATOM 1254 C CA . ALA A 1 199 ? 20.400 80.516 17.639 1.00 9.39 199 ALA A CA 1
ATOM 1255 C C . ALA A 1 199 ? 18.994 80.938 18.048 1.00 10.68 199 ALA A C 1
ATOM 1256 O O . ALA A 1 199 ? 18.285 80.188 18.725 1.00 10.39 199 ALA A O 1
ATOM 1258 N N . SER A 1 200 ? 18.584 82.135 17.633 1.00 11.42 200 SER A N 1
ATOM 1259 C CA . SER A 1 200 ? 17.241 82.630 17.961 1.00 11.40 200 SER A CA 1
ATOM 1260 C C . SER A 1 200 ? 16.177 81.724 17.357 1.00 10.53 200 SER A C 1
ATOM 1261 O O . SER A 1 200 ? 15.194 81.382 18.010 1.00 10.97 200 SER A O 1
ATOM 1264 N N . LYS A 1 201 ? 16.373 81.339 16.101 1.00 9.58 201 LYS A N 1
ATOM 1265 C CA . LYS A 1 201 ? 15.416 80.472 15.426 1.00 10.00 201 LYS A CA 1
ATOM 1266 C C . LYS A 1 201 ? 15.344 79.105 16.102 1.00 9.30 201 LYS A C 1
ATOM 1267 O O . LYS A 1 201 ? 14.261 78.536 16.256 1.00 8.72 201 LYS A O 1
ATOM 1273 N N . ALA A 1 202 ? 16.501 78.582 16.499 1.00 9.22 202 ALA A N 1
ATOM 1274 C CA . ALA A 1 202 ? 16.576 77.280 17.160 1.00 8.96 202 ALA A CA 1
ATOM 1275 C C . ALA A 1 202 ? 15.786 77.299 18.467 1.00 9.03 202 ALA A C 1
ATOM 1276 O O . ALA A 1 202 ? 15.054 76.355 18.780 1.00 8.66 202 ALA A O 1
ATOM 1278 N N . LEU A 1 203 ? 15.938 78.373 19.235 1.00 9.24 203 LEU A N 1
ATOM 1279 C CA . LEU A 1 203 ? 15.218 78.492 20.495 1.00 8.14 203 LEU A CA 1
ATOM 1280 C C . LEU A 1 203 ? 13.715 78.616 20.252 1.00 8.08 203 LEU A C 1
ATOM 1281 O O . LEU A 1 203 ? 12.915 77.971 20.931 1.00 7.90 203 LEU A O 1
ATOM 1286 N N . LEU A 1 204 ? 13.334 79.435 19.276 1.00 7.75 204 LEU A N 1
ATOM 1287 C CA . LEU A 1 204 ? 11.925 79.628 18.951 1.00 9.21 204 LEU A CA 1
ATOM 1288 C C . LEU A 1 204 ? 11.279 78.328 18.461 1.00 11.06 204 LEU A C 1
ATOM 1289 O O . LEU A 1 204 ? 10.157 77.999 18.858 1.00 9.71 204 LEU A O 1
ATOM 1294 N N . ASP A 1 205 ? 11.985 77.590 17.605 1.00 11.02 205 ASP A N 1
ATOM 1295 C CA . ASP A 1 205 ? 11.465 76.324 17.092 1.00 11.67 205 ASP A CA 1
ATOM 1296 C C . ASP A 1 205 ? 11.267 75.328 18.230 1.00 11.62 205 ASP A C 1
ATOM 1297 O O . ASP A 1 205 ? 10.527 74.354 18.093 1.00 10.44 205 ASP A O 1
ATOM 1302 N N . ASN A 1 206 ? 11.940 75.569 19.350 1.00 12.00 206 ASN A N 1
ATOM 1303 C CA . ASN A 1 206 ? 11.825 74.687 20.505 1.00 12.81 206 ASN A CA 1
ATOM 1304 C C . ASN A 1 206 ? 10.929 75.281 21.576 1.00 11.32 206 ASN A C 1
ATOM 1305 O O . ASN A 1 206 ? 11.010 74.920 22.753 1.00 8.51 206 ASN A O 1
ATOM 1310 N N . PHE A 1 207 ? 10.073 76.202 21.141 1.00 11.71 207 PHE A N 1
ATOM 1311 C CA . PHE A 1 207 ? 9.087 76.867 21.983 1.00 11.85 207 PHE A CA 1
ATOM 1312 C C . PHE A 1 207 ? 9.577 77.738 23.140 1.00 11.93 207 PHE A C 1
ATOM 1313 O O . PHE A 1 207 ? 8.906 77.843 24.172 1.00 10.10 207 PHE A O 1
ATOM 1321 N N . ALA A 1 208 ? 10.737 78.366 22.980 1.00 11.71 208 ALA A N 1
ATOM 1322 C CA . ALA A 1 208 ? 11.236 79.251 24.023 1.00 10.47 208 ALA A CA 1
ATOM 1323 C C . ALA A 1 208 ? 10.189 80.357 24.124 1.00 9.94 208 ALA A C 1
ATOM 1324 O O . ALA A 1 208 ? 9.621 80.772 23.113 1.00 7.86 208 ALA A O 1
ATOM 1326 N N . ASN A 1 209 ? 9.916 80.823 25.337 1.00 9.22 209 ASN A N 1
ATOM 1327 C CA . ASN A 1 209 ? 8.921 81.872 25.526 1.00 9.16 209 ASN A CA 1
ATOM 1328 C C . ASN A 1 209 ? 9.489 83.253 25.188 1.00 9.10 209 ASN A C 1
ATOM 1329 O O . ASN A 1 209 ? 10.299 83.799 25.935 1.00 7.89 209 ASN A O 1
ATOM 1334 N N . ARG A 1 210 ? 9.053 83.817 24.066 1.00 8.33 210 ARG A N 1
ATOM 1335 C CA . ARG A 1 210 ? 9.521 85.132 23.633 1.00 11.10 210 ARG A CA 1
ATOM 1336 C C . ARG A 1 210 ? 8.946 86.306 24.436 1.00 10.71 210 ARG A C 1
ATOM 1337 O O . ARG A 1 210 ? 9.390 87.442 24.271 1.00 11.83 210 ARG A O 1
ATOM 1345 N N . GLU A 1 211 ? 7.973 86.044 25.322 1.00 10.30 211 GLU A N 1
ATOM 1346 C CA . GLU A 1 211 ? 7.327 87.113 26.079 1.00 11.85 211 GLU A CA 1
ATOM 1347 C C . GLU A 1 211 ? 8.031 87.345 27.412 1.00 11.23 211 GLU A C 1
ATOM 1348 O O . GLU A 1 211 ? 7.682 88.326 28.123 1.00 11.48 211 GLU A O 1
ATOM 1354 N N . ILE A 1 212 ? 8.973 86.516 27.809 1.00 9.65 212 ILE A N 1
ATOM 1355 C CA . ILE A 1 212 ? 9.679 86.699 29.074 1.00 9.52 212 ILE A CA 1
ATOM 1356 C C . ILE A 1 212 ? 10.653 87.868 28.931 1.00 9.35 212 ILE A C 1
ATOM 1357 O O . ILE A 1 212 ? 11.605 87.807 28.155 1.00 9.72 212 ILE A O 1
ATOM 1362 N N . THR A 1 213 ? 10.400 88.927 29.694 1.00 9.33 213 THR A N 1
ATOM 1363 C CA . THR A 1 213 ? 11.208 90.142 29.650 1.00 9.53 213 THR A CA 1
ATOM 1364 C C . THR A 1 213 ? 12.378 90.129 30.623 1.00 11.16 213 THR A C 1
ATOM 1365 O O . THR A 1 213 ? 12.427 89.306 31.539 1.00 9.77 213 THR A O 1
ATOM 1369 N N . ASP A 1 214 ? 13.319 91.047 30.422 1.00 9.39 214 ASP A N 1
ATOM 1370 C CA . ASP A 1 214 ? 14.471 91.138 31.303 1.00 11.00 214 ASP A CA 1
ATOM 1371 C C . ASP A 1 214 ? 14.097 91.984 32.520 1.00 11.19 214 ASP A C 1
ATOM 1372 O O . ASP A 1 214 ? 12.932 92.340 32.692 1.00 11.94 214 ASP A O 1
ATOM 1377 N N . HIS A 1 215 ? 15.077 92.306 33.359 1.00 13.03 215 HIS A N 1
ATOM 1378 C CA . HIS A 1 215 ? 14.811 93.087 34.565 1.00 13.79 215 HIS A CA 1
ATOM 1379 C C . HIS A 1 215 ? 14.259 94.489 34.306 1.00 14.71 215 HIS A C 1
ATOM 1380 O O . HIS A 1 215 ? 13.750 95.135 35.223 1.00 12.93 215 HIS A O 1
ATOM 1387 N N . MET A 1 216 ? 14.359 94.959 33.065 1.00 13.18 216 MET A N 1
ATOM 1388 C CA . MET A 1 216 ? 13.857 96.286 32.709 1.00 14.11 216 MET A CA 1
ATOM 1389 C C . MET A 1 216 ? 12.579 96.192 31.879 1.00 13.98 216 MET A C 1
ATOM 1390 O O . MET A 1 216 ? 12.208 97.137 31.180 1.00 11.24 216 MET A O 1
ATOM 1395 N N . ASP A 1 217 ? 11.909 95.046 31.964 1.00 13.26 217 ASP A N 1
ATOM 1396 C CA . ASP A 1 217 ? 10.676 94.806 31.220 1.00 14.02 217 ASP A CA 1
ATOM 1397 C C . ASP A 1 217 ? 10.850 94.895 29.710 1.00 12.41 217 ASP A C 1
ATOM 1398 O O . ASP A 1 217 ? 9.909 95.218 28.989 1.00 11.36 217 ASP A O 1
ATOM 1403 N N . ARG A 1 218 ? 12.058 94.610 29.239 1.00 12.11 218 ARG A N 1
ATOM 1404 C CA . ARG A 1 218 ? 12.340 94.627 27.811 1.00 13.04 218 ARG A CA 1
ATOM 1405 C C . ARG A 1 218 ? 12.171 93.233 27.222 1.00 11.24 218 ARG A C 1
ATOM 1406 O O . ARG A 1 218 ? 12.660 92.245 27.776 1.00 10.37 218 ARG A O 1
ATOM 1414 N N . LEU A 1 219 ? 11.466 93.166 26.102 1.00 10.69 219 LEU A N 1
ATOM 1415 C CA . LEU A 1 219 ? 11.223 91.913 25.403 1.00 10.50 219 LEU A CA 1
ATOM 1416 C C . LEU A 1 219 ? 12.393 91.634 24.478 1.00 10.30 219 LEU A C 1
ATOM 1417 O O . LEU A 1 219 ? 13.128 92.547 24.104 1.00 9.68 219 LEU A O 1
ATOM 1422 N N . PRO A 1 220 ? 12.593 90.362 24.108 1.00 10.56 220 PRO A N 1
ATOM 1423 C CA . PRO A 1 220 ? 13.697 90.044 23.203 1.00 9.71 220 PRO A CA 1
ATOM 1424 C C . PRO A 1 220 ? 13.544 90.915 21.956 1.00 9.54 220 PRO A C 1
ATOM 1425 O O . PRO A 1 220 ? 14.526 91.390 21.390 1.00 8.72 220 PRO A O 1
ATOM 1429 N N . ARG A 1 221 ? 12.293 91.130 21.552 1.00 10.79 221 ARG A N 1
ATOM 1430 C CA . ARG A 1 221 ? 11.979 91.938 20.383 1.00 11.22 221 ARG A CA 1
ATOM 1431 C C . ARG A 1 221 ? 12.400 93.390 20.576 1.00 11.03 221 ARG A C 1
ATOM 1432 O O . ARG A 1 221 ? 12.786 94.063 19.623 1.00 10.36 221 ARG A O 1
ATOM 1440 N N . ASP A 1 222 ? 12.316 93.870 21.806 1.00 9.73 222 ASP A N 1
ATOM 1441 C CA . ASP A 1 222 ? 12.690 95.246 22.120 1.00 10.28 222 ASP A CA 1
ATOM 1442 C C . ASP A 1 222 ? 14.193 95.462 21.959 1.00 9.49 222 ASP A C 1
ATOM 1443 O O . ASP A 1 222 ? 14.632 96.424 21.320 1.00 8.00 222 ASP A O 1
ATOM 1448 N N . VAL A 1 223 ? 14.986 94.561 22.532 1.00 9.37 223 VAL A N 1
ATOM 1449 C CA . VAL A 1 223 ? 16.432 94.700 22.445 1.00 10.19 223 VAL A CA 1
ATOM 1450 C C . VAL A 1 223 ? 16.932 94.462 21.023 1.00 11.20 223 VAL A C 1
ATOM 1451 O O . VAL A 1 223 ? 17.957 95.020 20.615 1.00 11.90 223 VAL A O 1
ATOM 1455 N N . ALA A 1 224 ? 16.212 93.642 20.268 1.00 11.68 224 ALA A N 1
ATOM 1456 C CA . ALA A 1 224 ? 16.602 93.367 18.889 1.00 11.77 224 ALA A CA 1
ATOM 1457 C C . ALA A 1 224 ? 16.290 94.594 18.033 1.00 10.82 224 ALA A C 1
ATOM 1458 O O . ALA A 1 224 ? 17.081 94.985 17.174 1.00 10.99 224 ALA A O 1
ATOM 1460 N N . SER A 1 225 ? 15.127 95.192 18.273 1.00 10.32 225 SER A N 1
ATOM 1461 C CA . SER A 1 225 ? 14.715 96.378 17.534 1.00 9.60 225 SER A CA 1
ATOM 1462 C C . SER A 1 225 ? 15.669 97.536 17.832 1.00 9.79 225 SER A C 1
ATOM 1463 O O . SER A 1 225 ? 16.118 98.234 16.927 1.00 7.97 225 SER A O 1
ATOM 1466 N N . GLU A 1 226 ? 15.981 97.721 19.109 1.00 11.21 226 GLU A N 1
ATOM 1467 C CA . GLU A 1 226 ? 16.875 98.784 19.546 1.00 12.07 226 GLU A CA 1
ATOM 1468 C C . GLU A 1 226 ? 18.272 98.670 18.917 1.00 11.72 226 GLU A C 1
ATOM 1469 O O . GLU A 1 226 ? 18.925 99.683 18.646 1.00 10.19 226 GLU A O 1
ATOM 1475 N N . ARG A 1 227 ? 18.722 97.442 18.680 1.00 8.93 227 ARG A N 1
ATOM 1476 C CA . ARG A 1 227 ? 20.037 97.227 18.090 1.00 8.21 227 ARG A CA 1
ATOM 1477 C C . ARG A 1 227 ? 19.964 97.011 16.581 1.00 9.14 227 ARG A C 1
ATOM 1478 O O . ARG A 1 227 ? 20.951 96.638 15.946 1.00 8.09 227 ARG A O 1
ATOM 1486 N N . LEU A 1 228 ? 18.782 97.249 16.022 1.00 7.88 228 LEU A N 1
ATOM 1487 C CA . LEU A 1 228 ? 18.549 97.128 14.586 1.00 8.38 228 LEU A CA 1
ATOM 1488 C C . LEU A 1 228 ? 18.713 95.723 14.023 1.00 9.57 228 LEU A C 1
ATOM 1489 O O . LEU A 1 228 ? 19.127 95.560 12.872 1.00 8.75 228 LEU A O 1
ATOM 1494 N N . HIS A 1 229 ? 18.395 94.715 14.833 1.00 8.24 229 HIS A N 1
ATOM 1495 C CA . HIS A 1 229 ? 18.482 93.326 14.392 1.00 9.64 229 HIS A CA 1
ATOM 1496 C C . HIS A 1 229 ? 17.118 92.985 13.781 1.00 10.90 229 HIS A C 1
ATOM 1497 O O . HIS A 1 229 ? 16.376 92.147 14.293 1.00 10.51 229 HIS A O 1
ATOM 1504 N N . HIS A 1 230 ? 16.806 93.655 12.676 1.00 12.84 230 HIS A N 1
ATOM 1505 C CA . HIS A 1 230 ? 15.532 93.495 11.985 1.00 14.92 230 HIS A CA 1
ATOM 1506 C C . HIS A 1 230 ? 15.172 92.063 11.614 1.00 15.62 230 HIS A C 1
ATOM 1507 O O . HIS A 1 230 ? 14.008 91.672 11.685 1.00 15.55 230 HIS A O 1
ATOM 1514 N N . ASP A 1 231 ? 16.164 91.281 11.213 1.00 19.66 231 ASP A N 1
ATOM 1515 C CA . ASP A 1 231 ? 15.916 89.895 10.845 1.00 21.91 231 ASP A CA 1
ATOM 1516 C C . ASP A 1 231 ? 15.378 89.118 12.045 1.00 22.83 231 ASP A C 1
ATOM 1517 O O . ASP A 1 231 ? 14.464 88.306 11.908 1.00 22.08 231 ASP A O 1
ATOM 1522 N N . ILE A 1 232 ? 15.940 89.381 13.222 1.00 22.43 232 ILE A N 1
ATOM 1523 C CA . ILE A 1 232 ? 15.504 88.706 14.437 1.00 21.76 232 ILE A CA 1
ATOM 1524 C C . ILE A 1 232 ? 14.138 89.232 14.870 1.00 22.84 232 ILE A C 1
ATOM 1525 O O . ILE A 1 232 ? 13.315 88.488 15.413 1.00 23.13 232 ILE A O 1
ATOM 1530 N N . VAL A 1 233 ? 13.890 90.514 14.622 1.00 23.94 233 VAL A N 1
ATOM 1531 C CA . VAL A 1 233 ? 12.604 91.109 14.974 1.00 25.62 233 VAL A CA 1
ATOM 1532 C C . VAL A 1 233 ? 11.489 90.438 14.162 1.00 26.98 233 VAL A C 1
ATOM 1533 O O . VAL A 1 233 ? 10.427 90.114 14.696 1.00 26.90 233 VAL A O 1
ATOM 1537 N N . ARG A 1 234 ? 11.731 90.235 12.871 1.00 28.42 234 ARG A N 1
ATOM 1538 C CA . ARG A 1 234 ? 10.737 89.590 12.018 1.00 30.38 234 ARG A CA 1
ATOM 1539 C C . ARG A 1 234 ? 10.511 88.170 12.510 1.00 30.22 234 ARG A C 1
ATOM 1540 O O . ARG A 1 234 ? 9.382 87.683 12.557 1.00 30.05 234 ARG A O 1
ATOM 1548 N N . LEU A 1 235 ? 11.604 87.511 12.878 1.00 29.30 235 LEU A N 1
ATOM 1549 C CA . LEU A 1 235 ? 11.553 86.139 13.366 1.00 28.59 235 LEU A CA 1
ATOM 1550 C C . LEU A 1 235 ? 10.656 86.053 14.601 1.00 28.18 235 LEU A C 1
ATOM 1551 O O . LEU A 1 235 ? 9.806 85.163 14.706 1.00 27.03 235 LEU A O 1
ATOM 1556 N N . LEU A 1 236 ? 10.842 86.991 15.530 1.00 26.18 236 LEU A N 1
ATOM 1557 C CA . LEU A 1 236 ? 10.054 87.022 16.756 1.00 26.85 236 LEU A CA 1
ATOM 1558 C C . LEU A 1 236 ? 8.585 87.333 16.484 1.00 28.73 236 LEU A C 1
ATOM 1559 O O . LEU A 1 236 ? 7.715 86.971 17.275 1.00 28.19 236 LEU A O 1
ATOM 1564 N N . ASP A 1 237 ? 8.315 88.010 15.369 1.00 30.84 237 ASP A N 1
ATOM 1565 C CA . ASP A 1 237 ? 6.945 88.354 14.995 1.00 32.88 237 ASP A CA 1
ATOM 1566 C C . ASP A 1 237 ? 6.289 87.209 14.225 1.00 33.23 237 ASP A C 1
ATOM 1567 O O . ASP A 1 237 ? 5.054 87.062 14.334 1.00 34.94 237 ASP A O 1
ATOM 1572 N N . LEU B 1 36 ? 16.081 23.262 1.622 1.00 61.20 36 LEU B N 1
ATOM 1573 C CA . LEU B 1 36 ? 16.830 23.744 0.428 1.00 60.61 36 LEU B CA 1
ATOM 1574 C C . LEU B 1 36 ? 18.342 23.704 0.641 1.00 60.59 36 LEU B C 1
ATOM 1575 O O . LEU B 1 36 ? 18.824 23.620 1.773 1.00 61.07 36 LEU B O 1
ATOM 1580 N N . LEU B 1 37 ? 19.079 23.763 -0.464 1.00 59.61 37 LEU B N 1
ATOM 1581 C CA . LEU B 1 37 ? 20.532 23.757 -0.419 1.00 58.22 37 LEU B CA 1
ATOM 1582 C C . LEU B 1 37 ? 21.029 25.163 -0.104 1.00 57.28 37 LEU B C 1
ATOM 1583 O O . LEU B 1 37 ? 22.221 25.456 -0.212 1.00 57.21 37 LEU B O 1
ATOM 1588 N N . ALA B 1 38 ? 20.097 26.034 0.275 1.00 55.22 38 ALA B N 1
ATOM 1589 C CA . ALA B 1 38 ? 20.427 27.407 0.627 1.00 52.73 38 ALA B CA 1
ATOM 1590 C C . ALA B 1 38 ? 21.221 27.362 1.925 1.00 50.90 38 ALA B C 1
ATOM 1591 O O . ALA B 1 38 ? 21.982 28.277 2.239 1.00 50.32 38 ALA B O 1
ATOM 1593 N N . GLN B 1 39 ? 21.030 26.281 2.674 1.00 48.81 39 GLN B N 1
ATOM 1594 C CA . GLN B 1 39 ? 21.732 26.084 3.933 1.00 46.55 39 GLN B CA 1
ATOM 1595 C C . GLN B 1 39 ? 23.185 25.742 3.632 1.00 44.02 39 GLN B C 1
ATOM 1596 O O . GLN B 1 39 ? 24.091 26.126 4.370 1.00 43.48 39 GLN B O 1
ATOM 1599 N N . GLY B 1 40 ? 23.399 25.013 2.542 1.00 41.65 40 GLY B N 1
ATOM 1600 C CA . GLY B 1 40 ? 24.749 24.653 2.159 1.00 39.13 40 GLY B CA 1
ATOM 1601 C C . GLY B 1 40 ? 25.518 25.909 1.795 1.00 36.74 40 GLY B C 1
ATOM 1602 O O . GLY B 1 40 ? 26.703 26.037 2.099 1.00 36.87 40 GLY B O 1
ATOM 1603 N N . ALA B 1 41 ? 24.833 26.843 1.143 1.00 35.89 41 ALA B N 1
ATOM 1604 C CA . ALA B 1 41 ? 25.446 28.101 0.738 1.00 33.89 41 ALA B CA 1
ATOM 1605 C C . ALA B 1 41 ? 25.810 28.923 1.966 1.00 33.10 41 ALA B C 1
ATOM 1606 O O . ALA B 1 41 ? 26.874 29.539 2.014 1.00 32.32 41 ALA B O 1
ATOM 1608 N N . GLU B 1 42 ? 24.921 28.932 2.956 1.00 33.27 42 GLU B N 1
ATOM 1609 C CA . GLU B 1 42 ? 25.162 29.674 4.190 1.00 33.56 42 GLU B CA 1
ATOM 1610 C C . GLU B 1 42 ? 26.354 29.073 4.924 1.00 32.02 42 GLU B C 1
ATOM 1611 O O . GLU B 1 42 ? 27.193 29.795 5.461 1.00 33.09 42 GLU B O 1
ATOM 1614 N N . LEU B 1 43 ? 26.430 27.747 4.939 1.00 31.51 43 LEU B N 1
ATOM 1615 C CA . LEU B 1 43 ? 27.534 27.066 5.596 1.00 30.14 43 LEU B CA 1
ATOM 1616 C C . LEU B 1 43 ? 28.855 27.475 4.948 1.00 29.60 43 LEU B C 1
ATOM 1617 O O . LEU B 1 43 ? 29.854 27.693 5.633 1.00 27.61 43 LEU B O 1
ATOM 1622 N N . ASN B 1 44 ? 28.856 27.586 3.623 1.00 27.85 44 ASN B N 1
ATOM 1623 C CA . ASN B 1 44 ? 30.062 27.976 2.914 1.00 26.51 44 ASN B CA 1
ATOM 1624 C C . ASN B 1 44 ? 30.418 29.426 3.220 1.00 24.34 44 ASN B C 1
ATOM 1625 O O . ASN B 1 44 ? 31.584 29.753 3.421 1.00 24.92 44 ASN B O 1
ATOM 1630 N N . ALA B 1 45 ? 29.409 30.291 3.258 1.00 23.83 45 ALA B N 1
ATOM 1631 C CA . ALA B 1 45 ? 29.633 31.702 3.546 1.00 24.16 45 ALA B CA 1
ATOM 1632 C C . ALA B 1 45 ? 30.234 31.849 4.940 1.00 24.98 45 ALA B C 1
ATOM 1633 O O . ALA B 1 45 ? 31.156 32.635 5.153 1.00 26.31 45 ALA B O 1
ATOM 1635 N N . THR B 1 46 ? 29.713 31.079 5.889 1.00 25.41 46 THR B N 1
ATOM 1636 C CA . THR B 1 46 ? 30.217 31.130 7.256 1.00 25.98 46 THR B CA 1
ATOM 1637 C C . THR B 1 46 ? 31.684 30.718 7.327 1.00 24.86 46 THR B C 1
ATOM 1638 O O . THR B 1 46 ? 32.517 31.440 7.877 1.00 25.16 46 THR B O 1
ATOM 1642 N N . MET B 1 47 ? 31.998 29.554 6.770 1.00 23.77 47 MET B N 1
ATOM 1643 C CA . MET B 1 47 ? 33.368 29.059 6.774 1.00 26.01 47 MET B CA 1
ATOM 1644 C C . MET B 1 47 ? 34.315 30.075 6.145 1.00 27.25 47 MET B C 1
ATOM 1645 O O . MET B 1 47 ? 35.439 30.267 6.605 1.00 25.35 47 MET B O 1
ATOM 1650 N N . ASP B 1 48 ? 33.853 30.736 5.087 1.00 28.61 48 ASP B N 1
ATOM 1651 C CA . ASP B 1 48 ? 34.651 31.719 4.397 1.00 31.34 48 ASP B CA 1
ATOM 1652 C C . ASP B 1 48 ? 35.020 32.867 5.317 1.00 29.52 48 ASP B C 1
ATOM 1653 O O . ASP B 1 48 ? 36.131 33.407 5.254 1.00 29.39 48 ASP B O 1
ATOM 1658 N N . LYS B 1 49 ? 34.118 33.251 6.227 1.00 29.58 49 LYS B N 1
ATOM 1659 C CA . LYS B 1 49 ? 34.357 34.379 7.110 1.00 30.62 49 LYS B CA 1
ATOM 1660 C C . LYS B 1 49 ? 35.071 33.931 8.377 1.00 28.02 49 LYS B C 1
ATOM 1661 O O . LYS B 1 49 ? 35.976 34.659 8.859 1.00 28.32 49 LYS B O 1
ATOM 1664 N N . THR B 1 50 ? 34.704 32.810 8.980 1.00 25.24 50 THR B N 1
ATOM 1665 C CA . THR B 1 50 ? 35.293 32.344 10.241 1.00 22.85 50 THR B CA 1
ATOM 1666 C C . THR B 1 50 ? 36.560 31.499 10.131 1.00 22.60 50 THR B C 1
ATOM 1667 O O . THR B 1 50 ? 37.323 31.395 11.093 1.00 21.73 50 THR B O 1
ATOM 1671 N N . GLY B 1 51 ? 36.776 30.884 8.972 1.00 21.19 51 GLY B N 1
ATOM 1672 C CA . GLY B 1 51 ? 37.950 30.048 8.796 1.00 20.86 51 GLY B CA 1
ATOM 1673 C C . GLY B 1 51 ? 37.716 28.655 9.357 1.00 21.12 51 GLY B C 1
ATOM 1674 O O . GLY B 1 51 ? 38.644 27.847 9.465 1.00 21.82 51 GLY B O 1
ATOM 1675 N N . GLU B 1 52 ? 36.465 28.375 9.712 1.00 21.49 52 GLU B N 1
ATOM 1676 C CA . GLU B 1 52 ? 36.089 27.077 10.263 1.00 22.28 52 GLU B CA 1
ATOM 1677 C C . GLU B 1 52 ? 36.037 25.982 9.201 1.00 24.30 52 GLU B C 1
ATOM 1678 O O . GLU B 1 52 ? 35.700 26.240 8.043 1.00 22.58 52 GLU B O 1
ATOM 1684 N N . THR B 1 53 ? 36.380 24.761 9.603 1.00 22.91 53 THR B N 1
ATOM 1685 C CA . THR B 1 53 ? 36.330 23.617 8.698 1.00 22.45 53 THR B CA 1
ATOM 1686 C C . THR B 1 53 ? 34.990 22.938 8.943 1.00 23.53 53 THR B C 1
ATOM 1687 O O . THR B 1 53 ? 34.233 23.350 9.827 1.00 22.00 53 THR B O 1
ATOM 1691 N N . SER B 1 54 ? 34.701 21.897 8.170 1.00 21.00 54 SER B N 1
ATOM 1692 C CA . SER B 1 54 ? 33.454 21.164 8.326 1.00 21.03 54 SER B CA 1
ATOM 1693 C C . SER B 1 54 ? 33.349 20.556 9.725 1.00 20.13 54 SER B C 1
ATOM 1694 O O . SER B 1 54 ? 32.260 20.466 10.288 1.00 19.86 54 SER B O 1
ATOM 1697 N N . LEU B 1 55 ? 34.480 20.132 10.279 1.00 19.67 55 LEU B N 1
ATOM 1698 C CA . LEU B 1 55 ? 34.476 19.534 11.613 1.00 20.11 55 LEU B CA 1
ATOM 1699 C C . LEU B 1 55 ? 34.149 20.599 12.662 1.00 19.66 55 LEU B C 1
ATOM 1700 O O . LEU B 1 55 ? 33.478 20.315 13.654 1.00 18.59 55 LEU B O 1
ATOM 1705 N N . HIS B 1 56 ? 34.626 21.821 12.438 1.00 18.35 56 HIS B N 1
ATOM 1706 C CA . HIS B 1 56 ? 34.343 22.932 13.347 1.00 19.85 56 HIS B CA 1
ATOM 1707 C C . HIS B 1 56 ? 32.828 23.130 13.412 1.00 19.47 56 HIS B C 1
ATOM 1708 O O . HIS B 1 56 ? 32.262 23.323 14.487 1.00 19.69 56 HIS B O 1
ATOM 1715 N N . LEU B 1 57 ? 32.179 23.092 12.249 1.00 19.07 57 LEU B N 1
ATOM 1716 C CA . LEU B 1 57 ? 30.741 23.302 12.178 1.00 18.07 57 LEU B CA 1
ATOM 1717 C C . LEU B 1 57 ? 29.955 22.154 12.799 1.00 17.67 57 LEU B C 1
ATOM 1718 O O . LEU B 1 57 ? 28.919 22.378 13.431 1.00 17.54 57 LEU B O 1
ATOM 1723 N N . ALA B 1 58 ? 30.437 20.928 12.630 1.00 16.51 58 ALA B N 1
ATOM 1724 C CA . ALA B 1 58 ? 29.753 19.787 13.227 1.00 16.74 58 ALA B CA 1
ATOM 1725 C C . ALA B 1 58 ? 29.778 20.011 14.739 1.00 15.16 58 ALA B C 1
ATOM 1726 O O . ALA B 1 58 ? 28.796 19.748 15.438 1.00 17.93 58 ALA B O 1
ATOM 1728 N N . ALA B 1 59 ? 30.906 20.514 15.232 1.00 15.84 59 ALA B N 1
ATOM 1729 C CA . ALA B 1 59 ? 31.066 20.788 16.658 1.00 17.21 59 ALA B CA 1
ATOM 1730 C C . ALA B 1 59 ? 30.177 21.944 17.107 1.00 17.40 59 ALA B C 1
ATOM 1731 O O . ALA B 1 59 ? 29.447 21.827 18.095 1.00 18.63 59 ALA B O 1
ATOM 1733 N N . ARG B 1 60 ? 30.233 23.058 16.378 1.00 12.95 60 ARG B N 1
ATOM 1734 C CA . ARG B 1 60 ? 29.434 24.231 16.726 1.00 11.42 60 ARG B CA 1
ATOM 1735 C C . ARG B 1 60 ? 27.931 23.989 16.659 1.00 10.94 60 ARG B C 1
ATOM 1736 O O . ARG B 1 60 ? 27.180 24.526 17.471 1.00 9.38 60 ARG B O 1
ATOM 1744 N N . PHE B 1 61 ? 27.479 23.191 15.698 1.00 9.93 61 PHE B N 1
ATOM 1745 C CA . PHE B 1 61 ? 26.052 22.912 15.595 1.00 10.27 61 PHE B CA 1
ATOM 1746 C C . PHE B 1 61 ? 25.666 21.575 16.219 1.00 10.15 61 PHE B C 1
ATOM 1747 O O . PHE B 1 61 ? 24.594 21.037 15.957 1.00 10.23 61 PHE B O 1
ATOM 1755 N N . ALA B 1 62 ? 26.558 21.058 17.055 1.00 9.43 62 ALA B N 1
ATOM 1756 C CA . ALA B 1 62 ? 26.344 19.810 17.778 1.00 8.85 62 ALA B CA 1
ATOM 1757 C C . ALA B 1 62 ? 25.783 18.651 16.961 1.00 8.42 62 ALA B C 1
ATOM 1758 O O . ALA B 1 62 ? 24.650 18.231 17.168 1.00 9.33 62 ALA B O 1
ATOM 1760 N N . ARG B 1 63 ? 26.585 18.131 16.040 1.00 9.42 63 ARG B N 1
ATOM 1761 C CA . ARG B 1 63 ? 26.172 16.991 15.230 1.00 9.12 63 ARG B CA 1
ATOM 1762 C C . ARG B 1 63 ? 27.147 15.849 15.478 1.00 10.17 63 ARG B C 1
ATOM 1763 O O . ARG B 1 63 ? 28.193 15.756 14.832 1.00 9.53 63 ARG B O 1
ATOM 1771 N N . ALA B 1 64 ? 26.811 14.989 16.431 1.00 8.63 64 ALA B N 1
ATOM 1772 C CA . ALA B 1 64 ? 27.668 13.860 16.745 1.00 10.13 64 ALA B CA 1
ATOM 1773 C C . ALA B 1 64 ? 27.809 12.961 15.520 1.00 8.78 64 ALA B C 1
ATOM 1774 O O . ALA B 1 64 ? 28.882 12.420 15.270 1.00 9.39 64 ALA B O 1
ATOM 1776 N N . ASP B 1 65 ? 26.730 12.804 14.758 1.00 9.22 65 ASP B N 1
ATOM 1777 C CA . ASP B 1 65 ? 26.782 11.951 13.576 1.00 8.96 65 ASP B CA 1
ATOM 1778 C C . ASP B 1 65 ? 27.753 12.481 12.529 1.00 9.77 65 ASP B C 1
ATOM 1779 O O . ASP B 1 65 ? 28.623 11.743 12.057 1.00 8.93 65 ASP B O 1
ATOM 1784 N N . ALA B 1 66 ? 27.625 13.759 12.180 1.00 8.73 66 ALA B N 1
ATOM 1785 C CA . ALA B 1 66 ? 28.509 14.364 11.185 1.00 8.74 66 ALA B CA 1
ATOM 1786 C C . ALA B 1 66 ? 29.966 14.345 11.640 1.00 9.64 66 ALA B C 1
ATOM 1787 O O . ALA B 1 66 ? 30.869 14.085 10.847 1.00 9.28 66 ALA B O 1
ATOM 1789 N N . ALA B 1 67 ? 30.196 14.612 12.922 1.00 10.92 67 ALA B N 1
ATOM 1790 C CA . ALA B 1 67 ? 31.553 14.632 13.458 1.00 10.12 67 ALA B CA 1
ATOM 1791 C C . ALA B 1 67 ? 32.288 13.317 13.217 1.00 11.74 67 ALA B C 1
ATOM 1792 O O . ALA B 1 67 ? 33.451 13.312 12.809 1.00 11.73 67 ALA B O 1
ATOM 1794 N N . LYS B 1 68 ? 31.615 12.201 13.474 1.00 12.66 68 LYS B N 1
ATOM 1795 C CA . LYS B 1 68 ? 32.233 10.892 13.276 1.00 14.04 68 LYS B CA 1
ATOM 1796 C C . LYS B 1 68 ? 32.547 10.653 11.802 1.00 13.40 68 LYS B C 1
ATOM 1797 O O . LYS B 1 68 ? 33.646 10.214 11.456 1.00 14.42 68 LYS B O 1
ATOM 1803 N N . ARG B 1 69 ? 31.576 10.930 10.938 1.00 13.24 69 ARG B N 1
ATOM 1804 C CA . ARG B 1 69 ? 31.766 10.736 9.503 1.00 14.53 69 ARG B CA 1
ATOM 1805 C C . ARG B 1 69 ? 32.978 11.519 9.005 1.00 14.24 69 ARG B C 1
ATOM 1806 O O . ARG B 1 69 ? 33.816 10.987 8.272 1.00 13.40 69 ARG B O 1
ATOM 1814 N N . LEU B 1 70 ? 33.065 12.786 9.405 1.00 11.64 70 LEU B N 1
ATOM 1815 C CA . LEU B 1 70 ? 34.172 13.642 8.992 1.00 11.87 70 LEU B CA 1
ATOM 1816 C C . LEU B 1 70 ? 35.508 13.112 9.494 1.00 11.29 70 LEU B C 1
ATOM 1817 O O . LEU B 1 70 ? 36.478 13.043 8.737 1.00 11.05 70 LEU B O 1
ATOM 1822 N N . LEU B 1 71 ? 35.562 12.732 10.768 1.00 11.56 71 LEU B N 1
ATOM 1823 C CA . LEU B 1 71 ? 36.801 12.209 11.336 1.00 13.06 71 LEU B CA 1
ATOM 1824 C C . LEU B 1 71 ? 37.202 10.906 10.644 1.00 15.03 71 LEU B C 1
ATOM 1825 O O . LEU B 1 71 ? 38.374 10.697 10.338 1.00 14.65 71 LEU B O 1
ATOM 1830 N N . ASP B 1 72 ? 36.232 10.031 10.394 1.00 17.15 72 ASP B N 1
ATOM 1831 C CA . ASP B 1 72 ? 36.534 8.774 9.712 1.00 17.00 72 ASP B CA 1
ATOM 1832 C C . ASP B 1 72 ? 37.049 9.049 8.302 1.00 17.52 72 ASP B C 1
ATOM 1833 O O . ASP B 1 72 ? 37.888 8.312 7.790 1.00 18.36 72 ASP B O 1
ATOM 1838 N N . ALA B 1 73 ? 36.543 10.110 7.678 1.00 16.01 73 ALA B N 1
ATOM 1839 C CA . ALA B 1 73 ? 36.968 10.471 6.332 1.00 15.54 73 ALA B CA 1
ATOM 1840 C C . ALA B 1 73 ? 38.341 11.135 6.356 1.00 15.74 73 ALA B C 1
ATOM 1841 O O . ALA B 1 73 ? 38.878 11.495 5.311 1.00 15.36 73 ALA B O 1
ATOM 1843 N N . GLY B 1 74 ? 38.897 11.312 7.553 1.00 14.69 74 GLY B N 1
ATOM 1844 C CA . GLY B 1 74 ? 40.218 11.902 7.679 1.00 15.36 74 GLY B CA 1
ATOM 1845 C C . GLY B 1 74 ? 40.350 13.356 8.099 1.00 16.00 74 GLY B C 1
ATOM 1846 O O . GLY B 1 74 ? 41.443 13.917 8.016 1.00 16.54 74 GLY B O 1
ATOM 1847 N N . ALA B 1 75 ? 39.266 13.975 8.553 1.00 15.43 75 ALA B N 1
ATOM 1848 C CA . ALA B 1 75 ? 39.329 15.376 8.970 1.00 16.31 75 ALA B CA 1
ATOM 1849 C C . ALA B 1 75 ? 40.410 15.610 10.026 1.00 16.00 75 ALA B C 1
ATOM 1850 O O . ALA B 1 75 ? 40.667 14.748 10.867 1.00 14.74 75 ALA B O 1
ATOM 1852 N N . ASP B 1 76 ? 41.044 16.779 9.978 1.00 15.86 76 ASP B N 1
ATOM 1853 C CA . ASP B 1 76 ? 42.087 17.132 10.940 1.00 15.70 76 ASP B CA 1
ATOM 1854 C C . ASP B 1 76 ? 41.407 17.591 12.229 1.00 14.74 76 ASP B C 1
ATOM 1855 O O . ASP B 1 76 ? 40.723 18.615 12.256 1.00 14.50 76 ASP B O 1
ATOM 1860 N N . ALA B 1 77 ? 41.604 16.824 13.298 1.00 13.58 77 ALA B N 1
ATOM 1861 C CA . ALA B 1 77 ? 40.987 17.140 14.578 1.00 14.09 77 ALA B CA 1
ATOM 1862 C C . ALA B 1 77 ? 41.525 18.421 15.214 1.00 11.30 77 ALA B C 1
ATOM 1863 O O . ALA B 1 77 ? 40.896 18.984 16.107 1.00 12.88 77 ALA B O 1
ATOM 1865 N N . ASN B 1 78 ? 42.680 18.886 14.751 1.00 12.40 78 ASN B N 1
ATOM 1866 C CA . ASN B 1 78 ? 43.282 20.083 15.323 1.00 12.19 78 ASN B CA 1
ATOM 1867 C C . ASN B 1 78 ? 43.374 21.296 14.398 1.00 12.39 78 ASN B C 1
ATOM 1868 O O . ASN B 1 78 ? 44.156 22.214 14.653 1.00 11.90 78 ASN B O 1
ATOM 1873 N N . SER B 1 79 ? 42.583 21.302 13.329 1.00 12.18 79 SER B N 1
ATOM 1874 C CA . SER B 1 79 ? 42.580 22.432 12.408 1.00 12.21 79 SER B CA 1
ATOM 1875 C C . SER B 1 79 ? 42.104 23.664 13.193 1.00 11.79 79 SER B C 1
ATOM 1876 O O . SER B 1 79 ? 41.258 23.553 14.085 1.00 9.88 79 SER B O 1
ATOM 1879 N N . GLN B 1 80 ? 42.646 24.832 12.866 1.00 10.61 80 GLN B N 1
ATOM 1880 C CA . GLN B 1 80 ? 42.272 26.053 13.572 1.00 12.17 80 GLN B CA 1
ATOM 1881 C C . GLN B 1 80 ? 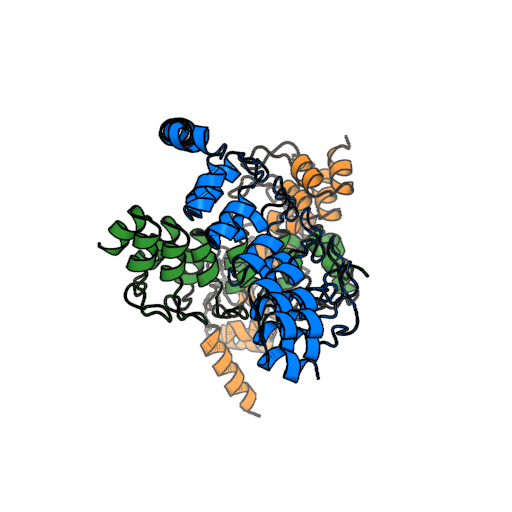41.504 27.026 12.695 1.00 11.64 80 GLN B C 1
ATOM 1882 O O . GLN B 1 80 ? 41.790 27.155 11.503 1.00 9.48 80 GLN B O 1
ATOM 1888 N N . ASP B 1 81 ? 40.521 27.702 13.282 1.00 10.38 81 ASP B N 1
ATOM 1889 C CA . ASP B 1 81 ? 39.761 28.693 12.538 1.00 10.33 81 ASP B CA 1
ATOM 1890 C C . ASP B 1 81 ? 40.491 30.024 12.710 1.00 10.91 81 ASP B C 1
ATOM 1891 O O . ASP B 1 81 ? 41.607 30.047 13.226 1.00 9.29 81 ASP B O 1
ATOM 1896 N N . ASN B 1 82 ? 39.876 31.127 12.297 1.00 9.30 82 ASN B N 1
ATOM 1897 C CA . ASN B 1 82 ? 40.542 32.422 12.388 1.00 9.47 82 ASN B CA 1
ATOM 1898 C C . ASN B 1 82 ? 40.936 32.913 13.783 1.00 9.61 82 ASN B C 1
ATOM 1899 O O . ASN B 1 82 ? 41.778 33.804 13.905 1.00 10.51 82 ASN B O 1
ATOM 1904 N N . THR B 1 83 ? 40.344 32.349 14.835 1.00 9.90 83 THR B N 1
ATOM 1905 C CA . THR B 1 83 ? 40.696 32.763 16.194 1.00 10.46 83 THR B CA 1
ATOM 1906 C C . THR B 1 83 ? 41.654 31.765 16.848 1.00 10.60 83 THR B C 1
ATOM 1907 O O . THR B 1 83 ? 42.089 31.952 17.987 1.00 9.49 83 THR B O 1
ATOM 1911 N N . GLY B 1 84 ? 41.982 30.704 16.121 1.00 9.65 84 GLY B N 1
ATOM 1912 C CA . GLY B 1 84 ? 42.888 29.707 16.655 1.00 9.54 84 GLY B CA 1
ATOM 1913 C C . GLY B 1 84 ? 42.165 28.552 17.323 1.00 10.32 84 GLY B C 1
ATOM 1914 O O . GLY B 1 84 ? 42.801 27.678 17.909 1.00 10.42 84 GLY B O 1
ATOM 1915 N N . ARG B 1 85 ? 40.838 28.549 17.247 1.00 7.94 85 ARG B N 1
ATOM 1916 C CA . ARG B 1 85 ? 40.051 27.475 17.847 1.00 9.44 85 ARG B CA 1
ATOM 1917 C C . ARG B 1 85 ? 40.092 26.212 17.003 1.00 9.88 85 ARG B C 1
ATOM 1918 O O . ARG B 1 85 ? 40.076 26.276 15.772 1.00 9.55 85 ARG B O 1
ATOM 1926 N N . THR B 1 86 ? 40.161 25.066 17.671 1.00 10.35 86 THR B N 1
ATOM 1927 C CA . THR B 1 86 ? 40.131 23.781 16.980 1.00 10.63 86 THR B CA 1
ATOM 1928 C C . THR B 1 86 ? 38.699 23.303 17.196 1.00 11.35 86 THR B C 1
ATOM 1929 O O . THR B 1 86 ? 37.928 23.944 17.916 1.00 9.78 86 THR B O 1
ATOM 1933 N N . PRO B 1 87 ? 38.309 22.187 16.562 1.00 10.94 87 PRO B N 1
ATOM 1934 C CA . PRO B 1 87 ? 36.936 21.715 16.772 1.00 10.65 87 PRO B CA 1
ATOM 1935 C C . PRO B 1 87 ? 36.623 21.419 18.246 1.00 10.33 87 PRO B C 1
ATOM 1936 O O . PRO B 1 87 ? 35.465 21.449 18.655 1.00 9.33 87 PRO B O 1
ATOM 1940 N N . LEU B 1 88 ? 37.648 21.132 19.044 1.00 10.32 88 LEU B N 1
ATOM 1941 C CA . LEU B 1 88 ? 37.421 20.861 20.463 1.00 9.51 88 LEU B CA 1
ATOM 1942 C C . LEU B 1 88 ? 36.972 22.150 21.158 1.00 10.41 88 LEU B C 1
ATOM 1943 O O . LEU B 1 88 ? 36.042 22.128 21.964 1.00 10.51 88 LEU B O 1
ATOM 1948 N N . HIS B 1 89 ? 37.637 23.267 20.867 1.00 9.44 89 HIS B N 1
ATOM 1949 C CA . HIS B 1 89 ? 37.252 24.550 21.457 1.00 10.15 89 HIS B CA 1
ATOM 1950 C C . HIS B 1 89 ? 35.790 24.802 21.099 1.00 10.19 89 HIS B C 1
ATOM 1951 O O . HIS B 1 89 ? 34.980 25.179 21.943 1.00 9.25 89 HIS B O 1
ATOM 1958 N N . ALA B 1 90 ? 35.464 24.598 19.831 1.00 7.97 90 ALA B N 1
ATOM 1959 C CA . ALA B 1 90 ? 34.112 24.814 19.334 1.00 9.53 90 ALA B CA 1
ATOM 1960 C C . ALA B 1 90 ? 33.055 23.947 20.020 1.00 8.21 90 ALA B C 1
ATOM 1961 O O . ALA B 1 90 ? 31.948 24.414 20.299 1.00 8.27 90 ALA B O 1
ATOM 1963 N N . ALA B 1 91 ? 33.385 22.683 20.272 1.00 9.22 91 ALA B N 1
ATOM 1964 C CA . ALA B 1 91 ? 32.443 21.772 20.921 1.00 8.46 91 ALA B CA 1
ATOM 1965 C C . ALA B 1 91 ? 32.192 22.216 22.352 1.00 7.82 91 ALA B C 1
ATOM 1966 O O . ALA B 1 91 ? 31.079 22.100 22.855 1.00 7.50 91 ALA B O 1
ATOM 1968 N N . VAL B 1 92 ? 33.231 22.721 23.007 1.00 8.74 92 VAL B N 1
ATOM 1969 C CA . VAL B 1 92 ? 33.092 23.197 24.380 1.00 10.73 92 VAL B CA 1
ATOM 1970 C C . VAL B 1 92 ? 32.191 24.435 24.411 1.00 11.62 92 VAL B C 1
ATOM 1971 O O . VAL B 1 92 ? 31.238 24.495 25.182 1.00 10.99 92 VAL B O 1
ATOM 1975 N N . ALA B 1 93 ? 32.485 25.413 23.558 1.00 10.13 93 ALA B N 1
ATOM 1976 C CA . ALA B 1 93 ? 31.707 26.651 23.518 1.00 9.84 93 ALA B CA 1
ATOM 1977 C C . ALA B 1 93 ? 30.238 26.427 23.177 1.00 11.52 93 ALA B C 1
ATOM 1978 O O . ALA B 1 93 ? 29.366 27.134 23.682 1.00 9.65 93 ALA B O 1
ATOM 1980 N N . ALA B 1 94 ? 29.957 25.445 22.324 1.00 9.00 94 ALA B N 1
ATOM 1981 C CA . ALA B 1 94 ? 28.578 25.154 21.948 1.00 9.89 94 ALA B CA 1
ATOM 1982 C C . ALA B 1 94 ? 27.922 24.124 22.874 1.00 10.03 94 ALA B C 1
ATOM 1983 O O . ALA B 1 94 ? 26.735 23.830 22.739 1.00 10.19 94 ALA B O 1
ATOM 1985 N N . ASP B 1 95 ? 28.689 23.597 23.824 1.00 9.67 95 ASP B N 1
ATOM 1986 C CA . ASP B 1 95 ? 28.186 22.577 24.748 1.00 9.81 95 ASP B CA 1
ATOM 1987 C C . ASP B 1 95 ? 27.676 21.376 23.939 1.00 8.84 95 ASP B C 1
ATOM 1988 O O . ASP B 1 95 ? 26.581 20.863 24.170 1.00 7.54 95 ASP B O 1
ATOM 1993 N N . ALA B 1 96 ? 28.482 20.958 22.970 1.00 7.92 96 ALA B N 1
ATOM 1994 C CA . ALA B 1 96 ? 28.175 19.809 22.126 1.00 9.13 96 ALA B CA 1
ATOM 1995 C C . ALA B 1 96 ? 28.888 18.634 22.788 1.00 8.31 96 ALA B C 1
ATOM 1996 O O . ALA B 1 96 ? 29.968 18.230 22.358 1.00 9.61 96 ALA B O 1
ATOM 1998 N N . MET B 1 97 ? 28.288 18.110 23.852 1.00 7.94 97 MET B N 1
ATOM 1999 C CA . MET B 1 97 ? 28.874 17.000 24.599 1.00 8.62 97 MET B CA 1
ATOM 2000 C C . MET B 1 97 ? 29.150 15.771 23.739 1.00 8.24 97 MET B C 1
ATOM 2001 O O . MET B 1 97 ? 30.150 15.081 23.944 1.00 9.27 97 MET B O 1
ATOM 2006 N N . GLY B 1 98 ? 28.266 15.501 22.781 1.00 8.03 98 GLY B N 1
ATOM 2007 C CA . GLY B 1 98 ? 28.457 14.360 21.903 1.00 6.55 98 GLY B CA 1
ATOM 2008 C C . GLY B 1 98 ? 29.729 14.501 21.085 1.00 7.41 98 GLY B C 1
ATOM 2009 O O . GLY B 1 98 ? 30.590 13.624 21.117 1.00 7.49 98 GLY B O 1
ATOM 2010 N N . VAL B 1 99 ? 29.849 15.600 20.345 1.00 7.32 99 VAL B N 1
ATOM 2011 C CA . VAL B 1 99 ? 31.038 15.845 19.528 1.00 7.32 99 VAL B CA 1
ATOM 2012 C C . VAL B 1 99 ? 32.273 15.907 20.421 1.00 9.33 99 VAL B C 1
ATOM 2013 O O . VAL B 1 99 ? 33.339 15.407 20.064 1.00 8.09 99 VAL B O 1
ATOM 2017 N N . PHE B 1 100 ? 32.117 16.529 21.581 1.00 8.10 100 PHE B N 1
ATOM 2018 C CA . PHE B 1 100 ? 33.199 16.659 22.555 1.00 7.41 100 PHE B CA 1
ATOM 2019 C C . PHE B 1 100 ? 33.786 15.286 22.920 1.00 6.85 100 PHE B C 1
ATOM 2020 O O . PHE B 1 100 ? 35.008 15.103 22.932 1.00 8.05 100 PHE B O 1
ATOM 2028 N N . GLN B 1 101 ? 32.917 14.325 23.229 1.00 6.52 101 GLN B N 1
ATOM 2029 C CA . GLN B 1 101 ? 33.384 12.987 23.593 1.00 7.87 101 GLN B CA 1
ATOM 2030 C C . GLN B 1 101 ? 34.039 12.297 22.404 1.00 8.34 101 GLN B C 1
ATOM 2031 O O . GLN B 1 101 ? 35.027 11.574 22.558 1.00 8.57 101 GLN B O 1
ATOM 2037 N N . ILE B 1 102 ? 33.488 12.521 21.216 1.00 7.62 102 ILE B N 1
ATOM 2038 C CA . ILE B 1 102 ? 34.038 11.920 20.015 1.00 7.12 102 ILE B CA 1
ATOM 2039 C C . ILE B 1 102 ? 35.449 12.443 19.758 1.00 6.83 102 ILE B C 1
ATOM 2040 O O . ILE B 1 102 ? 36.327 11.691 19.335 1.00 6.29 102 ILE B O 1
ATOM 2045 N N . LEU B 1 103 ? 35.680 13.724 20.034 1.00 8.50 103 LEU B N 1
ATOM 2046 C CA . LEU B 1 103 ? 37.007 14.300 19.843 1.00 8.83 103 LEU B CA 1
ATOM 2047 C C . LEU B 1 103 ? 37.961 13.814 20.935 1.00 10.42 103 LEU B C 1
ATOM 2048 O O . LEU B 1 103 ? 39.145 13.595 20.685 1.00 10.17 103 LEU B O 1
ATOM 2053 N N . LEU B 1 104 ? 37.437 13.637 22.138 1.00 10.29 104 LEU B N 1
ATOM 2054 C CA . LEU B 1 104 ? 38.252 13.187 23.262 1.00 10.13 104 LEU B CA 1
ATOM 2055 C C . LEU B 1 104 ? 38.753 11.755 23.091 1.00 9.68 104 LEU B C 1
ATOM 2056 O O . LEU B 1 104 ? 39.849 11.417 23.540 1.00 9.14 104 LEU B O 1
ATOM 2061 N N . ARG B 1 105 ? 37.952 10.914 22.445 1.00 9.72 105 ARG B N 1
ATOM 2062 C CA . ARG B 1 105 ? 38.345 9.526 22.245 1.00 9.61 105 ARG B CA 1
ATOM 2063 C C . ARG B 1 105 ? 39.318 9.374 21.074 1.00 11.82 105 ARG B C 1
ATOM 2064 O O . ARG B 1 105 ? 39.918 8.313 20.895 1.00 12.67 105 ARG B O 1
ATOM 2072 N N . ASN B 1 106 ? 39.477 10.441 20.301 1.00 12.47 106 ASN B N 1
ATOM 2073 C CA . ASN B 1 106 ? 40.390 10.444 19.157 1.00 14.74 106 ASN B CA 1
ATOM 2074 C C . ASN B 1 106 ? 41.785 10.774 19.690 1.00 15.14 106 ASN B C 1
ATOM 2075 O O . ASN B 1 106 ? 42.010 11.862 20.214 1.00 14.52 106 ASN B O 1
ATOM 2080 N N . ARG B 1 107 ? 42.747 9.871 19.538 1.00 16.19 107 ARG B N 1
ATOM 2081 C CA . ARG B 1 107 ? 44.086 10.019 20.079 1.00 18.65 107 ARG B CA 1
ATOM 2082 C C . ARG B 1 107 ? 44.785 11.224 19.472 1.00 17.19 107 ARG B C 1
ATOM 2083 O O . ARG B 1 107 ? 45.710 11.786 20.132 1.00 18.13 107 ARG B O 1
ATOM 2087 N N . ALA B 1 108 ? 44.468 11.646 18.269 1.00 15.58 108 ALA B N 1
ATOM 2088 C CA . ALA B 1 108 ? 45.135 12.773 17.627 1.00 14.04 108 ALA B CA 1
ATOM 2089 C C . ALA B 1 108 ? 44.741 14.131 18.211 1.00 13.38 108 ALA B C 1
ATOM 2090 O O . ALA B 1 108 ? 45.472 15.109 18.063 1.00 11.62 108 ALA B O 1
ATOM 2092 N N . THR B 1 109 ? 43.591 14.190 18.876 1.00 10.56 109 THR B N 1
ATOM 2093 C CA . THR B 1 109 ? 43.115 15.448 19.449 1.00 10.67 109 THR B CA 1
ATOM 2094 C C . THR B 1 109 ? 44.056 16.039 20.498 1.00 10.35 109 THR B C 1
ATOM 2095 O O . THR B 1 109 ? 44.463 15.360 21.433 1.00 8.25 109 THR B O 1
ATOM 2099 N N . ASN B 1 110 ? 44.397 17.318 20.331 1.00 10.30 110 ASN B N 1
ATOM 2100 C CA . ASN B 1 110 ? 45.270 18.009 21.273 1.00 11.17 110 ASN B CA 1
ATOM 2101 C C . ASN B 1 110 ? 44.380 18.691 22.317 1.00 10.68 110 ASN B C 1
ATOM 2102 O O . ASN B 1 110 ? 43.744 19.712 22.041 1.00 10.09 110 ASN B O 1
ATOM 2107 N N . LEU B 1 111 ? 44.334 18.123 23.515 1.00 8.92 111 LEU B N 1
ATOM 2108 C CA . LEU B 1 111 ? 43.503 18.672 24.585 1.00 11.30 111 LEU B CA 1
ATOM 2109 C C . LEU B 1 111 ? 43.985 20.025 25.112 1.00 10.12 111 LEU B C 1
ATOM 2110 O O . LEU B 1 111 ? 43.222 20.751 25.754 1.00 8.90 111 LEU B O 1
ATOM 2115 N N . ASN B 1 112 ? 45.242 20.361 24.843 1.00 9.71 112 ASN B N 1
ATOM 2116 C CA . ASN B 1 112 ? 45.810 21.625 25.307 1.00 11.41 112 ASN B CA 1
ATOM 2117 C C . ASN B 1 112 ? 45.938 22.649 24.176 1.00 11.94 112 ASN B C 1
ATOM 2118 O O . ASN B 1 112 ? 46.719 23.597 24.280 1.00 11.43 112 ASN B O 1
ATOM 2123 N N . ALA B 1 113 ? 45.177 22.455 23.101 1.00 10.80 113 ALA B N 1
ATOM 2124 C CA . ALA B 1 113 ? 45.220 23.370 21.961 1.00 12.50 113 ALA B CA 1
ATOM 2125 C C . ALA B 1 113 ? 44.925 24.796 22.422 1.00 11.60 113 ALA B C 1
ATOM 2126 O O . ALA B 1 113 ? 44.014 25.030 23.220 1.00 10.74 113 ALA B O 1
ATOM 2128 N N . ARG B 1 114 ? 45.692 25.750 21.908 1.00 12.55 114 ARG B N 1
ATOM 2129 C CA . ARG B 1 114 ? 45.527 27.142 22.305 1.00 13.41 114 ARG B CA 1
ATOM 2130 C C . ARG B 1 114 ? 44.996 28.048 21.203 1.00 12.34 114 ARG B C 1
ATOM 2131 O O . ARG B 1 114 ? 45.402 27.945 20.051 1.00 8.30 114 ARG B O 1
ATOM 2139 N N . MET B 1 115 ? 44.063 28.922 21.572 1.00 11.10 115 MET B N 1
ATOM 2140 C CA . MET B 1 115 ? 43.526 29.896 20.639 1.00 9.99 115 MET B CA 1
ATOM 2141 C C . MET B 1 115 ? 44.660 30.907 20.486 1.00 9.57 115 MET B C 1
ATOM 2142 O O . MET B 1 115 ? 45.654 30.830 21.204 1.00 8.14 115 MET B O 1
ATOM 2147 N N . HIS B 1 116 ? 44.533 31.851 19.562 1.00 8.08 116 HIS B N 1
ATOM 2148 C CA . HIS B 1 116 ? 45.602 32.824 19.395 1.00 9.28 116 HIS B CA 1
ATOM 2149 C C . HIS B 1 116 ? 45.869 33.601 20.685 1.00 8.38 116 HIS B C 1
ATOM 2150 O O . HIS B 1 116 ? 46.970 34.113 20.884 1.00 7.58 116 HIS B O 1
ATOM 2157 N N . ASP B 1 117 ? 44.877 33.673 21.565 1.00 8.58 117 ASP B N 1
ATOM 2158 C CA . ASP B 1 117 ? 45.061 34.385 22.829 1.00 10.43 117 ASP B CA 1
ATOM 2159 C C . ASP B 1 117 ? 45.497 33.444 23.955 1.00 9.63 117 ASP B C 1
ATOM 2160 O O . ASP B 1 117 ? 45.511 33.822 25.130 1.00 8.82 117 ASP B O 1
ATOM 2165 N N . GLY B 1 118 ? 45.858 32.218 23.585 1.00 10.21 118 GLY B N 1
ATOM 2166 C CA . GLY B 1 118 ? 46.329 31.248 24.562 1.00 9.45 118 GLY B CA 1
ATOM 2167 C C . GLY B 1 118 ? 45.281 30.419 25.288 1.00 10.43 118 GLY B C 1
ATOM 2168 O O . GLY B 1 118 ? 45.621 29.529 26.066 1.00 10.01 118 GLY B O 1
ATOM 2169 N N . THR B 1 119 ? 44.011 30.704 25.037 1.00 8.60 119 THR B N 1
ATOM 2170 C CA . THR B 1 119 ? 42.919 29.984 25.678 1.00 10.23 119 THR B CA 1
ATOM 2171 C C . THR B 1 119 ? 42.847 28.512 25.265 1.00 10.87 119 THR B C 1
ATOM 2172 O O . THR B 1 119 ? 42.893 28.186 24.079 1.00 10.25 119 THR B O 1
ATOM 2176 N N . THR B 1 120 ? 42.722 27.634 26.258 1.00 11.15 120 THR B N 1
ATOM 2177 C CA . THR B 1 120 ? 42.631 26.192 26.038 1.00 10.78 120 THR B CA 1
ATOM 2178 C C . THR B 1 120 ? 41.179 25.737 26.189 1.00 10.75 120 THR B C 1
ATO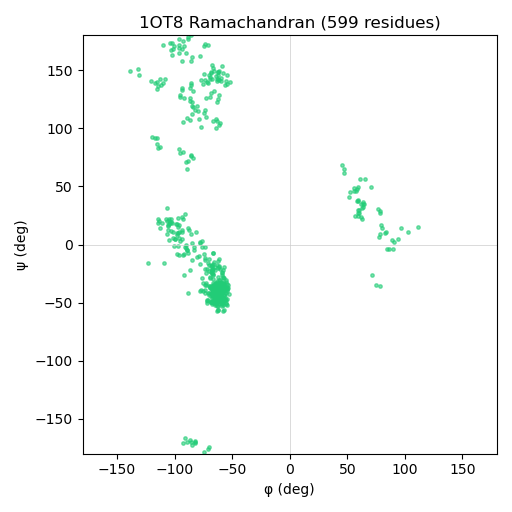M 2179 O O . THR B 1 120 ? 40.329 26.488 26.669 1.00 9.21 120 THR B O 1
ATOM 2183 N N . PRO B 1 121 ? 40.874 24.495 25.776 1.00 11.49 121 PRO B N 1
ATOM 2184 C CA . PRO B 1 121 ? 39.499 24.000 25.905 1.00 10.96 121 PRO B CA 1
ATOM 2185 C C . PRO B 1 121 ? 39.023 24.014 27.364 1.00 10.50 121 PRO B C 1
ATOM 2186 O O . PRO B 1 121 ? 37.860 24.311 27.645 1.00 12.33 121 PRO B O 1
ATOM 2190 N N . LEU B 1 122 ? 39.924 23.696 28.289 1.00 9.81 122 LEU B N 1
ATOM 2191 C CA . LEU B 1 122 ? 39.569 23.664 29.710 1.00 11.44 122 LEU B CA 1
ATOM 2192 C C . LEU B 1 122 ? 39.261 25.070 30.220 1.00 10.52 122 LEU B C 1
ATOM 2193 O O . LEU B 1 122 ? 38.306 25.269 30.967 1.00 11.20 122 LEU B O 1
ATOM 2198 N N . ILE B 1 123 ? 40.071 26.045 29.823 1.00 11.23 123 ILE B N 1
ATOM 2199 C CA . ILE B 1 123 ? 39.828 27.420 30.252 1.00 12.01 123 ILE B CA 1
ATOM 2200 C C . ILE B 1 123 ? 38.463 27.854 29.717 1.00 12.29 123 ILE B C 1
ATOM 2201 O O . ILE B 1 123 ? 37.682 28.484 30.432 1.00 13.09 123 ILE B O 1
ATOM 2206 N N . LEU B 1 124 ? 38.167 27.501 28.467 1.00 11.56 124 LEU B N 1
ATOM 2207 C CA . LEU B 1 124 ? 36.873 27.841 27.874 1.00 11.82 124 LEU B CA 1
ATOM 2208 C C . LEU B 1 124 ? 35.719 27.215 28.647 1.00 12.37 124 LEU B C 1
ATOM 2209 O O . LEU B 1 124 ? 34.702 27.861 28.893 1.00 13.04 124 LEU B O 1
ATOM 2214 N N . ALA B 1 125 ? 35.875 25.944 29.002 1.00 12.72 125 ALA B N 1
ATOM 2215 C CA . ALA B 1 125 ? 34.840 25.221 29.739 1.00 13.62 125 ALA B CA 1
ATOM 2216 C C . ALA B 1 125 ? 34.536 25.928 31.054 1.00 13.51 125 ALA B C 1
ATOM 2217 O O . ALA B 1 125 ? 33.384 26.028 31.469 1.00 13.19 125 ALA B O 1
ATOM 2219 N N . ALA B 1 126 ? 35.583 26.419 31.706 1.00 13.76 126 ALA B N 1
ATOM 2220 C CA . ALA B 1 126 ? 35.436 27.121 32.975 1.00 12.58 126 ALA B CA 1
ATOM 2221 C C . ALA B 1 126 ? 34.810 28.506 32.787 1.00 13.49 126 ALA B C 1
ATOM 2222 O O . ALA B 1 126 ? 33.838 28.855 33.460 1.00 14.70 126 ALA B O 1
ATOM 2224 N N . ARG B 1 127 ? 35.365 29.283 31.861 1.00 11.62 127 ARG B N 1
ATOM 2225 C CA . ARG B 1 127 ? 34.886 30.638 31.607 1.00 10.98 127 ARG B CA 1
ATOM 2226 C C . ARG B 1 127 ? 33.456 30.688 31.089 1.00 11.80 127 ARG B C 1
ATOM 2227 O O . ARG B 1 127 ? 32.703 31.591 31.442 1.00 10.47 127 ARG B O 1
ATOM 2235 N N . LEU B 1 128 ? 33.084 29.720 30.254 1.00 11.86 128 LEU B N 1
ATOM 2236 C CA . LEU B 1 128 ? 31.745 29.679 29.685 1.00 11.66 128 LEU B CA 1
ATOM 2237 C C . LEU B 1 128 ? 30.750 28.887 30.535 1.00 12.85 128 LEU B C 1
ATOM 2238 O O . LEU B 1 128 ? 29.581 28.776 30.179 1.00 11.39 128 LEU B O 1
ATOM 2243 N N . ALA B 1 129 ? 31.218 28.344 31.656 1.00 12.38 129 ALA B N 1
ATOM 2244 C CA . ALA B 1 129 ? 30.367 27.566 32.557 1.00 12.19 129 ALA B CA 1
ATOM 2245 C C . ALA B 1 129 ? 29.679 26.390 31.857 1.00 12.92 129 ALA B C 1
ATOM 2246 O O . ALA B 1 129 ? 28.470 26.198 31.988 1.00 12.21 129 ALA B O 1
ATOM 2248 N N . ILE B 1 130 ? 30.446 25.606 31.110 1.00 12.27 130 ILE B N 1
ATOM 2249 C CA . ILE B 1 130 ? 29.879 24.456 30.421 1.00 11.41 130 ILE B CA 1
ATOM 2250 C C . ILE B 1 130 ? 29.904 23.281 31.396 1.00 12.46 130 ILE B C 1
ATOM 2251 O O . ILE B 1 130 ? 30.954 22.933 31.936 1.00 14.43 130 ILE B O 1
ATOM 2256 N N . GLU B 1 131 ? 28.757 22.650 31.616 1.00 12.44 131 GLU B N 1
ATOM 2257 C CA . GLU B 1 131 ? 28.592 21.561 32.570 1.00 13.72 131 GLU B CA 1
ATOM 2258 C C . GLU B 1 131 ? 29.320 20.305 32.103 1.00 12.47 131 GLU B C 1
ATOM 2259 O O . GLU B 1 131 ? 29.337 19.925 30.939 1.00 11.05 131 GLU B O 1
ATOM 2265 N N . GLY B 1 132 ? 29.913 19.596 33.102 1.00 10.30 132 GLY B N 1
ATOM 2266 C CA . GLY B 1 132 ? 30.589 18.330 32.873 1.00 10.81 132 GLY B CA 1
ATOM 2267 C C . GLY B 1 132 ? 31.916 18.283 32.142 1.00 10.34 132 GLY B C 1
ATOM 2268 O O . GLY B 1 132 ? 32.703 17.361 32.377 1.00 10.69 132 GLY B O 1
ATOM 2269 N N . MET B 1 133 ? 32.185 19.257 31.276 1.00 10.20 133 MET B N 1
ATOM 2270 C CA . MET B 1 133 ? 33.420 19.256 30.500 1.00 9.73 133 MET B CA 1
ATOM 2271 C C . MET B 1 133 ? 34.692 19.592 31.258 1.00 11.46 133 MET B C 1
ATOM 2272 O O . MET B 1 133 ? 35.785 19.207 30.841 1.00 9.85 133 MET B O 1
ATOM 2277 N N . VAL B 1 134 ? 34.556 20.318 32.361 1.00 10.58 134 VAL B N 1
ATOM 2278 C CA . VAL B 1 134 ? 35.713 20.650 33.167 1.00 10.20 134 VAL B CA 1
ATOM 2279 C C . VAL B 1 134 ? 36.245 19.327 33.729 1.00 10.98 134 VAL B C 1
ATOM 2280 O O . VAL B 1 134 ? 37.427 19.006 33.593 1.00 9.92 134 VAL B O 1
ATOM 2284 N N . GLU B 1 135 ? 35.359 18.555 34.346 1.00 10.79 135 GLU B N 1
ATOM 2285 C CA . GLU B 1 135 ? 35.744 17.255 34.896 1.00 10.42 135 GLU B CA 1
ATOM 2286 C C . GLU B 1 135 ? 36.275 16.342 33.790 1.00 10.16 135 GLU B C 1
ATOM 2287 O O . GLU B 1 135 ? 37.278 15.656 33.974 1.00 10.37 135 GLU B O 1
ATOM 2293 N N . ASP B 1 136 ? 35.613 16.339 32.636 1.00 10.37 136 ASP B N 1
ATOM 2294 C CA . ASP B 1 136 ? 36.051 15.482 31.536 1.00 10.22 136 ASP B CA 1
ATOM 2295 C C . ASP B 1 136 ? 37.462 15.776 31.049 1.00 8.64 136 ASP B C 1
ATOM 2296 O O . ASP B 1 136 ? 38.266 14.856 30.891 1.00 8.40 136 ASP B O 1
ATOM 2301 N N . LEU B 1 137 ? 37.769 17.051 30.811 1.00 8.92 137 LEU B N 1
ATOM 2302 C CA . LEU B 1 137 ? 39.099 17.422 30.329 1.00 8.56 137 LEU B CA 1
ATOM 2303 C C . LEU B 1 137 ? 40.179 17.086 31.348 1.00 9.63 137 LEU B C 1
ATOM 2304 O O . LEU B 1 137 ? 41.254 16.600 30.991 1.00 8.82 137 LEU B O 1
ATOM 2309 N N . ILE B 1 138 ? 39.894 17.354 32.619 1.00 9.23 138 ILE B N 1
ATOM 2310 C CA . ILE B 1 138 ? 40.850 17.056 33.675 1.00 8.95 138 ILE B CA 1
ATOM 2311 C C . ILE B 1 138 ? 41.107 15.548 33.712 1.00 10.13 138 ILE B C 1
ATOM 2312 O O . ILE B 1 138 ? 42.256 15.105 33.708 1.00 10.64 138 ILE B O 1
ATOM 2317 N N . THR B 1 139 ? 40.034 14.765 33.731 1.00 9.64 139 THR B N 1
ATOM 2318 C CA . THR B 1 139 ? 40.164 13.313 33.765 1.00 9.96 139 THR B CA 1
ATOM 2319 C C . THR B 1 139 ? 40.892 12.794 32.530 1.00 10.80 139 THR B C 1
ATOM 2320 O O . THR B 1 139 ? 41.583 11.776 32.599 1.00 11.95 139 THR B O 1
ATOM 2324 N N . ALA B 1 140 ? 40.737 13.496 31.406 1.00 10.96 140 ALA B N 1
ATOM 2325 C CA . ALA B 1 140 ? 41.388 13.112 30.155 1.00 12.31 140 ALA B CA 1
ATOM 2326 C C . ALA B 1 140 ? 42.860 13.514 30.163 1.00 13.01 140 ALA B C 1
ATOM 2327 O O . ALA B 1 140 ? 43.576 13.314 29.180 1.00 11.37 140 ALA B O 1
ATOM 2329 N N . ASP B 1 141 ? 43.288 14.099 31.276 1.00 12.93 141 ASP B N 1
ATOM 2330 C CA . ASP B 1 141 ? 44.670 14.530 31.492 1.00 13.78 141 ASP B CA 1
ATOM 2331 C C . ASP B 1 141 ? 45.098 15.848 30.831 1.00 12.78 141 ASP B C 1
ATOM 2332 O O . ASP B 1 141 ? 46.276 16.047 30.531 1.00 12.81 141 ASP B O 1
ATOM 2337 N N . ALA B 1 142 ? 44.148 16.751 30.609 1.00 11.71 142 ALA B N 1
ATOM 2338 C CA . ALA B 1 142 ? 44.484 18.062 30.036 1.00 11.78 142 ALA B CA 1
ATOM 2339 C C . ALA B 1 142 ? 45.333 18.801 31.081 1.00 11.74 142 ALA B C 1
ATOM 2340 O O . ALA B 1 142 ? 45.208 18.540 32.277 1.00 10.03 142 ALA B O 1
ATOM 2342 N N . ASP B 1 143 ? 46.215 19.705 30.633 1.00 11.62 143 ASP B N 1
ATOM 2343 C CA . ASP B 1 143 ? 47.020 20.468 31.552 1.00 13.51 143 ASP B CA 1
ATOM 2344 C C . ASP B 1 143 ? 46.157 21.354 32.431 1.00 13.17 143 ASP B C 1
ATOM 2345 O O . ASP B 1 143 ? 45.613 22.356 31.956 1.00 13.64 143 ASP B O 1
ATOM 2350 N N . ILE B 1 144 ? 46.000 20.980 33.693 1.00 12.49 144 ILE B N 1
ATOM 2351 C CA . ILE B 1 144 ? 45.127 21.702 34.609 1.00 11.99 144 ILE B CA 1
ATOM 2352 C C . ILE B 1 144 ? 45.570 23.122 34.963 1.00 12.20 144 ILE B C 1
ATOM 2353 O O . ILE B 1 144 ? 44.735 23.965 35.292 1.00 11.14 144 ILE B O 1
ATOM 2358 N N . ASN B 1 145 ? 46.869 23.397 34.897 1.00 10.15 145 ASN B N 1
ATOM 2359 C CA . ASN B 1 145 ? 47.356 24.730 35.230 1.00 9.79 145 ASN B CA 1
ATOM 2360 C C . ASN B 1 145 ? 47.774 25.573 34.026 1.00 10.44 145 ASN B C 1
ATOM 2361 O O . ASN B 1 145 ? 48.464 26.583 34.174 1.00 10.48 145 ASN B O 1
ATOM 2366 N N . ALA B 1 146 ? 47.353 25.168 32.833 1.00 9.45 146 ALA B N 1
ATOM 2367 C CA . ALA B 1 146 ? 47.680 25.931 31.635 1.00 11.09 146 ALA B CA 1
ATOM 2368 C C . ALA B 1 146 ? 47.036 27.318 31.779 1.00 11.69 146 ALA B C 1
ATOM 2369 O O . ALA B 1 146 ? 45.985 27.455 32.404 1.00 12.91 146 ALA B O 1
ATOM 2371 N N . ALA B 1 147 ? 47.666 28.341 31.211 1.00 11.12 147 ALA B N 1
ATOM 2372 C CA . ALA B 1 147 ? 47.136 29.699 31.308 1.00 12.88 147 ALA B CA 1
ATOM 2373 C C . ALA B 1 147 ? 47.109 30.395 29.955 1.00 12.57 147 ALA B C 1
ATOM 2374 O O . ALA B 1 147 ? 47.924 30.097 29.084 1.00 11.94 147 ALA B O 1
ATOM 2376 N N . ASP B 1 148 ? 46.167 31.313 29.773 1.00 11.79 148 ASP B N 1
ATOM 2377 C CA . ASP B 1 148 ? 46.099 32.044 28.519 1.00 11.72 148 ASP B CA 1
ATOM 2378 C C . ASP B 1 148 ? 47.235 33.060 28.507 1.00 12.10 148 ASP B C 1
ATOM 2379 O O . ASP B 1 148 ? 48.033 33.122 29.448 1.00 11.51 148 ASP B O 1
ATOM 2384 N N . ASN B 1 149 ? 47.313 33.855 27.447 1.00 12.14 149 ASN B N 1
ATOM 2385 C CA . ASN B 1 149 ? 48.376 34.843 27.332 1.00 13.79 149 ASN B CA 1
ATOM 2386 C C . ASN B 1 149 ? 48.392 35.918 28.419 1.00 13.05 149 ASN B C 1
ATOM 2387 O O . ASN B 1 149 ? 49.372 36.651 28.547 1.00 16.07 149 ASN B O 1
ATOM 2392 N N . SER B 1 150 ? 47.321 36.023 29.200 1.00 13.85 150 SER B N 1
ATOM 2393 C CA . SER B 1 150 ? 47.296 37.013 30.270 1.00 13.40 150 SER B CA 1
ATOM 2394 C C . SER B 1 150 ? 47.701 36.332 31.576 1.00 13.31 150 SER B C 1
ATOM 2395 O O . SER B 1 150 ? 47.669 36.940 32.648 1.00 12.25 150 SER B O 1
ATOM 2398 N N . GLY B 1 151 ? 48.091 35.064 31.466 1.00 11.54 151 GLY B N 1
ATOM 2399 C CA . GLY B 1 151 ? 48.516 34.298 32.625 1.00 11.51 151 GLY B CA 1
ATOM 2400 C C . GLY B 1 151 ? 47.380 33.758 33.478 1.00 11.25 151 GLY B C 1
ATOM 2401 O O . GLY B 1 151 ? 47.591 33.360 34.625 1.00 11.86 151 GLY B O 1
ATOM 2402 N N . LYS B 1 152 ? 46.172 33.737 32.927 1.00 10.69 152 LYS B N 1
ATOM 2403 C CA . LYS B 1 152 ? 45.023 33.239 33.674 1.00 9.82 152 LYS B CA 1
ATOM 2404 C C . LYS B 1 152 ? 44.726 31.773 33.384 1.00 10.13 152 LYS B C 1
ATOM 2405 O O . LYS B 1 152 ? 44.619 31.359 32.225 1.00 10.80 152 LYS B O 1
ATOM 2411 N N . THR B 1 153 ? 44.602 30.992 34.453 1.00 9.79 153 THR B N 1
ATOM 2412 C CA . THR B 1 153 ? 44.309 29.568 34.349 1.00 9.34 153 THR B CA 1
ATOM 2413 C C . THR B 1 153 ? 42.797 29.363 34.316 1.00 10.71 153 THR B C 1
ATOM 2414 O O . THR B 1 153 ? 42.023 30.318 34.430 1.00 10.37 153 THR B O 1
ATOM 2418 N N . ALA B 1 154 ? 42.378 28.112 34.163 1.00 9.26 154 ALA B N 1
ATOM 2419 C CA . ALA B 1 154 ? 40.962 27.798 34.150 1.00 9.02 154 ALA B CA 1
ATOM 2420 C C . ALA B 1 154 ? 40.370 28.215 35.492 1.00 10.00 154 ALA B C 1
ATOM 2421 O O . ALA B 1 154 ? 39.235 28.685 35.554 1.00 10.38 154 ALA B O 1
ATOM 2423 N N . LEU B 1 155 ? 41.139 28.043 36.568 1.00 8.37 155 LEU B N 1
ATOM 2424 C CA . LEU B 1 155 ? 40.659 28.410 37.902 1.00 8.65 155 LEU B CA 1
ATOM 2425 C C . LEU B 1 155 ? 40.507 29.928 38.021 1.00 8.80 155 LEU B C 1
ATOM 2426 O O . LEU B 1 155 ? 39.575 30.416 38.660 1.00 8.85 155 LEU B O 1
ATOM 2431 N N . HIS B 1 156 ? 41.423 30.677 37.414 1.00 8.37 156 HIS B N 1
ATOM 2432 C CA . HIS B 1 156 ? 41.317 32.137 37.448 1.00 8.82 156 HIS B CA 1
ATOM 2433 C C . HIS B 1 156 ? 39.984 32.551 36.820 1.00 9.89 156 HIS B C 1
ATOM 2434 O O . HIS B 1 156 ? 39.233 33.346 37.384 1.00 10.23 156 HIS B O 1
ATOM 2441 N N . TRP B 1 157 ? 39.701 32.005 35.641 1.00 10.02 157 TRP B N 1
ATOM 2442 C CA . TRP B 1 157 ? 38.478 32.340 34.928 1.00 9.29 157 TRP B CA 1
ATOM 2443 C C . TRP B 1 157 ? 37.203 31.856 35.602 1.00 10.35 157 TRP B C 1
ATOM 2444 O O . TRP B 1 157 ? 36.181 32.546 35.565 1.00 11.02 157 TRP B O 1
ATOM 2455 N N . ALA B 1 158 ? 37.251 30.681 36.223 1.00 10.72 158 ALA B N 1
ATOM 2456 C CA . ALA B 1 158 ? 36.070 30.174 36.921 1.00 10.65 158 ALA B CA 1
ATOM 2457 C C . ALA B 1 158 ? 35.764 31.139 38.065 1.00 10.21 158 ALA B C 1
ATOM 2458 O O . ALA B 1 158 ? 34.609 31.472 38.319 1.00 10.67 158 ALA B O 1
ATOM 2460 N N . ALA B 1 159 ? 36.806 31.591 38.752 1.00 10.61 159 ALA B N 1
ATOM 2461 C CA . ALA B 1 159 ? 36.624 32.528 39.857 1.00 10.02 159 ALA B CA 1
ATOM 2462 C C . ALA B 1 159 ? 36.053 33.861 39.357 1.00 9.54 159 ALA B C 1
ATOM 2463 O O . ALA B 1 159 ? 35.160 34.435 39.979 1.00 9.79 159 ALA B O 1
ATOM 2465 N N . ALA B 1 160 ? 36.565 34.342 38.226 1.00 9.38 160 ALA B N 1
ATOM 2466 C CA . ALA B 1 160 ? 36.107 35.609 37.652 1.00 9.57 160 ALA B CA 1
ATOM 2467 C C . ALA B 1 160 ? 34.625 35.622 37.269 1.00 9.72 160 ALA B C 1
ATOM 2468 O O . ALA B 1 160 ? 33.956 36.645 37.417 1.00 8.82 160 ALA B O 1
ATOM 2470 N N . VAL B 1 161 ? 34.107 34.496 36.783 1.00 8.44 161 VAL B N 1
ATOM 2471 C CA . VAL B 1 161 ? 32.701 34.432 36.385 1.00 8.71 161 VAL B CA 1
ATOM 2472 C C . VAL B 1 161 ? 31.818 33.742 37.418 1.00 9.22 161 VAL B C 1
ATOM 2473 O O . VAL B 1 161 ? 30.650 33.446 37.155 1.00 8.67 161 VAL B O 1
ATOM 2477 N N . ASN B 1 162 ? 32.379 33.499 38.596 1.00 8.69 162 ASN B N 1
ATOM 2478 C CA . ASN B 1 162 ? 31.653 32.853 39.682 1.00 7.21 162 ASN B CA 1
ATOM 2479 C C . ASN B 1 162 ? 31.144 31.460 39.318 1.00 9.35 162 ASN B C 1
ATOM 2480 O O . ASN B 1 162 ? 30.042 31.064 39.710 1.00 9.28 162 ASN B O 1
ATOM 2485 N N . ASN B 1 163 ? 31.951 30.722 38.562 1.00 7.67 163 ASN B N 1
ATOM 2486 C CA . ASN B 1 163 ? 31.602 29.354 38.183 1.00 10.57 163 ASN B CA 1
ATOM 2487 C C . ASN B 1 163 ? 32.087 28.503 39.358 1.00 10.55 163 ASN B C 1
ATOM 2488 O O . ASN B 1 163 ? 33.128 27.852 39.282 1.00 11.68 163 ASN B O 1
ATOM 2493 N N . THR B 1 164 ? 31.329 28.534 40.447 1.00 10.42 164 THR B N 1
ATOM 2494 C CA . THR B 1 164 ? 31.682 27.808 41.665 1.00 11.57 164 THR B CA 1
ATOM 2495 C C . THR B 1 164 ? 31.864 26.308 41.459 1.00 12.80 164 THR B C 1
ATOM 2496 O O . THR B 1 164 ? 32.738 25.693 42.066 1.00 9.46 164 THR B O 1
ATOM 2500 N N . GLU B 1 165 ? 31.038 25.717 40.605 1.00 12.58 165 GLU B N 1
ATOM 2501 C CA . GLU B 1 165 ? 31.141 24.288 40.344 1.00 15.53 165 GLU B CA 1
ATOM 2502 C C . GLU B 1 165 ? 32.511 23.937 39.763 1.00 13.45 165 GLU B C 1
ATOM 2503 O O . GLU B 1 165 ? 33.149 22.969 40.188 1.00 12.18 165 GLU B O 1
ATOM 2509 N N . ALA B 1 166 ? 32.966 24.728 38.796 1.00 11.80 166 ALA B N 1
ATOM 2510 C CA . ALA B 1 166 ? 34.258 24.481 38.170 1.00 11.52 166 ALA B CA 1
ATOM 2511 C C . ALA B 1 166 ? 35.385 24.737 39.162 1.00 10.92 166 ALA B C 1
ATOM 2512 O O . ALA B 1 166 ? 36.401 24.042 39.148 1.00 12.31 166 ALA B O 1
ATOM 2514 N N . VAL B 1 167 ? 35.207 25.744 40.011 1.00 11.06 167 VAL B N 1
ATOM 2515 C CA . VAL B 1 167 ? 36.207 26.078 41.022 1.00 10.59 167 VAL B CA 1
ATOM 2516 C C . VAL B 1 167 ? 36.443 24.866 41.924 1.00 9.63 167 VAL B C 1
ATOM 2517 O O . VAL B 1 167 ? 37.581 24.467 42.156 1.00 10.64 167 VAL B O 1
ATOM 2521 N N . ASN B 1 168 ? 35.362 24.273 42.420 1.00 11.26 168 ASN B N 1
ATOM 2522 C CA . ASN B 1 168 ? 35.492 23.113 43.293 1.00 11.78 168 ASN B CA 1
ATOM 2523 C C . ASN B 1 168 ? 36.082 21.890 42.599 1.00 11.14 168 ASN B C 1
ATOM 2524 O O . ASN B 1 168 ? 36.884 21.163 43.188 1.00 11.02 168 ASN B O 1
ATOM 2529 N N . ILE B 1 169 ? 35.701 21.666 41.346 1.00 10.02 169 ILE B N 1
ATOM 2530 C CA . ILE B 1 169 ? 36.230 20.532 40.595 1.00 10.61 169 ILE B CA 1
ATOM 2531 C C . ILE B 1 169 ? 37.729 20.736 40.386 1.00 9.79 169 ILE B C 1
ATOM 2532 O O . ILE B 1 169 ? 38.532 19.834 40.622 1.00 10.61 169 ILE B O 1
ATOM 2537 N N . LEU B 1 170 ? 38.107 21.936 39.956 1.00 9.95 170 LEU B N 1
ATOM 2538 C CA . LEU B 1 170 ? 39.514 22.251 39.736 1.00 10.45 170 LEU B CA 1
ATOM 2539 C C . LEU B 1 170 ? 40.302 22.099 41.035 1.00 10.97 170 LEU B C 1
ATOM 2540 O O . LEU B 1 170 ? 41.377 21.494 41.052 1.00 9.61 170 LEU B O 1
ATOM 2545 N N . LEU B 1 171 ? 39.766 22.642 42.125 1.00 11.22 171 LEU B N 1
ATOM 2546 C CA . LEU B 1 171 ? 40.447 22.538 43.415 1.00 12.25 171 LEU B CA 1
ATOM 2547 C C . LEU B 1 171 ? 40.587 21.083 43.849 1.00 13.01 171 LEU B C 1
ATOM 2548 O O . LEU B 1 171 ? 41.649 20.661 44.305 1.00 12.53 171 LEU B O 1
ATOM 2553 N N . MET B 1 172 ? 39.513 20.320 43.701 1.00 12.46 172 MET B N 1
ATOM 2554 C CA . MET B 1 172 ? 39.522 18.914 44.083 1.00 14.26 172 MET B CA 1
ATOM 2555 C C . MET B 1 172 ? 40.584 18.142 43.311 1.00 13.20 172 MET B C 1
ATOM 2556 O O . MET B 1 172 ? 41.204 17.217 43.845 1.00 10.34 172 MET B O 1
ATOM 2561 N N . HIS B 1 173 ? 40.802 18.516 42.054 1.00 11.41 173 HIS B N 1
ATOM 2562 C CA . HIS B 1 173 ? 41.797 17.834 41.241 1.00 12.89 173 HIS B CA 1
ATOM 2563 C C . HIS B 1 173 ? 43.174 18.473 41.326 1.00 13.15 173 HIS B C 1
ATOM 2564 O O . HIS B 1 173 ? 43.986 18.374 40.411 1.00 13.10 173 HIS B O 1
ATOM 2571 N N . HIS B 1 174 ? 43.415 19.135 42.453 1.00 14.15 174 HIS B N 1
ATOM 2572 C CA . HIS B 1 174 ? 44.697 19.762 42.757 1.00 14.44 174 HIS B CA 1
ATOM 2573 C C . HIS B 1 174 ? 45.201 20.882 41.850 1.00 13.22 174 HIS B C 1
ATOM 2574 O O . HIS B 1 174 ? 46.404 20.999 41.632 1.00 12.99 174 HIS B O 1
ATOM 2581 N N . ALA B 1 175 ? 44.303 21.702 41.315 1.00 13.34 175 ALA B N 1
ATOM 2582 C CA . ALA B 1 175 ? 44.749 22.818 40.481 1.00 11.90 175 ALA B CA 1
ATOM 2583 C C . ALA B 1 175 ? 45.466 23.780 41.432 1.00 12.18 175 ALA B C 1
ATOM 2584 O O . ALA B 1 175 ? 45.114 23.858 42.611 1.00 9.36 175 ALA B O 1
ATOM 2586 N N . ASN B 1 176 ? 46.474 24.494 40.940 1.00 11.49 176 ASN B N 1
ATOM 2587 C CA . ASN B 1 176 ? 47.199 25.440 41.789 1.00 12.72 176 ASN B CA 1
ATOM 2588 C C . ASN B 1 176 ? 46.242 26.550 42.218 1.00 11.86 176 ASN B C 1
ATOM 2589 O O . ASN B 1 176 ? 45.978 27.481 41.456 1.00 11.41 176 ASN B O 1
ATOM 2594 N N . ARG B 1 177 ? 45.729 26.461 43.440 1.00 11.81 177 ARG B N 1
ATOM 2595 C CA . ARG B 1 177 ? 44.775 27.450 43.919 1.00 11.87 177 ARG B CA 1
ATOM 2596 C C . ARG B 1 177 ? 45.337 28.852 44.106 1.00 10.88 177 ARG B C 1
ATOM 2597 O O . ARG B 1 177 ? 44.578 29.819 44.126 1.00 9.14 177 ARG B O 1
ATOM 2605 N N . ASP B 1 178 ? 46.653 28.967 44.250 1.00 9.41 178 ASP B N 1
ATOM 2606 C CA . ASP B 1 178 ? 47.274 30.276 44.433 1.00 9.25 178 ASP B CA 1
ATOM 2607 C C . ASP B 1 178 ? 48.043 30.759 43.199 1.00 8.92 178 ASP B C 1
ATOM 2608 O O . ASP B 1 178 ? 48.920 31.614 43.302 1.00 8.48 178 ASP B O 1
ATOM 2613 N N . ALA B 1 179 ? 47.709 30.215 42.034 1.00 9.48 179 ALA B N 1
ATOM 2614 C CA . ALA B 1 179 ? 48.371 30.614 40.796 1.00 7.90 179 ALA B CA 1
ATOM 2615 C C . ALA B 1 179 ? 48.174 32.113 40.550 1.00 9.15 179 ALA B C 1
ATOM 2616 O O . ALA B 1 179 ? 47.114 32.658 40.843 1.00 9.64 179 ALA B O 1
ATOM 2618 N N . GLN B 1 180 ? 49.192 32.772 40.006 1.00 8.51 180 GLN B N 1
ATOM 2619 C CA . GLN B 1 180 ? 49.109 34.205 39.721 1.00 9.93 180 GLN B CA 1
ATOM 2620 C C . GLN B 1 180 ? 49.236 34.476 38.227 1.00 9.59 180 GLN B C 1
ATOM 2621 O O . GLN B 1 180 ? 50.050 33.847 37.551 1.00 8.34 180 GLN B O 1
ATOM 2627 N N . ASP B 1 181 ? 48.434 35.405 37.711 1.00 9.72 181 ASP B N 1
ATOM 2628 C CA . ASP B 1 181 ? 48.517 35.744 36.297 1.00 11.16 181 ASP B CA 1
ATOM 2629 C C . ASP B 1 181 ? 49.600 36.799 36.096 1.00 10.75 181 ASP B C 1
ATOM 2630 O O . ASP B 1 181 ? 50.365 37.086 37.017 1.00 9.33 181 ASP B O 1
ATOM 2635 N N . ASP B 1 182 ? 49.665 37.373 34.898 1.00 11.74 182 ASP B N 1
ATOM 2636 C CA . ASP B 1 182 ? 50.677 38.380 34.595 1.00 11.39 182 ASP B CA 1
ATOM 2637 C C . ASP B 1 182 ? 50.646 39.586 35.533 1.00 11.04 182 ASP B C 1
ATOM 2638 O O . ASP B 1 182 ? 51.677 40.217 35.763 1.00 11.89 182 ASP B O 1
ATOM 2643 N N . LYS B 1 183 ? 49.475 39.909 36.075 1.00 10.72 183 LYS B N 1
ATOM 2644 C CA . LYS B 1 183 ? 49.363 41.037 36.998 1.00 11.08 183 LYS B CA 1
ATOM 2645 C C . LYS B 1 183 ? 49.435 40.552 38.444 1.00 10.91 183 LYS B C 1
ATOM 2646 O O . LYS B 1 183 ? 49.059 41.274 39.370 1.00 9.05 183 LYS B O 1
ATOM 2652 N N . ASP B 1 184 ? 49.919 39.324 38.622 1.00 10.59 184 ASP B N 1
ATOM 2653 C CA . ASP B 1 184 ? 50.061 38.701 39.940 1.00 10.59 184 ASP B CA 1
ATOM 2654 C C . ASP B 1 184 ? 48.754 38.483 40.688 1.00 10.81 184 ASP B C 1
ATOM 2655 O O . ASP B 1 184 ? 48.746 38.344 41.912 1.00 10.59 184 ASP B O 1
ATOM 2660 N N . GLU B 1 185 ? 47.653 38.445 39.949 1.00 10.08 185 GLU B N 1
ATOM 2661 C CA . GLU B 1 185 ? 46.338 38.232 40.540 1.00 9.34 185 GLU B CA 1
ATOM 2662 C C . GLU B 1 185 ? 46.092 36.738 40.734 1.00 10.06 185 GLU B C 1
ATOM 2663 O O . GLU B 1 185 ? 46.327 35.951 39.821 1.00 10.76 185 GLU B O 1
ATOM 2669 N N . THR B 1 186 ? 45.626 36.351 41.919 1.00 9.13 186 THR B N 1
ATOM 2670 C CA . THR B 1 186 ? 45.311 34.949 42.192 1.00 9.03 186 THR B CA 1
ATOM 2671 C C . THR B 1 186 ? 43.832 34.780 41.847 1.00 8.38 186 THR B C 1
ATOM 2672 O O . THR B 1 186 ? 43.137 35.764 41.582 1.00 7.08 186 THR B O 1
ATOM 2676 N N . PRO B 1 187 ? 43.331 33.534 41.824 1.00 8.96 187 PRO B N 1
ATOM 2677 C CA . PRO B 1 187 ? 41.910 33.353 41.508 1.00 9.14 187 PRO B CA 1
ATOM 2678 C C . PRO B 1 187 ? 41.031 34.057 42.546 1.00 9.79 187 PRO B C 1
ATOM 2679 O O . PRO B 1 187 ? 39.960 34.581 42.220 1.00 9.60 187 PRO B O 1
ATOM 2683 N N . LEU B 1 188 ? 41.490 34.074 43.795 1.00 9.01 188 LEU B N 1
ATOM 2684 C CA . LEU B 1 188 ? 40.749 34.727 44.877 1.00 8.92 188 LEU B CA 1
ATOM 2685 C C . LEU B 1 188 ? 40.686 36.230 44.627 1.00 8.79 188 LEU B C 1
ATOM 2686 O O . LEU B 1 188 ? 39.655 36.862 44.848 1.00 8.74 188 LEU B O 1
ATOM 2691 N N . PHE B 1 189 ? 41.797 36.801 44.175 1.00 8.59 189 PHE B N 1
ATOM 2692 C CA . PHE B 1 189 ? 41.833 38.227 43.889 1.00 8.83 189 PHE B CA 1
ATOM 2693 C C . PHE B 1 189 ? 40.774 38.537 42.833 1.00 9.61 189 PHE B C 1
ATOM 2694 O O . PHE B 1 189 ? 40.012 39.491 42.971 1.00 9.63 189 PHE B O 1
ATOM 2702 N N . LEU B 1 190 ? 40.723 37.723 41.782 1.00 10.28 190 LEU B N 1
ATOM 2703 C CA . LEU B 1 190 ? 39.752 37.943 40.715 1.00 9.57 190 LEU B CA 1
ATOM 2704 C C . LEU B 1 190 ? 38.311 37.784 41.190 1.00 10.47 190 LEU B C 1
ATOM 2705 O O . LEU B 1 190 ? 37.433 38.542 40.771 1.00 11.00 190 LEU B O 1
ATOM 2710 N N . ALA B 1 191 ? 38.059 36.808 42.062 1.00 9.77 191 ALA B N 1
ATOM 2711 C CA . ALA B 1 191 ? 36.706 36.598 42.572 1.00 9.74 191 ALA B CA 1
ATOM 2712 C C . ALA B 1 191 ? 36.283 37.838 43.353 1.00 9.69 191 ALA B C 1
ATOM 2713 O O . ALA B 1 191 ? 35.125 38.256 43.305 1.00 9.89 191 ALA B O 1
ATOM 2715 N N . ALA B 1 192 ? 37.239 38.421 44.072 1.00 9.83 192 ALA B N 1
ATOM 2716 C CA . ALA B 1 192 ? 36.992 39.623 44.870 1.00 9.19 192 ALA B CA 1
ATOM 2717 C C . ALA B 1 192 ? 36.777 40.824 43.949 1.00 8.69 192 ALA B C 1
ATOM 2718 O O . ALA B 1 192 ? 35.900 41.647 44.179 1.00 7.75 192 ALA B O 1
ATOM 2720 N N . ARG B 1 193 ? 37.594 40.910 42.907 1.00 7.53 193 ARG B N 1
ATOM 2721 C CA . ARG B 1 193 ? 37.519 41.999 41.940 1.00 9.04 193 ARG B CA 1
ATOM 2722 C C . ARG B 1 193 ? 36.234 41.973 41.114 1.00 9.32 193 ARG B C 1
ATOM 2723 O O . ARG B 1 193 ? 35.651 43.020 40.818 1.00 7.03 193 ARG B O 1
ATOM 2731 N N . GLU B 1 194 ? 35.779 40.778 40.752 1.00 9.10 194 GLU B N 1
ATOM 2732 C CA . GLU B 1 194 ? 34.597 40.666 39.904 1.00 9.50 194 GLU B CA 1
ATOM 2733 C C . GLU B 1 194 ? 33.266 40.396 40.591 1.00 9.81 194 GLU B C 1
ATOM 2734 O O . GLU B 1 194 ? 32.261 40.153 39.924 1.00 8.47 194 GLU B O 1
ATOM 2740 N N . GLY B 1 195 ? 33.251 40.445 41.920 1.00 9.48 195 GLY B N 1
ATOM 2741 C CA . GLY B 1 195 ? 32.017 40.214 42.648 1.00 9.39 195 GLY B CA 1
ATOM 2742 C C . GLY B 1 195 ? 31.465 38.805 42.514 1.00 9.53 195 GLY B C 1
ATOM 2743 O O . GLY B 1 195 ? 30.324 38.616 42.097 1.00 11.16 195 GLY B O 1
ATOM 2744 N N . SER B 1 196 ? 32.275 37.813 42.867 1.00 9.07 196 SER B N 1
ATOM 2745 C CA . SER B 1 196 ? 31.854 36.415 42.802 1.00 8.30 196 SER B CA 1
ATOM 2746 C C . SER B 1 196 ? 31.841 35.884 44.235 1.00 8.64 196 SER B C 1
ATOM 2747 O O . SER B 1 196 ? 32.821 35.315 44.705 1.00 8.70 196 SER B O 1
ATOM 2750 N N . TYR B 1 197 ? 30.726 36.085 44.925 1.00 7.49 197 TYR B N 1
ATOM 2751 C CA . TYR B 1 197 ? 30.599 35.660 46.309 1.00 8.14 197 TYR B CA 1
ATOM 2752 C C . TYR B 1 197 ? 30.811 34.167 46.530 1.00 9.39 197 TYR B C 1
ATOM 2753 O O . TYR B 1 197 ? 31.684 33.775 47.304 1.00 9.38 197 TYR B O 1
ATOM 2762 N N . GLU B 1 198 ? 30.027 33.336 45.850 1.00 7.87 198 GLU B N 1
ATOM 2763 C CA . GLU B 1 198 ? 30.145 31.892 46.016 1.00 9.82 198 GLU B CA 1
ATOM 2764 C C . GLU B 1 198 ? 31.532 31.345 45.704 1.00 9.78 198 GLU B C 1
ATOM 2765 O O . GLU B 1 198 ? 32.020 30.454 46.395 1.00 9.34 198 GLU B O 1
ATOM 2771 N N . ALA B 1 199 ? 32.167 31.869 44.662 1.00 8.91 199 ALA B N 1
ATOM 2772 C CA . ALA B 1 199 ? 33.493 31.401 44.293 1.00 9.70 199 ALA B CA 1
ATOM 2773 C C . ALA B 1 199 ? 34.523 31.849 45.321 1.00 10.52 199 ALA B C 1
ATOM 2774 O O . ALA B 1 199 ? 35.484 31.127 45.600 1.00 9.27 199 ALA B O 1
ATOM 2776 N N . SER B 1 200 ? 34.334 33.044 45.878 1.00 9.69 200 SER B N 1
ATOM 2777 C CA . SER B 1 200 ? 35.260 33.551 46.886 1.00 10.44 200 SER B CA 1
ATOM 2778 C C . SER B 1 200 ? 35.190 32.623 48.095 1.00 10.16 200 SER B C 1
ATOM 2779 O O . SER B 1 200 ? 36.209 32.237 48.656 1.00 11.08 200 SER B O 1
ATOM 2782 N N . LYS B 1 201 ? 33.975 32.253 48.482 1.00 10.53 201 LYS B N 1
ATOM 2783 C CA . LYS B 1 201 ? 33.757 31.386 49.629 1.00 11.95 201 LYS B CA 1
ATOM 2784 C C . LYS B 1 201 ? 34.395 30.019 49.413 1.00 9.19 201 LYS B C 1
ATOM 2785 O O . LYS B 1 201 ? 34.977 29.448 50.346 1.00 8.71 201 LYS B O 1
ATOM 2791 N N . ALA B 1 202 ? 34.289 29.483 48.201 1.00 9.83 202 ALA B N 1
ATOM 2792 C CA . ALA B 1 202 ? 34.858 28.174 47.883 1.00 9.67 202 ALA B CA 1
ATOM 2793 C C . ALA B 1 202 ? 36.380 28.191 47.977 1.00 8.73 202 ALA B C 1
ATOM 2794 O O . ALA B 1 202 ? 36.989 27.264 48.520 1.00 8.27 202 ALA B O 1
ATOM 2796 N N . LEU B 1 203 ? 36.997 29.239 47.439 1.00 7.89 203 LEU B N 1
ATOM 2797 C CA . LEU B 1 203 ? 38.450 29.358 47.480 1.00 8.86 203 LEU B CA 1
ATOM 2798 C C . LEU B 1 203 ? 38.920 29.524 48.926 1.00 9.45 203 LEU B C 1
ATOM 2799 O O . LEU B 1 203 ? 39.875 28.879 49.355 1.00 8.53 203 LEU B O 1
ATOM 2804 N N . LEU B 1 204 ? 38.238 30.379 49.681 1.00 9.17 204 LEU B N 1
ATOM 2805 C CA . LEU B 1 204 ? 38.610 30.590 51.076 1.00 10.82 204 LEU B CA 1
ATOM 2806 C C . LEU B 1 204 ? 38.423 29.306 51.885 1.00 11.69 204 LEU B C 1
ATOM 2807 O O . LEU B 1 204 ? 39.262 28.961 52.723 1.00 10.42 204 LEU B O 1
ATOM 2812 N N . ASP B 1 205 ? 37.332 28.590 51.632 1.00 11.53 205 ASP B N 1
ATOM 2813 C CA . ASP B 1 205 ? 37.079 27.348 52.353 1.00 11.80 205 ASP B CA 1
ATOM 2814 C C . ASP B 1 205 ? 38.144 26.305 52.025 1.00 12.41 205 ASP B C 1
ATOM 2815 O O . ASP B 1 205 ? 38.365 25.365 52.792 1.00 10.97 205 ASP B O 1
ATOM 2820 N N . ASN B 1 206 ? 38.805 26.473 50.884 1.00 11.60 206 ASN B N 1
ATOM 2821 C CA . ASN B 1 206 ? 39.871 25.564 50.483 1.00 12.85 206 ASN B CA 1
ATOM 2822 C C . ASN B 1 206 ? 41.225 26.157 50.850 1.00 12.42 206 ASN B C 1
ATOM 2823 O O . ASN B 1 206 ? 42.265 25.748 50.327 1.00 11.54 206 ASN B O 1
ATOM 2828 N N . PHE B 1 207 ? 41.195 27.141 51.745 1.00 10.42 207 PHE B N 1
ATOM 2829 C CA . PHE B 1 207 ? 42.404 27.791 52.240 1.00 10.56 207 PHE B CA 1
ATOM 2830 C C . PHE B 1 207 ? 43.236 28.559 51.212 1.00 10.60 207 PHE B C 1
ATOM 2831 O O . PHE B 1 207 ? 44.466 28.559 51.277 1.00 8.97 207 PHE B O 1
ATOM 2839 N N . ALA B 1 208 ? 42.570 29.218 50.267 1.00 10.07 208 ALA B N 1
ATOM 2840 C CA . ALA B 1 208 ? 43.288 30.014 49.278 1.00 11.02 208 ALA B CA 1
ATOM 2841 C C . ALA B 1 208 ? 43.984 31.111 50.078 1.00 9.65 208 ALA B C 1
ATOM 2842 O O . ALA B 1 208 ? 43.406 31.650 51.025 1.00 10.78 208 ALA B O 1
ATOM 2844 N N . ASN B 1 209 ? 45.217 31.437 49.701 1.00 8.57 209 ASN B N 1
ATOM 2845 C CA . ASN B 1 209 ? 45.996 32.460 50.400 1.00 9.43 209 ASN B CA 1
ATOM 2846 C C . ASN B 1 209 ? 45.489 33.877 50.113 1.00 10.33 209 ASN B C 1
ATOM 2847 O O . ASN B 1 209 ? 45.650 34.394 49.008 1.00 9.92 209 ASN B O 1
ATOM 2852 N N . ARG B 1 210 ? 44.891 34.511 51.117 1.00 10.54 210 ARG B N 1
ATOM 2853 C CA . ARG B 1 210 ? 44.358 35.859 50.943 1.00 11.27 210 ARG B CA 1
ATOM 2854 C C . ARG B 1 210 ? 45.383 36.977 51.107 1.00 9.99 210 ARG B C 1
ATOM 2855 O O . ARG B 1 210 ? 45.040 38.147 50.948 1.00 11.71 210 ARG B O 1
ATOM 2863 N N . GLU B 1 211 ? 46.629 36.632 51.425 1.00 7.82 211 GLU B N 1
ATOM 2864 C CA . GLU B 1 211 ? 47.665 37.653 51.592 1.00 8.10 211 GLU B CA 1
ATOM 2865 C C . GLU B 1 211 ? 48.528 37.861 50.352 1.00 7.26 211 GLU B C 1
ATOM 2866 O O . GLU B 1 211 ? 49.431 38.697 50.358 1.00 7.49 211 GLU B O 1
ATOM 2872 N N . ILE B 1 212 ? 48.273 37.096 49.295 1.00 7.86 212 ILE B N 1
ATOM 2873 C CA . ILE B 1 212 ? 49.041 37.251 48.062 1.00 7.96 212 ILE B CA 1
ATOM 2874 C C . ILE B 1 212 ? 48.442 38.440 47.308 1.00 8.33 212 ILE B C 1
ATOM 2875 O O . ILE B 1 212 ? 47.267 38.424 46.946 1.00 8.82 212 ILE B O 1
ATOM 2880 N N . THR B 1 213 ? 49.259 39.464 47.075 1.00 8.09 213 THR B N 1
ATOM 2881 C CA . THR B 1 213 ? 48.810 40.686 46.407 1.00 10.33 213 THR B CA 1
ATOM 2882 C C . THR B 1 213 ? 49.092 40.720 44.905 1.00 9.52 213 THR B C 1
ATOM 2883 O O . THR B 1 213 ? 49.894 39.935 44.396 1.00 9.92 213 THR B O 1
ATOM 2887 N N . ASP B 1 214 ? 48.432 41.640 44.204 1.00 9.26 214 ASP B N 1
ATOM 2888 C CA . ASP B 1 214 ? 48.638 41.782 42.767 1.00 10.34 214 ASP B CA 1
ATOM 2889 C C . ASP B 1 214 ? 49.892 42.616 42.520 1.00 10.65 214 ASP B C 1
ATOM 2890 O O . ASP B 1 214 ? 50.642 42.905 43.457 1.00 9.47 214 ASP B O 1
ATOM 2895 N N . HIS B 1 215 ? 50.114 43.007 41.268 1.00 11.16 215 HIS B N 1
ATOM 2896 C CA . HIS B 1 215 ? 51.297 43.786 40.912 1.00 12.39 215 HIS B CA 1
ATOM 2897 C C . HIS B 1 215 ? 51.370 45.162 41.571 1.00 12.37 215 HIS B C 1
ATOM 2898 O O . HIS B 1 215 ? 52.444 45.766 41.621 1.00 11.44 215 HIS B O 1
ATOM 2905 N N . MET B 1 216 ? 50.242 45.655 42.071 1.00 12.12 216 MET B N 1
ATOM 2906 C CA . MET B 1 216 ? 50.208 46.962 42.721 1.00 12.60 216 MET B CA 1
ATOM 2907 C C . MET B 1 216 ? 50.112 46.808 44.235 1.00 12.16 216 MET B C 1
ATOM 2908 O O . MET B 1 216 ? 49.669 47.721 44.934 1.00 10.22 216 MET B O 1
ATOM 2913 N N . ASP B 1 217 ? 50.526 45.645 44.732 1.00 11.25 217 ASP B N 1
ATOM 2914 C CA . ASP B 1 217 ? 50.495 45.353 46.161 1.00 12.46 217 ASP B CA 1
ATOM 2915 C C . ASP B 1 217 ? 49.101 45.437 46.773 1.00 12.58 217 ASP B C 1
ATOM 2916 O O . ASP B 1 217 ? 48.956 45.713 47.963 1.00 11.47 217 ASP B O 1
ATOM 2921 N N . ARG B 1 218 ? 48.070 45.206 45.967 1.00 12.14 218 ARG B N 1
ATOM 2922 C CA . ARG B 1 218 ? 46.716 45.242 46.493 1.00 11.33 218 ARG B CA 1
ATOM 2923 C C . ARG B 1 218 ? 46.280 43.839 46.894 1.00 10.62 218 ARG B C 1
ATOM 2924 O O . ARG B 1 218 ? 46.500 42.876 46.161 1.00 9.21 218 ARG B O 1
ATOM 2932 N N . LEU B 1 219 ? 45.671 43.732 48.067 1.00 10.27 219 LEU B N 1
ATOM 2933 C CA . LEU B 1 219 ? 45.174 42.457 48.562 1.00 10.08 219 LEU B CA 1
ATOM 2934 C C . LEU B 1 219 ? 43.785 42.239 47.988 1.00 10.24 219 LEU B C 1
ATOM 2935 O O . LEU B 1 219 ? 43.142 43.181 47.522 1.00 9.89 219 LEU B O 1
ATOM 2940 N N . PRO B 1 220 ? 43.311 40.987 47.999 1.00 9.82 220 PRO B N 1
ATOM 2941 C CA . PRO B 1 220 ? 41.974 40.704 47.481 1.00 9.70 220 PRO B CA 1
ATOM 2942 C C . PRO B 1 220 ? 40.973 41.571 48.247 1.00 10.67 220 PRO B C 1
ATOM 2943 O O . PRO B 1 220 ? 39.967 42.017 47.697 1.00 10.12 220 PRO B O 1
ATOM 2947 N N . ARG B 1 221 ? 41.271 41.812 49.524 1.00 10.77 221 ARG B N 1
ATOM 2948 C CA . ARG B 1 221 ? 40.409 42.622 50.379 1.00 10.55 221 ARG B CA 1
ATOM 2949 C C . ARG B 1 221 ? 40.366 44.065 49.884 1.00 11.05 221 ARG B C 1
ATOM 2950 O O . ARG B 1 221 ? 39.327 44.725 49.939 1.00 10.86 221 ARG B O 1
ATOM 2958 N N . ASP B 1 222 ? 41.510 44.544 49.415 1.00 10.11 222 ASP B N 1
ATOM 2959 C CA . ASP B 1 222 ? 41.634 45.900 48.904 1.00 11.63 222 ASP B CA 1
ATOM 2960 C C . ASP B 1 222 ? 40.784 46.126 47.660 1.00 10.59 222 ASP B C 1
ATOM 2961 O O . ASP B 1 222 ? 40.020 47.091 47.593 1.00 10.00 222 ASP B O 1
ATOM 2966 N N . VAL B 1 223 ? 40.909 45.242 46.672 1.00 10.66 223 VAL B N 1
ATOM 2967 C CA . VAL B 1 223 ? 40.126 45.402 45.455 1.00 10.85 223 VAL B CA 1
ATOM 2968 C C . VAL B 1 223 ? 38.637 45.236 45.750 1.00 10.65 223 VAL B C 1
ATOM 2969 O O . VAL B 1 223 ? 37.803 45.907 45.149 1.00 12.07 223 VAL B O 1
ATOM 2973 N N . ALA B 1 224 ? 38.302 44.352 46.685 1.00 10.30 224 ALA B N 1
ATOM 2974 C CA . ALA B 1 224 ? 36.902 44.128 47.042 1.00 10.00 224 ALA B CA 1
ATOM 2975 C C . ALA B 1 224 ? 36.331 45.376 47.703 1.00 11.14 224 ALA B C 1
ATOM 2976 O O . ALA B 1 224 ? 35.211 45.801 47.407 1.00 11.47 224 ALA B O 1
ATOM 2978 N N . SER B 1 225 ? 37.112 45.951 48.611 1.00 9.46 225 SER B N 1
ATOM 2979 C CA . SER B 1 225 ? 36.705 47.152 49.323 1.00 11.25 225 SER B CA 1
ATOM 2980 C C . SER B 1 225 ? 36.549 48.301 48.330 1.00 11.16 225 SER B C 1
ATOM 2981 O O . SER B 1 225 ? 35.549 49.020 48.341 1.00 10.26 225 SER B O 1
ATOM 2984 N N . GLU B 1 226 ? 37.538 48.463 47.464 1.00 10.86 226 GLU B N 1
ATOM 2985 C CA . GLU B 1 226 ? 37.502 49.528 46.470 1.00 13.66 226 GLU B CA 1
ATOM 2986 C C . GLU B 1 226 ? 36.270 49.410 45.580 1.00 11.74 226 GLU B C 1
ATOM 2987 O O . GLU B 1 226 ? 35.691 50.425 45.177 1.00 10.73 226 GLU B O 1
ATOM 2993 N N . ARG B 1 227 ? 35.848 48.185 45.274 1.00 10.84 227 ARG B N 1
ATOM 2994 C CA . ARG B 1 227 ? 34.684 47.981 44.415 1.00 10.19 227 ARG B CA 1
ATOM 2995 C C . ARG B 1 227 ? 33.390 47.820 45.196 1.00 9.39 227 ARG B C 1
ATOM 2996 O O . ARG B 1 227 ? 32.360 47.422 44.647 1.00 9.54 227 ARG B O 1
ATOM 3004 N N . LEU B 1 228 ? 33.453 48.142 46.483 1.00 7.79 228 LEU B N 1
ATOM 3005 C CA . LEU B 1 228 ? 32.296 48.071 47.361 1.00 8.19 228 LEU B CA 1
ATOM 3006 C C . LEU B 1 228 ? 31.674 46.683 47.491 1.00 7.64 228 LEU B C 1
ATOM 3007 O O . LEU B 1 228 ? 30.470 46.563 47.712 1.00 7.18 228 LEU B O 1
ATOM 3012 N N . HIS B 1 229 ? 32.489 45.639 47.355 1.00 7.84 229 HIS B N 1
ATOM 3013 C CA . HIS B 1 229 ? 31.993 44.273 47.500 1.00 7.23 229 HIS B CA 1
ATOM 3014 C C . HIS B 1 229 ? 32.106 43.934 48.984 1.00 9.56 229 HIS B C 1
ATOM 3015 O O . HIS B 1 229 ? 32.955 43.134 49.396 1.00 7.46 229 HIS B O 1
ATOM 3022 N N . HIS B 1 230 ? 31.235 44.560 49.772 1.00 9.18 230 HIS B N 1
ATOM 3023 C CA . HIS B 1 230 ? 31.207 44.415 51.225 1.00 12.56 230 HIS B CA 1
ATOM 3024 C C . HIS B 1 230 ? 31.100 42.984 51.728 1.00 14.28 230 HIS B C 1
ATOM 3025 O O . HIS B 1 230 ? 31.705 42.630 52.738 1.00 12.53 230 HIS B O 1
ATOM 3032 N N . ASP B 1 231 ? 30.312 42.177 51.029 1.00 19.29 231 ASP B N 1
ATOM 3033 C CA . ASP B 1 231 ? 30.114 40.782 51.393 1.00 22.14 231 ASP B CA 1
ATOM 3034 C C . ASP B 1 231 ? 31.415 39.992 51.302 1.00 22.96 231 ASP B C 1
ATOM 3035 O O . ASP B 1 231 ? 31.700 39.149 52.154 1.00 23.35 231 ASP B O 1
ATOM 3040 N N . ILE B 1 232 ? 32.205 40.269 50.270 1.00 21.60 232 ILE B N 1
ATOM 3041 C CA . ILE B 1 232 ? 33.474 39.581 50.080 1.00 21.08 232 ILE B CA 1
ATOM 3042 C C . ILE B 1 232 ? 34.519 40.101 51.068 1.00 21.96 232 ILE B C 1
ATOM 3043 O O . ILE B 1 232 ? 35.384 39.347 51.526 1.00 19.87 232 ILE B O 1
ATOM 3048 N N . VAL B 1 233 ? 34.434 41.387 51.404 1.00 22.61 233 VAL B N 1
ATOM 3049 C CA . VAL B 1 233 ? 35.352 41.974 52.379 1.00 23.31 233 VAL B CA 1
ATOM 3050 C C . VAL B 1 233 ? 35.113 41.244 53.695 1.00 23.90 233 VAL B C 1
ATOM 3051 O O . VAL B 1 233 ? 36.055 40.890 54.406 1.00 26.02 233 VAL B O 1
ATOM 3055 N N . ARG B 1 234 ? 33.841 41.014 54.007 1.00 25.17 234 ARG B N 1
ATOM 3056 C CA . ARG B 1 234 ? 33.476 40.317 55.232 1.00 25.59 234 ARG B CA 1
ATOM 3057 C C . ARG B 1 234 ? 34.003 38.882 55.240 1.00 25.91 234 ARG B C 1
ATOM 3058 O O . ARG B 1 234 ? 34.456 38.393 56.278 1.00 25.13 234 ARG B O 1
ATOM 3066 N N . LEU B 1 235 ? 33.952 38.208 54.093 1.00 24.29 235 LEU B N 1
ATOM 3067 C CA . LEU B 1 235 ? 34.455 36.837 54.013 1.00 23.35 235 LEU B CA 1
ATOM 3068 C C . LEU B 1 235 ? 35.957 36.828 54.263 1.00 23.03 235 LEU B C 1
ATOM 3069 O O . LEU B 1 235 ? 36.474 35.976 54.983 1.00 24.36 235 LEU B O 1
ATOM 3074 N N . LEU B 1 236 ? 36.653 37.785 53.661 1.00 22.80 236 LEU B N 1
ATOM 3075 C CA . LEU B 1 236 ? 38.100 37.884 53.801 1.00 23.28 236 LEU B CA 1
ATOM 3076 C C . LEU B 1 236 ? 38.545 38.254 55.218 1.00 25.54 236 LEU B C 1
ATOM 3077 O O . LEU B 1 236 ? 39.700 38.038 55.580 1.00 25.72 236 LEU B O 1
ATOM 3082 N N . ASP B 1 237 ? 37.636 38.806 56.017 1.00 26.88 237 ASP B N 1
ATOM 3083 C CA . ASP B 1 237 ? 37.980 39.176 57.387 1.00 31.15 237 ASP B CA 1
ATOM 3084 C C . ASP B 1 237 ? 37.681 38.074 58.402 1.00 33.35 237 ASP B C 1
ATOM 3085 O O . ASP B 1 237 ? 38.075 38.173 59.563 1.00 34.61 237 ASP B O 1
ATOM 3090 N N . GLU B 1 238 ? 36.989 37.026 57.964 1.00 36.77 238 GLU B N 1
ATOM 3091 C CA . GLU B 1 238 ? 36.659 35.906 58.842 1.00 41.78 238 GLU B CA 1
ATOM 3092 C C . GLU B 1 238 ? 37.905 35.089 59.163 1.00 44.87 238 GLU B C 1
ATOM 3093 O O . GLU B 1 238 ? 38.738 34.846 58.289 1.00 44.56 238 GLU B O 1
ATOM 3099 N N . HIS B 1 239 ? 38.030 34.663 60.417 1.00 48.65 239 HIS B N 1
ATOM 3100 C CA . HIS B 1 239 ? 39.177 33.862 60.831 1.00 52.59 239 HIS B CA 1
ATOM 3101 C C . HIS B 1 239 ? 38.957 32.394 60.475 1.00 53.77 239 HIS B C 1
ATOM 3102 O O . HIS B 1 239 ? 39.134 31.539 61.368 1.00 55.95 239 HIS B O 1
ATOM 3109 N N . MET C 1 47 ? 15.815 51.854 37.770 1.00 48.98 47 MET C N 1
ATOM 3110 C CA . MET C 1 47 ? 16.416 53.180 38.091 1.00 49.74 47 MET C CA 1
ATOM 3111 C C . MET C 1 47 ? 15.724 54.293 37.318 1.00 49.34 47 MET C C 1
ATOM 3112 O O . MET C 1 47 ? 15.776 54.347 36.090 1.00 49.88 47 MET C O 1
ATOM 3117 N N . ASP C 1 48 ? 15.082 55.188 38.056 1.00 47.99 48 ASP C N 1
ATOM 3118 C CA . ASP C 1 48 ? 14.354 56.291 37.457 1.00 47.17 48 ASP C CA 1
ATOM 3119 C C . ASP C 1 48 ? 15.256 57.404 36.921 1.00 44.91 48 ASP C C 1
ATOM 3120 O O . ASP C 1 48 ? 15.003 57.946 35.845 1.00 44.24 48 ASP C O 1
ATOM 3125 N N . LYS C 1 49 ? 16.313 57.735 37.657 1.00 42.18 49 LYS C N 1
ATOM 3126 C CA . LYS C 1 49 ? 17.212 58.806 37.234 1.00 39.73 49 LYS C CA 1
ATOM 3127 C C . LYS C 1 49 ? 18.322 58.424 36.247 1.00 38.24 49 LYS C C 1
ATOM 3128 O O . LYS C 1 49 ? 18.953 59.306 35.663 1.00 38.33 49 LYS C O 1
ATOM 3131 N N . THR C 1 50 ? 18.565 57.130 36.055 1.00 34.52 50 THR C N 1
ATOM 3132 C CA . THR C 1 50 ? 19.603 56.701 35.117 1.00 30.95 50 THR C CA 1
ATOM 3133 C C . THR C 1 50 ? 19.069 55.777 34.023 1.00 28.35 50 THR C C 1
ATOM 3134 O O . THR C 1 50 ? 19.727 55.567 33.003 1.00 26.85 50 THR C O 1
ATOM 3138 N N . GLY C 1 51 ? 17.874 55.236 34.236 1.00 25.87 51 GLY C N 1
ATOM 3139 C CA . GLY C 1 51 ? 17.278 54.334 33.265 1.00 25.17 51 GLY C CA 1
ATOM 3140 C C . GLY C 1 51 ? 17.886 52.939 33.348 1.00 24.30 51 GLY C C 1
ATOM 3141 O O . GLY C 1 51 ? 17.574 52.072 32.536 1.00 23.00 51 GLY C O 1
ATOM 3142 N N . GLU C 1 52 ? 18.738 52.722 34.345 1.00 23.69 52 GLU C N 1
ATOM 3143 C CA . GLU C 1 52 ? 19.407 51.431 34.533 1.00 23.75 52 GLU C CA 1
ATOM 3144 C C . GLU C 1 52 ? 18.538 50.325 35.116 1.00 22.87 52 GLU C C 1
ATOM 3145 O O . GLU C 1 52 ? 17.764 50.547 36.049 1.00 23.50 52 GLU C O 1
ATOM 3151 N N . THR C 1 53 ? 18.678 49.128 34.559 1.00 22.11 53 THR C N 1
ATOM 3152 C CA . THR C 1 53 ? 17.949 47.965 35.049 1.00 21.12 53 THR C CA 1
ATOM 3153 C C . THR C 1 53 ? 18.866 47.288 36.061 1.00 21.09 53 THR C C 1
ATOM 3154 O O . THR C 1 53 ? 20.014 47.694 36.232 1.00 19.03 53 THR C O 1
ATOM 3158 N N . SER C 1 54 ? 18.365 46.251 36.725 1.00 21.02 54 SER C N 1
ATOM 3159 C CA . SER C 1 54 ? 19.166 45.523 37.702 1.00 21.69 54 SER C CA 1
ATOM 3160 C C . SER C 1 54 ? 20.439 44.983 37.060 1.00 20.36 54 SER C C 1
ATOM 3161 O O . SER C 1 54 ? 21.496 44.947 37.697 1.00 19.65 54 SER C O 1
ATOM 3164 N N . LEU C 1 55 ? 20.335 44.566 35.801 1.00 18.76 55 LEU C N 1
ATOM 3165 C CA . LEU C 1 55 ? 21.487 44.021 35.089 1.00 19.56 55 LEU C CA 1
ATOM 3166 C C . LEU C 1 55 ? 22.537 45.099 34.838 1.00 18.28 55 LEU C C 1
ATOM 3167 O O . LEU C 1 55 ? 23.735 44.819 34.860 1.00 15.55 55 LEU C O 1
ATOM 3172 N N . HIS C 1 56 ? 22.086 46.324 34.580 1.00 19.04 56 HIS C N 1
ATOM 3173 C CA . HIS C 1 56 ? 23.001 47.448 34.369 1.00 18.37 56 HIS C CA 1
ATOM 3174 C C . HIS C 1 56 ? 23.798 47.633 35.661 1.00 17.10 56 HIS C C 1
ATOM 3175 O O . HIS C 1 56 ? 25.016 47.804 35.642 1.00 17.42 56 HIS C O 1
ATOM 3182 N N . LEU C 1 57 ? 23.092 47.603 36.786 1.00 17.86 57 LEU C N 1
ATOM 3183 C CA . LEU C 1 57 ? 23.721 47.784 38.087 1.00 18.93 57 LEU C CA 1
ATOM 3184 C C . LEU C 1 57 ? 24.703 46.663 38.425 1.00 17.71 57 LEU C C 1
ATOM 3185 O O . LEU C 1 57 ? 25.760 46.915 39.000 1.00 18.05 57 LEU C O 1
ATOM 3190 N N . ALA C 1 58 ? 24.358 45.428 38.070 1.00 18.32 58 ALA C N 1
ATOM 3191 C CA . ALA C 1 58 ? 25.250 44.302 38.330 1.00 17.91 58 ALA C CA 1
ATOM 3192 C C . ALA C 1 58 ? 26.549 44.559 37.571 1.00 16.76 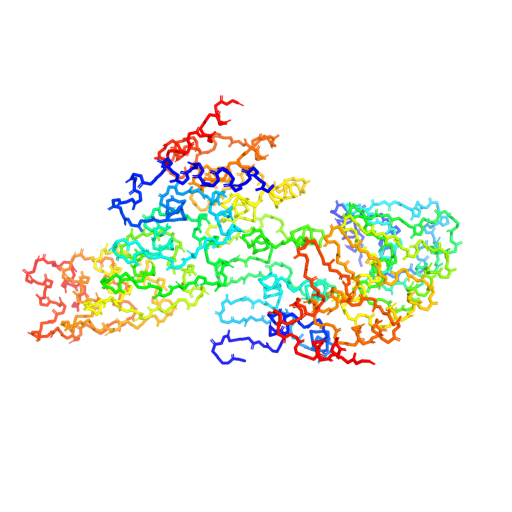58 ALA C C 1
ATOM 3193 O O . ALA C 1 58 ? 27.644 44.307 38.075 1.00 17.15 58 ALA C O 1
ATOM 3195 N N . ALA C 1 59 ? 26.419 45.071 36.353 1.00 16.24 59 ALA C N 1
ATOM 3196 C CA . ALA C 1 59 ? 27.584 45.377 35.532 1.00 15.81 59 ALA C CA 1
ATOM 3197 C C . ALA C 1 59 ? 28.365 46.548 36.130 1.00 14.87 59 ALA C C 1
ATOM 3198 O O . ALA C 1 59 ? 29.579 46.470 36.313 1.00 16.58 59 ALA C O 1
ATOM 3200 N N . ARG C 1 60 ? 27.656 47.629 36.444 1.00 10.76 60 ARG C N 1
ATOM 3201 C CA . ARG C 1 60 ? 28.289 48.827 36.992 1.00 10.63 60 ARG C CA 1
ATOM 3202 C C . ARG C 1 60 ? 28.980 48.587 38.334 1.00 9.51 60 ARG C C 1
ATOM 3203 O O . ARG C 1 60 ? 30.039 49.156 38.601 1.00 9.05 60 ARG C O 1
ATOM 3211 N N . PHE C 1 61 ? 28.392 47.744 39.179 1.00 8.45 61 PHE C N 1
ATOM 3212 C CA . PHE C 1 61 ? 28.996 47.462 40.473 1.00 9.01 61 PHE C CA 1
ATOM 3213 C C . PHE C 1 61 ? 29.814 46.176 40.470 1.00 9.60 61 PHE C C 1
ATOM 3214 O O . PHE C 1 61 ? 30.172 45.649 41.522 1.00 9.95 61 PHE C O 1
ATOM 3222 N N . ALA C 1 62 ? 30.109 45.692 39.267 1.00 9.81 62 ALA C N 1
ATOM 3223 C CA . ALA C 1 62 ? 30.907 44.489 39.060 1.00 8.80 62 ALA C CA 1
ATOM 3224 C C . ALA C 1 62 ? 30.491 43.304 39.924 1.00 7.57 62 ALA C C 1
ATOM 3225 O O . ALA C 1 62 ? 31.253 42.851 40.775 1.00 7.08 62 ALA C O 1
ATOM 3227 N N . ARG C 1 63 ? 29.283 42.805 39.697 1.00 7.01 63 ARG C N 1
ATOM 3228 C CA . ARG C 1 63 ? 28.776 41.655 40.438 1.00 8.37 63 ARG C CA 1
ATOM 3229 C C . ARG C 1 63 ? 28.539 40.522 39.449 1.00 9.31 63 ARG C C 1
ATOM 3230 O O . ARG C 1 63 ? 27.460 40.420 38.865 1.00 9.03 63 ARG C O 1
ATOM 3238 N N . ALA C 1 64 ? 29.547 39.680 39.248 1.00 8.62 64 ALA C N 1
ATOM 3239 C CA . ALA C 1 64 ? 29.404 38.559 38.331 1.00 7.80 64 ALA C CA 1
ATOM 3240 C C . ALA C 1 64 ? 28.280 37.639 38.802 1.00 8.73 64 ALA C C 1
ATOM 3241 O O . ALA C 1 64 ? 27.532 37.103 37.985 1.00 6.21 64 ALA C O 1
ATOM 3243 N N . ASP C 1 65 ? 28.160 37.459 40.118 1.00 7.56 65 ASP C N 1
ATOM 3244 C CA . ASP C 1 65 ? 27.121 36.590 40.656 1.00 9.25 65 ASP C CA 1
ATOM 3245 C C . ASP C 1 65 ? 25.723 37.076 40.312 1.00 9.48 65 ASP C C 1
ATOM 3246 O O . ASP C 1 65 ? 24.907 36.312 39.794 1.00 8.83 65 ASP C O 1
ATOM 3251 N N . ALA C 1 66 ? 25.451 38.346 40.590 1.00 7.00 66 ALA C N 1
ATOM 3252 C CA . ALA C 1 66 ? 24.142 38.920 40.311 1.00 9.15 66 ALA C CA 1
ATOM 3253 C C . ALA C 1 66 ? 23.817 38.902 38.821 1.00 9.44 66 ALA C C 1
ATOM 3254 O O . ALA C 1 66 ? 22.691 38.589 38.429 1.00 9.69 66 ALA C O 1
ATOM 3256 N N . ALA C 1 67 ? 24.802 39.238 37.992 1.00 8.53 67 ALA C N 1
ATOM 3257 C CA . ALA C 1 67 ? 24.597 39.271 36.550 1.00 8.15 67 ALA C CA 1
ATOM 3258 C C . ALA C 1 67 ? 24.100 37.930 36.013 1.00 8.62 67 ALA C C 1
ATOM 3259 O O . ALA C 1 67 ? 23.140 37.880 35.246 1.00 8.91 67 ALA C O 1
ATOM 3261 N N . LYS C 1 68 ? 24.753 36.843 36.413 1.00 8.29 68 LYS C N 1
ATOM 3262 C CA . LYS C 1 68 ? 24.345 35.518 35.950 1.00 8.91 68 LYS C CA 1
ATOM 3263 C C . LYS C 1 68 ? 22.935 35.197 36.426 1.00 9.46 68 LYS C C 1
ATOM 3264 O O . LYS C 1 68 ? 22.117 34.654 35.682 1.00 9.47 68 LYS C O 1
ATOM 3270 N N . ARG C 1 69 ? 22.664 35.538 37.680 1.00 10.28 69 ARG C N 1
ATOM 3271 C CA . ARG C 1 69 ? 21.353 35.297 38.266 1.00 9.85 69 ARG C CA 1
ATOM 3272 C C . ARG C 1 69 ? 20.256 36.016 37.494 1.00 9.33 69 ARG C C 1
ATOM 3273 O O . ARG C 1 69 ? 19.227 35.436 37.142 1.00 7.05 69 ARG C O 1
ATOM 3281 N N . LEU C 1 70 ? 20.492 37.298 37.210 1.00 9.55 70 LEU C N 1
ATOM 3282 C CA . LEU C 1 70 ? 19.531 38.109 36.476 1.00 9.05 70 LEU C CA 1
ATOM 3283 C C . LEU C 1 70 ? 19.290 37.579 35.064 1.00 10.40 70 LEU C C 1
ATOM 3284 O O . LEU C 1 70 ? 18.147 37.493 34.614 1.00 10.79 70 LEU C O 1
ATOM 3289 N N . LEU C 1 71 ? 20.364 37.223 34.364 1.00 10.92 71 LEU C N 1
ATOM 3290 C CA . LEU C 1 71 ? 20.241 36.702 33.007 1.00 12.23 71 LEU C CA 1
ATOM 3291 C C . LEU C 1 71 ? 19.481 35.382 32.990 1.00 13.51 71 LEU C C 1
ATOM 3292 O O . LEU C 1 71 ? 18.601 35.182 32.156 1.00 13.73 71 LEU C O 1
ATOM 3297 N N . ASP C 1 72 ? 19.819 34.480 33.908 1.00 15.90 72 ASP C N 1
ATOM 3298 C CA . ASP C 1 72 ? 19.132 33.197 33.970 1.00 17.78 72 ASP C CA 1
ATOM 3299 C C . ASP C 1 72 ? 17.648 33.415 34.222 1.00 18.12 72 ASP C C 1
ATOM 3300 O O . ASP C 1 72 ? 16.807 32.645 33.752 1.00 18.16 72 ASP C O 1
ATOM 3305 N N . ALA C 1 73 ? 17.322 34.469 34.966 1.00 17.93 73 ALA C N 1
ATOM 3306 C CA . ALA C 1 73 ? 15.934 34.785 35.284 1.00 16.92 73 ALA C CA 1
ATOM 3307 C C . ALA C 1 73 ? 15.194 35.362 34.079 1.00 16.50 73 ALA C C 1
ATOM 3308 O O . ALA C 1 73 ? 13.966 35.456 34.084 1.00 17.18 73 ALA C O 1
ATOM 3310 N N . GLY C 1 74 ? 15.943 35.750 33.050 1.00 15.11 74 GLY C N 1
ATOM 3311 C CA . GLY C 1 74 ? 15.319 36.297 31.857 1.00 14.47 74 GLY C CA 1
ATOM 3312 C C . GLY C 1 74 ? 15.554 37.775 31.596 1.00 14.03 74 GLY C C 1
ATOM 3313 O O . GLY C 1 74 ? 14.853 38.381 30.782 1.00 12.36 74 GLY C O 1
ATOM 3314 N N . ALA C 1 75 ? 16.535 38.365 32.274 1.00 11.96 75 ALA C N 1
ATOM 3315 C CA . ALA C 1 75 ? 16.827 39.781 32.084 1.00 12.47 75 ALA C CA 1
ATOM 3316 C C . ALA C 1 75 ? 17.236 40.073 30.643 1.00 12.95 75 ALA C C 1
ATOM 3317 O O . ALA C 1 75 ? 17.947 39.282 30.018 1.00 11.51 75 ALA C O 1
ATOM 3319 N N . ASP C 1 76 ? 16.790 41.214 30.122 1.00 13.15 76 ASP C N 1
ATOM 3320 C CA . ASP C 1 76 ? 17.124 41.615 28.758 1.00 13.37 76 ASP C CA 1
ATOM 3321 C C . ASP C 1 76 ? 18.578 42.094 28.729 1.00 13.55 76 ASP C C 1
ATOM 3322 O O . ASP C 1 76 ? 18.916 43.123 29.320 1.00 11.11 76 ASP C O 1
ATOM 3327 N N . ALA C 1 77 ? 19.427 41.346 28.034 1.00 12.42 77 ALA C N 1
ATOM 3328 C CA . ALA C 1 77 ? 20.841 41.682 27.946 1.00 15.24 77 ALA C CA 1
ATOM 3329 C C . ALA C 1 77 ? 21.113 42.967 27.175 1.00 15.37 77 ALA C C 1
ATOM 3330 O O . ALA C 1 77 ? 22.197 43.532 27.278 1.00 16.55 77 ALA C O 1
ATOM 3332 N N . ASN C 1 78 ? 20.131 43.434 26.411 1.00 14.78 78 ASN C N 1
ATOM 3333 C CA . ASN C 1 78 ? 20.320 44.637 25.613 1.00 13.25 78 ASN C CA 1
ATOM 3334 C C . ASN C 1 78 ? 19.484 45.843 26.026 1.00 13.19 78 ASN C C 1
ATOM 3335 O O . ASN C 1 78 ? 19.295 46.763 25.236 1.00 12.31 78 ASN C O 1
ATOM 3340 N N . SER C 1 79 ? 18.990 45.850 27.259 1.00 12.59 79 SER C N 1
ATOM 3341 C CA . SER C 1 79 ? 18.194 46.978 27.728 1.00 12.99 79 SER C CA 1
ATOM 3342 C C . SER C 1 79 ? 19.077 48.227 27.683 1.00 12.35 79 SER C C 1
ATOM 3343 O O . SER C 1 79 ? 20.297 48.142 27.854 1.00 9.03 79 SER C O 1
ATOM 3346 N N . GLN C 1 80 ? 18.464 49.382 27.451 1.00 11.50 80 GLN C N 1
ATOM 3347 C CA . GLN C 1 80 ? 19.214 50.630 27.373 1.00 13.00 80 GLN C CA 1
ATOM 3348 C C . GLN C 1 80 ? 18.858 51.605 28.485 1.00 12.81 80 GLN C C 1
ATOM 3349 O O . GLN C 1 80 ? 17.689 51.746 28.847 1.00 11.19 80 GLN C O 1
ATOM 3355 N N . ASP C 1 81 ? 19.871 52.278 29.031 1.00 13.08 81 ASP C N 1
ATOM 3356 C CA . ASP C 1 81 ? 19.635 53.258 30.081 1.00 12.87 81 ASP C CA 1
ATOM 3357 C C . ASP C 1 81 ? 19.465 54.632 29.435 1.00 12.97 81 ASP C C 1
ATOM 3358 O O . ASP C 1 81 ? 19.382 54.737 28.208 1.00 12.17 81 ASP C O 1
ATOM 3363 N N . ASN C 1 82 ? 19.420 55.685 30.244 1.00 10.68 82 ASN C N 1
ATOM 3364 C CA . ASN C 1 82 ? 19.223 57.027 29.702 1.00 11.86 82 ASN C CA 1
ATOM 3365 C C . ASN C 1 82 ? 20.237 57.504 28.660 1.00 10.59 82 ASN C C 1
ATOM 3366 O O . ASN C 1 82 ? 19.954 58.445 27.916 1.00 9.73 82 ASN C O 1
ATOM 3371 N N . THR C 1 83 ? 21.410 56.878 28.594 1.00 8.78 83 THR C N 1
ATOM 3372 C CA . THR C 1 83 ? 22.399 57.286 27.595 1.00 9.01 83 THR C CA 1
ATOM 3373 C C . THR C 1 83 ? 22.473 56.277 26.455 1.00 8.66 83 THR C C 1
ATOM 3374 O O . THR C 1 83 ? 23.305 56.402 25.555 1.00 7.34 83 THR C O 1
ATOM 3378 N N . GLY C 1 84 ? 21.605 55.270 26.499 1.00 7.80 84 GLY C N 1
ATOM 3379 C CA . GLY C 1 84 ? 21.603 54.258 25.456 1.00 8.88 84 GLY C CA 1
ATOM 3380 C C . GLY C 1 84 ? 22.544 53.098 25.742 1.00 9.66 84 GLY C C 1
ATOM 3381 O O . GLY C 1 84 ? 22.708 52.200 24.913 1.00 8.96 84 GLY C O 1
ATOM 3382 N N . ARG C 1 85 ? 23.175 53.121 26.912 1.00 8.53 85 ARG C N 1
ATOM 3383 C CA . ARG C 1 85 ? 24.095 52.058 27.300 1.00 9.34 85 ARG C CA 1
ATOM 3384 C C . ARG C 1 85 ? 23.351 50.775 27.665 1.00 8.08 85 ARG C C 1
ATOM 3385 O O . ARG C 1 85 ? 22.279 50.821 28.269 1.00 8.83 85 ARG C O 1
ATOM 3393 N N . THR C 1 86 ? 23.915 49.636 27.276 1.00 9.72 86 THR C N 1
ATOM 3394 C CA . THR C 1 86 ? 23.334 48.342 27.627 1.00 9.02 86 THR C CA 1
ATOM 3395 C C . THR C 1 86 ? 24.244 47.850 28.750 1.00 9.32 86 THR C C 1
ATOM 3396 O O . THR C 1 86 ? 25.255 48.483 29.047 1.00 9.12 86 THR C O 1
ATOM 3400 N N . PRO C 1 87 ? 23.898 46.729 29.397 1.00 9.16 87 PRO C N 1
ATOM 3401 C CA . PRO C 1 87 ? 24.772 46.250 30.473 1.00 9.37 87 PRO C CA 1
ATOM 3402 C C . PRO C 1 87 ? 26.204 45.996 30.000 1.00 9.42 87 PRO C C 1
ATOM 3403 O O . PRO C 1 87 ? 27.148 46.108 30.784 1.00 9.73 87 PRO C O 1
ATOM 3407 N N . LEU C 1 88 ? 26.371 45.661 28.722 1.00 11.03 88 LEU C N 1
ATOM 3408 C CA . LEU C 1 88 ? 27.708 45.417 28.181 1.00 10.85 88 LEU C CA 1
ATOM 3409 C C . LEU C 1 88 ? 28.536 46.710 28.217 1.00 10.34 88 LEU C C 1
ATOM 3410 O O . LEU C 1 88 ? 29.705 46.690 28.602 1.00 11.12 88 LEU C O 1
ATOM 3415 N N . HIS C 1 89 ? 27.938 47.827 27.803 1.00 9.66 89 HIS C N 1
ATOM 3416 C CA . HIS C 1 89 ? 28.637 49.115 27.852 1.00 10.76 89 HIS C CA 1
ATOM 3417 C C . HIS C 1 89 ? 29.025 49.364 29.312 1.00 9.75 89 HIS C C 1
ATOM 3418 O O . HIS C 1 89 ? 30.147 49.763 29.620 1.00 11.16 89 HIS C O 1
ATOM 3425 N N . ALA C 1 90 ? 28.069 49.145 30.206 1.00 10.19 90 ALA C N 1
ATOM 3426 C CA . ALA C 1 90 ? 28.291 49.355 31.634 1.00 10.20 90 ALA C CA 1
ATOM 3427 C C . ALA C 1 90 ? 29.430 48.499 32.174 1.00 9.90 90 ALA C C 1
ATOM 3428 O O . ALA C 1 90 ? 30.241 48.970 32.969 1.00 10.50 90 ALA C O 1
ATOM 3430 N N . ALA C 1 91 ? 29.490 47.243 31.742 1.00 8.37 91 ALA C N 1
ATOM 3431 C CA . ALA C 1 91 ? 30.535 46.339 32.210 1.00 9.29 91 ALA C CA 1
ATOM 3432 C C . ALA C 1 91 ? 31.901 46.821 31.731 1.00 9.27 91 ALA C C 1
ATOM 3433 O O . ALA C 1 91 ? 32.880 46.758 32.469 1.00 11.06 91 ALA C O 1
ATOM 3435 N N . VAL C 1 92 ? 31.967 47.300 30.495 1.00 10.29 92 VAL C N 1
ATOM 3436 C CA . VAL C 1 92 ? 33.227 47.806 29.958 1.00 9.96 92 VAL C CA 1
ATOM 3437 C C . VAL C 1 92 ? 33.671 49.047 30.737 1.00 10.84 92 VAL C C 1
ATOM 3438 O O . VAL C 1 92 ? 34.818 49.142 31.176 1.00 10.94 92 VAL C O 1
ATOM 3442 N N . ALA C 1 93 ? 32.757 49.998 30.911 1.00 10.37 93 ALA C N 1
ATOM 3443 C CA . ALA C 1 93 ? 33.081 51.232 31.623 1.00 11.97 93 ALA C CA 1
ATOM 3444 C C . ALA C 1 93 ? 33.495 50.994 33.080 1.00 12.17 93 ALA C C 1
ATOM 3445 O O . ALA C 1 93 ? 34.326 51.728 33.617 1.00 11.35 93 ALA C O 1
ATOM 3447 N N . ALA C 1 94 ? 32.923 49.976 33.718 1.00 9.78 94 ALA C N 1
ATOM 3448 C CA . ALA C 1 94 ? 33.258 49.674 35.113 1.00 10.89 94 ALA C CA 1
ATOM 3449 C C . ALA C 1 94 ? 34.405 48.675 35.214 1.00 9.47 94 ALA C C 1
ATOM 3450 O O . ALA C 1 94 ? 34.861 48.337 36.313 1.00 9.28 94 ALA C O 1
ATOM 3452 N N . ASP C 1 95 ? 34.874 48.207 34.064 1.00 8.20 95 ASP C N 1
ATOM 3453 C CA . ASP C 1 95 ? 35.947 47.220 34.024 1.00 9.68 95 ASP C CA 1
ATOM 3454 C C . ASP C 1 95 ? 35.529 46.010 34.862 1.00 9.40 95 ASP C C 1
ATOM 3455 O O . ASP 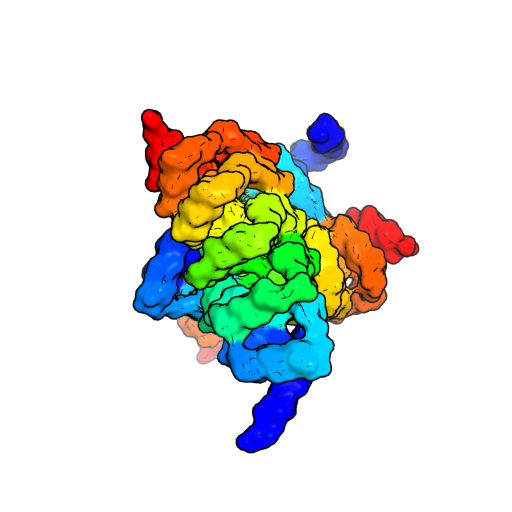C 1 95 ? 36.286 45.517 35.702 1.00 9.80 95 ASP C O 1
ATOM 3460 N N . ALA C 1 96 ? 34.297 45.563 34.651 1.00 10.32 96 ALA C N 1
ATOM 3461 C CA . ALA C 1 96 ? 33.772 44.393 35.347 1.00 9.83 96 ALA C CA 1
ATOM 3462 C C . ALA C 1 96 ? 33.996 43.242 34.375 1.00 10.05 96 ALA C C 1
ATOM 3463 O O . ALA C 1 96 ? 33.089 42.863 33.633 1.00 8.92 96 ALA C O 1
ATOM 3465 N N . MET C 1 97 ? 35.215 42.708 34.366 1.00 8.43 97 MET C N 1
ATOM 3466 C CA . MET C 1 97 ? 35.569 41.626 33.451 1.00 8.74 97 MET C CA 1
ATOM 3467 C C . MET C 1 97 ? 34.712 40.379 33.634 1.00 8.61 97 MET C C 1
ATOM 3468 O O . MET C 1 97 ? 34.399 39.688 32.665 1.00 8.70 97 MET C O 1
ATOM 3473 N N . GLY C 1 98 ? 34.338 40.089 34.875 1.00 9.22 98 GLY C N 1
ATOM 3474 C CA . GLY C 1 98 ? 33.501 38.933 35.133 1.00 7.94 98 GLY C CA 1
ATOM 3475 C C . GLY C 1 98 ? 32.159 39.091 34.441 1.00 9.33 98 GLY C C 1
ATOM 3476 O O . GLY C 1 98 ? 31.768 38.240 33.643 1.00 9.31 98 GLY C O 1
ATOM 3477 N N . VAL C 1 99 ? 31.450 40.178 34.741 1.00 8.32 99 VAL C N 1
ATOM 3478 C CA . VAL C 1 99 ? 30.150 40.427 34.121 1.00 7.84 99 VAL C CA 1
ATOM 3479 C C . VAL C 1 99 ? 30.298 40.488 32.599 1.00 9.50 99 VAL C C 1
ATOM 3480 O O . VAL C 1 99 ? 29.435 40.013 31.859 1.00 9.33 99 VAL C O 1
ATOM 3484 N N . PHE C 1 100 ? 31.403 41.074 32.151 1.00 8.38 100 PHE C N 1
ATOM 3485 C CA . PHE C 1 100 ? 31.718 41.214 30.731 1.00 8.88 100 PHE C CA 1
ATOM 3486 C C . PHE C 1 100 ? 31.688 39.859 30.034 1.00 8.60 100 PHE C C 1
ATOM 3487 O O . PHE C 1 100 ? 31.018 39.688 29.014 1.00 10.85 100 PHE C O 1
ATOM 3495 N N . GLN C 1 101 ? 32.416 38.893 30.585 1.00 8.28 101 GLN C N 1
ATOM 3496 C CA . GLN C 1 101 ? 32.463 37.556 29.996 1.00 8.23 101 GLN C CA 1
ATOM 3497 C C . GLN C 1 101 ? 31.097 36.867 30.031 1.00 9.13 101 GLN C C 1
ATOM 3498 O O . GLN C 1 101 ? 30.731 36.143 29.100 1.00 8.95 101 GLN C O 1
ATOM 3504 N N . ILE C 1 102 ? 30.345 37.092 31.103 1.00 8.07 102 ILE C N 1
ATOM 3505 C CA . ILE C 1 102 ? 29.020 36.498 31.242 1.00 7.58 102 ILE C CA 1
ATOM 3506 C C . ILE C 1 102 ? 28.094 37.059 30.150 1.00 7.89 102 ILE C C 1
ATOM 3507 O O . ILE C 1 102 ? 27.205 36.366 29.646 1.00 6.42 102 ILE C O 1
ATOM 3512 N N . LEU C 1 103 ? 28.315 38.313 29.773 1.00 7.93 103 LEU C N 1
ATOM 3513 C CA . LEU C 1 103 ? 27.509 38.925 28.721 1.00 8.96 103 LEU C CA 1
ATOM 3514 C C . LEU C 1 103 ? 27.979 38.429 27.354 1.00 9.81 103 LEU C C 1
ATOM 3515 O O . LEU C 1 103 ? 27.165 38.152 26.474 1.00 9.38 103 LEU C O 1
ATOM 3520 N N . LEU C 1 104 ? 29.290 38.300 27.178 1.00 10.18 104 LEU C N 1
ATOM 3521 C CA . LEU C 1 104 ? 29.832 37.821 25.908 1.00 11.89 104 LEU C CA 1
ATOM 3522 C C . LEU C 1 104 ? 29.393 36.400 25.558 1.00 11.23 104 LEU C C 1
ATOM 3523 O O . LEU C 1 104 ? 29.217 36.072 24.383 1.00 9.14 104 LEU C O 1
ATOM 3528 N N . ARG C 1 105 ? 29.227 35.554 26.571 1.00 9.20 105 ARG C N 1
ATOM 3529 C CA . ARG C 1 105 ? 28.838 34.169 26.326 1.00 10.03 105 ARG C CA 1
ATOM 3530 C C . ARG C 1 105 ? 27.330 34.029 26.156 1.00 11.10 105 ARG C C 1
ATOM 3531 O O . ARG C 1 105 ? 26.830 32.951 25.842 1.00 11.18 105 ARG C O 1
ATOM 3539 N N . ASN C 1 106 ? 26.611 35.128 26.356 1.00 11.18 106 ASN C N 1
ATOM 3540 C CA . ASN C 1 106 ? 25.160 35.143 26.214 1.00 13.80 106 ASN C CA 1
ATOM 3541 C C . ASN C 1 106 ? 24.861 35.378 24.733 1.00 13.54 106 ASN C C 1
ATOM 3542 O O . ASN C 1 106 ? 25.216 36.420 24.178 1.00 12.89 106 ASN C O 1
ATOM 3547 N N . ARG C 1 107 ? 24.192 34.439 24.078 1.00 15.14 107 ARG C N 1
ATOM 3548 C CA . ARG C 1 107 ? 23.911 34.498 22.656 1.00 16.38 107 ARG C CA 1
ATOM 3549 C C . ARG C 1 107 ? 23.076 35.720 22.311 1.00 14.41 107 ARG C C 1
ATOM 3550 O O . ARG C 1 107 ? 23.189 36.235 21.163 1.00 14.96 107 ARG C O 1
ATOM 3554 N N . ALA C 1 108 ? 22.223 36.209 23.183 1.00 12.51 108 ALA C N 1
ATOM 3555 C CA . ALA C 1 108 ? 21.359 37.349 22.881 1.00 12.18 108 ALA C CA 1
ATOM 3556 C C . ALA C 1 108 ? 22.067 38.706 22.939 1.00 10.75 108 ALA C C 1
ATOM 3557 O O . ALA C 1 108 ? 21.562 39.695 22.411 1.00 9.53 108 ALA C O 1
ATOM 3559 N N . THR C 1 109 ? 23.236 38.749 23.566 1.00 8.59 109 THR C N 1
ATOM 3560 C CA . THR C 1 109 ? 23.983 39.997 23.706 1.00 8.85 109 THR C CA 1
ATOM 3561 C C . THR C 1 109 ? 24.440 40.632 22.392 1.00 9.18 109 THR C C 1
ATOM 3562 O O . THR C 1 109 ? 25.149 40.010 21.604 1.00 8.17 109 THR C O 1
ATOM 3566 N N . ASN C 1 110 ? 24.034 41.878 22.165 1.00 8.04 110 ASN C N 1
ATOM 3567 C CA . ASN C 1 110 ? 24.436 42.601 20.965 1.00 8.91 110 ASN C CA 1
ATOM 3568 C C . ASN C 1 110 ? 25.771 43.280 21.248 1.00 9.16 110 ASN C C 1
ATOM 3569 O O . ASN C 1 110 ? 25.825 44.256 22.000 1.00 9.69 110 ASN C O 1
ATOM 3574 N N . LEU C 1 111 ? 26.843 42.758 20.660 1.00 8.44 111 LEU C N 1
ATOM 3575 C CA . LEU C 1 111 ? 28.185 43.298 20.856 1.00 10.85 1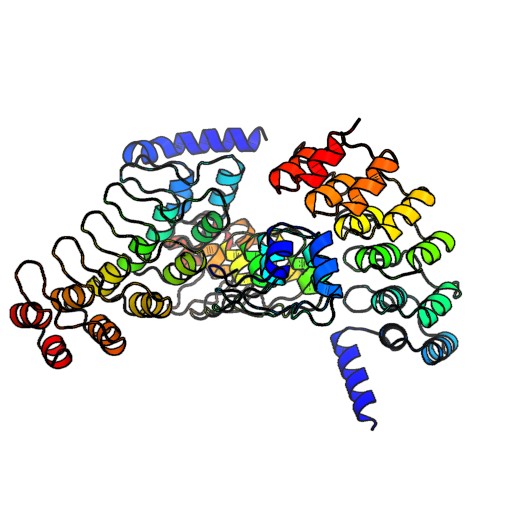11 LEU C CA 1
ATOM 3576 C C . LEU C 1 111 ? 28.386 44.644 20.169 1.00 10.53 111 LEU C C 1
ATOM 3577 O O . LEU C 1 111 ? 29.344 45.361 20.464 1.00 9.75 111 LEU C O 1
ATOM 3582 N N . ASN C 1 112 ? 27.493 44.980 19.246 1.00 10.59 112 ASN C N 1
ATOM 3583 C CA . ASN C 1 112 ? 27.603 46.238 18.520 1.00 11.35 112 ASN C CA 1
ATOM 3584 C C . ASN C 1 112 ? 26.574 47.263 18.983 1.00 11.89 112 ASN C C 1
ATOM 3585 O O . ASN C 1 112 ? 26.314 48.247 18.291 1.00 11.60 112 ASN C O 1
ATOM 3590 N N . ALA C 1 113 ? 25.993 47.032 20.156 1.00 11.11 113 ALA C N 1
ATOM 3591 C CA . ALA C 1 113 ? 24.996 47.945 20.702 1.00 10.83 113 ALA C CA 1
ATOM 3592 C C . ALA C 1 113 ? 25.563 49.366 20.696 1.00 11.46 113 ALA C C 1
ATOM 3593 O O . ALA C 1 113 ? 26.743 49.575 20.993 1.00 10.85 113 ALA C O 1
ATOM 3595 N N . ARG C 1 114 ? 24.724 50.339 20.355 1.00 8.57 114 ARG C N 1
ATOM 3596 C CA . ARG C 1 114 ? 25.168 51.729 20.290 1.00 11.02 114 ARG C CA 1
ATOM 3597 C C . ARG C 1 114 ? 24.506 52.634 21.313 1.00 11.28 114 ARG C C 1
ATOM 3598 O O . ARG C 1 114 ? 23.293 52.582 21.506 1.00 10.32 114 ARG C O 1
ATOM 3606 N N . MET C 1 115 ? 25.313 53.453 21.980 1.00 9.82 115 MET C N 1
ATOM 3607 C CA . MET C 1 115 ? 24.783 54.414 22.936 1.00 10.92 115 MET C CA 1
ATOM 3608 C C . MET C 1 115 ? 24.082 55.448 22.054 1.00 10.03 115 MET C C 1
ATOM 3609 O O . MET C 1 115 ? 24.217 55.411 20.840 1.00 8.19 115 MET C O 1
ATOM 3614 N N . HIS C 1 116 ? 23.343 56.372 22.649 1.00 10.69 116 HIS C N 1
ATOM 3615 C CA . HIS C 1 116 ? 22.664 57.375 21.836 1.00 10.97 116 HIS C CA 1
ATOM 3616 C C . HIS C 1 116 ? 23.641 58.132 20.936 1.00 10.76 116 HIS C C 1
ATOM 3617 O O . HIS C 1 116 ? 23.278 58.536 19.832 1.00 7.86 116 HIS C O 1
ATOM 3624 N N . ASP C 1 117 ? 24.884 58.302 21.375 1.00 8.95 117 ASP C N 1
ATOM 3625 C CA . ASP C 1 117 ? 25.870 59.017 20.576 1.00 11.94 117 ASP C CA 1
ATOM 3626 C C . ASP C 1 117 ? 26.646 58.119 19.608 1.00 12.13 117 ASP C C 1
ATOM 3627 O O . ASP C 1 117 ? 27.676 58.525 19.062 1.00 12.22 117 ASP C O 1
ATOM 3632 N N . GLY C 1 118 ? 26.146 56.900 19.405 1.00 12.27 118 GLY C N 1
ATOM 3633 C CA . GLY C 1 118 ? 26.775 55.968 18.483 1.00 10.97 118 GLY C CA 1
ATOM 3634 C C . GLY C 1 118 ? 27.921 55.128 19.021 1.00 12.18 118 GLY C C 1
ATOM 3635 O O . GLY C 1 118 ? 28.443 54.268 18.315 1.00 10.69 118 GLY C O 1
ATOM 3636 N N . THR C 1 119 ? 28.308 55.362 20.268 1.00 11.57 119 THR C N 1
ATOM 3637 C CA . THR C 1 119 ? 29.417 54.633 20.873 1.00 11.76 119 THR C CA 1
ATOM 3638 C C . THR C 1 119 ? 29.118 53.154 21.116 1.00 11.85 119 THR C C 1
ATOM 3639 O O . THR C 1 119 ? 28.087 52.804 21.689 1.00 10.86 119 THR C O 1
ATOM 3643 N N . THR C 1 120 ? 30.032 52.295 20.680 1.00 10.75 120 THR C N 1
ATOM 3644 C CA . THR C 1 120 ? 29.899 50.842 20.852 1.00 11.74 120 THR C CA 1
ATOM 3645 C C . THR C 1 120 ? 30.760 50.378 22.020 1.00 10.74 120 THR C C 1
ATOM 3646 O O . THR C 1 120 ? 31.587 51.131 22.532 1.00 11.28 120 THR C O 1
ATOM 3650 N N . PRO C 1 121 ? 30.577 49.125 22.460 1.00 11.45 121 PRO C N 1
ATOM 3651 C CA . PRO C 1 121 ? 31.377 48.616 23.576 1.00 11.46 121 PRO C CA 1
ATOM 3652 C C . PRO C 1 121 ? 32.869 48.621 23.252 1.00 11.12 121 PRO C C 1
ATOM 3653 O O . PRO C 1 121 ? 33.699 48.936 24.105 1.00 12.20 121 PRO C O 1
ATOM 3657 N N . LEU C 1 122 ? 33.208 48.281 22.012 1.00 10.99 122 LEU C N 1
ATOM 3658 C CA . LEU C 1 122 ? 34.604 48.252 21.589 1.00 10.62 122 LEU C CA 1
ATOM 3659 C C . LEU C 1 122 ? 35.197 49.656 21.597 1.00 10.47 122 LEU C C 1
ATOM 3660 O O . LEU C 1 122 ? 36.346 49.847 21.985 1.00 10.14 122 LEU C O 1
ATOM 3665 N N . ILE C 1 123 ? 34.422 50.642 21.156 1.00 11.76 123 ILE C N 1
ATOM 3666 C CA . ILE C 1 123 ? 34.917 52.019 21.163 1.00 12.02 123 ILE C CA 1
ATOM 3667 C C . ILE C 1 123 ? 35.167 52.431 22.616 1.00 13.04 123 ILE C C 1
ATOM 3668 O O . ILE C 1 123 ? 36.171 53.072 22.920 1.00 13.52 123 ILE C O 1
ATOM 3673 N N . LEU C 1 124 ? 34.261 52.054 23.516 1.00 13.45 124 LEU C N 1
ATOM 3674 C CA . LEU C 1 124 ? 34.425 52.387 24.931 1.00 13.96 124 LEU C CA 1
ATOM 3675 C C . LEU C 1 124 ? 35.688 51.757 25.509 1.00 14.19 124 LEU C C 1
ATOM 3676 O O . LEU C 1 124 ? 36.452 52.413 26.215 1.00 15.13 124 LEU C O 1
ATOM 3681 N N . ALA C 1 125 ? 35.895 50.470 25.222 1.00 12.49 125 ALA C N 1
ATOM 3682 C CA . ALA C 1 125 ? 37.064 49.764 25.733 1.00 12.24 125 ALA C CA 1
ATOM 3683 C C . ALA C 1 125 ? 38.341 50.485 25.326 1.00 11.59 125 ALA C C 1
ATOM 3684 O O . ALA C 1 125 ? 39.266 50.625 26.124 1.00 11.37 125 ALA C O 1
ATOM 3686 N N . ALA C 1 126 ? 38.380 50.951 24.083 1.00 10.65 126 ALA C N 1
ATOM 3687 C CA . ALA C 1 126 ? 39.546 51.656 23.562 1.00 11.35 126 ALA C CA 1
ATOM 3688 C C . ALA C 1 126 ? 39.700 53.057 24.163 1.00 11.39 126 ALA C C 1
ATOM 3689 O O . ALA C 1 126 ? 40.778 53.424 24.622 1.00 11.22 126 ALA C O 1
ATOM 3691 N N . ARG C 1 127 ? 38.616 53.829 24.169 1.00 12.30 127 ARG C N 1
ATOM 3692 C CA . ARG C 1 127 ? 38.664 55.192 24.699 1.00 11.94 127 ARG C CA 1
ATOM 3693 C C . ARG C 1 127 ? 38.934 55.229 26.201 1.00 12.75 127 ARG C C 1
ATOM 3694 O O . ARG C 1 127 ? 39.619 56.129 26.692 1.00 10.76 127 ARG C O 1
ATOM 3702 N N . LEU C 1 128 ? 38.395 54.253 26.926 1.00 10.55 128 LEU C N 1
ATOM 3703 C CA . LEU C 1 128 ? 38.566 54.196 28.373 1.00 11.65 128 LEU C CA 1
ATOM 3704 C C . LEU C 1 128 ? 39.819 53.439 28.775 1.00 11.32 128 LEU C C 1
ATOM 3705 O O . LEU C 1 128 ? 40.185 53.410 29.946 1.00 9.64 128 LEU C O 1
ATOM 3710 N N . ALA C 1 129 ? 40.477 52.829 27.798 1.00 10.50 129 ALA C N 1
ATOM 3711 C CA . ALA C 1 129 ? 41.695 52.071 28.048 1.00 12.11 129 ALA C CA 1
ATOM 3712 C C . ALA C 1 129 ? 41.463 50.929 29.041 1.00 12.72 129 ALA C C 1
ATOM 3713 O O . ALA C 1 129 ? 42.203 50.777 30.017 1.00 13.39 129 ALA C O 1
ATOM 3715 N N . ILE C 1 130 ? 40.423 50.139 28.800 1.00 12.97 130 ILE C N 1
ATOM 3716 C CA . ILE C 1 130 ? 40.128 49.006 29.664 1.00 10.96 130 ILE C CA 1
ATOM 3717 C C . ILE C 1 130 ? 40.953 47.840 29.134 1.00 12.28 130 ILE C C 1
ATOM 3718 O O . ILE C 1 130 ? 40.847 47.477 27.962 1.00 11.34 130 ILE C O 1
ATOM 3723 N N . GLU C 1 131 ? 41.779 47.254 29.992 1.00 11.12 131 GLU C N 1
ATOM 3724 C CA . GLU C 1 131 ? 42.620 46.148 29.566 1.00 13.24 131 GLU C CA 1
ATOM 3725 C C . GLU C 1 131 ? 41.858 44.869 29.242 1.00 11.32 131 GLU C C 1
ATOM 3726 O O . GLU C 1 131 ? 40.827 44.574 29.843 1.00 10.79 131 GLU C O 1
ATOM 3732 N N . GLY C 1 132 ? 42.387 44.126 28.275 1.00 11.62 132 GLY C N 1
ATOM 3733 C CA . GLY C 1 132 ? 41.809 42.855 27.871 1.00 11.82 132 GLY C CA 1
ATOM 3734 C C . GLY C 1 132 ? 40.546 42.848 27.032 1.00 11.80 132 GLY C C 1
ATOM 3735 O O . GLY C 1 132 ? 40.382 41.982 26.169 1.00 12.08 132 GLY C O 1
ATOM 3736 N N . MET C 1 133 ? 39.655 43.807 27.262 1.00 10.85 133 MET C N 1
ATOM 3737 C CA . MET C 1 133 ? 38.392 43.838 26.537 1.00 11.35 133 MET C CA 1
ATOM 3738 C C . MET C 1 133 ? 38.441 44.161 25.054 1.00 11.78 133 MET C C 1
ATOM 3739 O O . MET C 1 133 ? 37.568 43.724 24.307 1.00 11.04 133 MET C O 1
ATOM 3744 N N . VAL C 1 134 ? 39.440 44.919 24.618 1.00 10.21 134 VAL C N 1
ATOM 3745 C CA . VAL C 1 134 ? 39.542 45.237 23.198 1.00 9.10 134 VAL C CA 1
ATOM 3746 C C . VAL C 1 134 ? 39.756 43.922 22.446 1.00 9.84 134 VAL C C 1
ATOM 3747 O O . VAL C 1 134 ? 39.025 43.602 21.511 1.00 10.98 134 VAL C O 1
ATOM 3751 N N . GLU C 1 135 ? 40.753 43.153 22.868 1.00 9.39 135 GLU C N 1
ATOM 3752 C CA . GLU C 1 135 ? 41.023 41.871 22.229 1.00 10.08 135 GLU C CA 1
ATOM 3753 C C . GLU C 1 135 ? 39.805 40.954 22.321 1.00 10.12 135 GLU C C 1
ATOM 3754 O O . GLU C 1 135 ? 39.423 40.323 21.339 1.00 9.12 135 GLU C O 1
ATOM 3760 N N . ASP C 1 136 ? 39.191 40.889 23.501 1.00 10.15 136 ASP C N 1
ATOM 3761 C CA . ASP C 1 136 ? 38.025 40.028 23.703 1.00 10.52 136 ASP C CA 1
ATOM 3762 C C . ASP C 1 136 ? 36.865 40.330 22.765 1.00 10.28 136 ASP C C 1
ATOM 3763 O O . ASP C 1 136 ? 36.282 39.415 22.177 1.00 9.19 136 ASP C O 1
ATOM 3768 N N . LEU C 1 137 ? 36.516 41.606 22.633 1.00 8.52 137 LEU C N 1
ATOM 3769 C CA . LEU C 1 137 ? 35.412 41.977 21.755 1.00 9.80 137 LEU C CA 1
ATOM 3770 C C . LEU C 1 137 ? 35.728 41.666 20.302 1.00 8.43 137 LEU C C 1
ATOM 3771 O O . LEU C 1 137 ? 34.863 41.201 19.558 1.00 8.58 137 LEU C O 1
ATOM 3776 N N . ILE C 1 138 ? 36.969 41.919 19.900 1.00 10.38 138 ILE C N 1
ATOM 3777 C CA . ILE C 1 138 ? 37.395 41.656 18.530 1.00 9.49 138 ILE C CA 1
ATOM 3778 C C . ILE C 1 138 ? 37.307 40.157 18.255 1.00 10.83 138 ILE C C 1
ATOM 3779 O O . ILE C 1 138 ? 36.781 39.729 17.224 1.00 10.33 138 ILE C O 1
ATOM 3784 N N . THR C 1 139 ? 37.811 39.366 19.195 1.00 8.86 139 THR C N 1
ATOM 3785 C CA . THR C 1 139 ? 37.792 37.914 19.064 1.00 10.49 139 THR C CA 1
ATOM 3786 C C . THR C 1 139 ? 36.353 37.409 19.018 1.00 10.36 139 THR C C 1
ATOM 3787 O O . THR C 1 139 ? 36.057 36.445 18.318 1.00 10.44 139 THR C O 1
ATOM 3791 N N . ALA C 1 140 ? 35.460 38.068 19.758 1.00 10.48 140 ALA C N 1
ATOM 3792 C CA . ALA C 1 140 ? 34.054 37.678 19.788 1.00 11.42 140 ALA C CA 1
ATOM 3793 C C . ALA C 1 140 ? 33.335 38.133 18.518 1.00 11.57 140 ALA C C 1
ATOM 3794 O O . ALA C 1 140 ? 32.125 37.959 18.383 1.00 11.25 140 ALA C O 1
ATOM 3796 N N . ASP C 1 141 ? 34.095 38.732 17.606 1.00 11.51 141 ASP C N 1
ATOM 3797 C CA . ASP C 1 141 ? 33.592 39.197 16.313 1.00 12.92 141 ASP C CA 1
ATOM 3798 C C . ASP C 1 141 ? 32.806 40.510 16.295 1.00 12.29 141 ASP C C 1
ATOM 3799 O O . ASP C 1 141 ? 31.940 40.710 15.437 1.00 10.84 141 ASP C O 1
ATOM 3804 N N . ALA C 1 142 ? 33.098 41.408 17.230 1.00 12.37 142 ALA C N 1
ATOM 3805 C CA . ALA C 1 142 ? 32.419 42.703 17.242 1.00 12.66 142 ALA C CA 1
ATOM 3806 C C . ALA C 1 142 ? 32.861 43.423 15.965 1.00 14.18 142 ALA C C 1
ATOM 3807 O O . ALA C 1 142 ? 33.964 43.178 15.473 1.00 14.47 142 ALA C O 1
ATOM 3809 N N . ASP C 1 143 ? 31.999 44.280 15.400 1.00 14.73 143 ASP C N 1
ATOM 3810 C CA . ASP C 1 143 ? 32.413 45.009 14.228 1.00 16.63 143 ASP C CA 1
ATOM 3811 C C . ASP C 1 143 ? 33.571 45.937 14.541 1.00 16.05 143 ASP C C 1
ATOM 3812 O O . ASP C 1 143 ? 33.391 46.913 15.275 1.00 17.00 143 ASP C O 1
ATOM 3817 N N . ILE C 1 144 ? 34.746 45.586 14.055 1.00 13.72 144 ILE C N 1
ATOM 3818 C CA . ILE C 1 144 ? 35.964 46.320 14.354 1.00 13.41 144 ILE C CA 1
ATOM 3819 C C . ILE C 1 144 ? 36.065 47.739 13.782 1.00 12.56 144 ILE C C 1
ATOM 3820 O O . ILE C 1 144 ? 36.840 48.552 14.288 1.00 12.37 144 ILE C O 1
ATOM 3825 N N . ASN C 1 145 ? 35.286 48.043 12.745 1.00 11.29 145 ASN C N 1
ATOM 3826 C CA . ASN C 1 145 ? 35.332 49.375 12.135 1.00 11.48 145 ASN C CA 1
ATOM 3827 C C . ASN C 1 145 ? 34.130 50.270 12.432 1.00 12.12 145 ASN C C 1
ATOM 3828 O O . ASN C 1 145 ? 33.989 51.340 11.832 1.00 12.13 145 ASN C O 1
ATOM 3833 N N . ALA C 1 146 ? 33.266 49.847 13.350 1.00 11.35 146 ALA C N 1
ATOM 3834 C CA . ALA C 1 146 ? 32.107 50.663 13.701 1.00 12.76 146 ALA C CA 1
ATOM 3835 C C . ALA C 1 146 ? 32.618 52.021 14.200 1.00 12.00 146 ALA C C 1
ATOM 3836 O O . ALA C 1 146 ? 33.744 52.118 14.697 1.00 12.68 146 ALA C O 1
ATOM 3838 N N . ALA C 1 147 ? 31.802 53.063 14.056 1.00 12.09 147 ALA C N 1
ATOM 3839 C CA . ALA C 1 147 ? 32.196 54.402 14.488 1.00 12.35 147 ALA C CA 1
ATOM 3840 C C . ALA C 1 147 ? 31.036 55.109 15.171 1.00 14.08 147 ALA C C 1
ATOM 3841 O O . ALA C 1 147 ? 29.877 54.858 14.840 1.00 15.96 147 ALA C O 1
ATOM 3843 N N . ASP C 1 148 ? 31.338 55.986 16.127 1.00 12.74 148 ASP C N 1
ATOM 3844 C CA . ASP C 1 148 ? 30.278 56.708 16.817 1.00 12.76 148 ASP C CA 1
ATOM 3845 C C . ASP C 1 148 ? 29.643 57.714 15.854 1.00 13.13 148 ASP C C 1
ATOM 3846 O O . ASP C 1 148 ? 29.980 57.737 14.668 1.00 12.03 148 ASP C O 1
ATOM 3851 N N . ASN C 1 149 ? 28.728 58.539 16.352 1.00 12.63 149 ASN C N 1
ATOM 3852 C CA . ASN C 1 149 ? 28.060 59.507 15.488 1.00 14.43 149 ASN C CA 1
ATOM 3853 C C . ASN C 1 149 ? 28.963 60.605 14.934 1.00 14.04 149 ASN C C 1
ATOM 3854 O O . ASN C 1 149 ? 28.537 61.388 14.093 1.00 14.21 149 ASN C O 1
ATOM 3859 N N . SER C 1 150 ? 30.207 60.671 15.399 1.00 13.97 150 SER C N 1
ATOM 3860 C CA . SER C 1 150 ? 31.130 61.676 14.886 1.00 14.19 150 SER C CA 1
ATOM 3861 C C . SER C 1 150 ? 32.042 61.008 13.857 1.00 13.98 150 SER C C 1
ATOM 3862 O O . SER C 1 150 ? 32.974 61.623 13.332 1.00 12.67 150 SER C O 1
ATOM 3865 N N . GLY C 1 151 ? 31.757 59.738 13.576 1.00 13.14 151 GLY C N 1
ATOM 3866 C CA . GLY C 1 151 ? 32.539 58.986 12.609 1.00 12.71 151 GLY C CA 1
ATOM 3867 C C . GLY C 1 151 ? 33.852 58.439 13.137 1.00 12.09 151 GLY C C 1
ATOM 3868 O O . GLY C 1 151 ? 34.707 58.023 12.359 1.00 10.31 151 GLY C O 1
ATOM 3869 N N . LYS C 1 152 ? 34.024 58.429 14.456 1.00 11.89 152 LYS C N 1
ATOM 3870 C CA . LYS C 1 152 ? 35.262 57.924 15.042 1.00 10.94 152 LYS C CA 1
ATOM 3871 C C . LYS C 1 152 ? 35.148 56.462 15.461 1.00 11.12 152 LYS C C 1
ATOM 3872 O O . LYS C 1 152 ? 34.231 56.080 16.189 1.00 11.06 152 LYS C O 1
ATOM 3878 N N . THR C 1 153 ? 36.087 55.652 14.982 1.00 11.21 153 THR C N 1
ATOM 3879 C CA . THR C 1 153 ? 36.131 54.225 15.288 1.00 10.70 153 THR C CA 1
ATOM 3880 C C . THR C 1 153 ? 36.934 54.004 16.567 1.00 11.58 153 THR C C 1
ATOM 3881 O O . THR C 1 153 ? 37.459 54.952 17.151 1.00 11.08 153 THR C O 1
ATOM 3885 N N . ALA C 1 154 ? 37.041 52.747 16.988 1.00 10.34 154 ALA C N 1
ATOM 3886 C CA . ALA C 1 154 ? 37.804 52.408 18.181 1.00 10.83 154 ALA C CA 1
ATOM 3887 C C . ALA C 1 154 ? 39.270 52.793 17.981 1.00 10.36 154 ALA C C 1
ATOM 3888 O O . ALA C 1 154 ? 39.948 53.210 18.922 1.00 9.28 154 ALA C O 1
ATOM 3890 N N . LEU C 1 155 ? 39.761 52.648 16.752 1.00 9.00 155 LEU C N 1
ATOM 3891 C CA . LEU C 1 155 ? 41.147 52.992 16.451 1.00 9.33 155 LEU C CA 1
ATOM 3892 C C . LEU C 1 155 ? 41.317 54.508 16.541 1.00 9.59 155 LEU C C 1
ATOM 3893 O O . LEU C 1 155 ? 42.350 55.004 17.003 1.00 9.47 155 LEU C O 1
ATOM 3898 N N . HIS C 1 156 ? 40.302 55.241 16.094 1.00 8.76 156 HIS C N 1
ATOM 3899 C CA . HIS C 1 156 ? 40.343 56.700 16.168 1.00 9.69 156 HIS C CA 1
ATOM 3900 C C . HIS C 1 156 ? 40.501 57.101 17.631 1.00 11.43 156 HIS C C 1
ATOM 3901 O O . HIS C 1 156 ? 41.407 57.855 17.983 1.00 10.37 156 HIS C O 1
ATOM 3908 N N . TRP C 1 157 ? 39.624 56.579 18.487 1.00 9.64 157 TRP C N 1
ATOM 3909 C CA . TRP C 1 157 ? 39.679 56.917 19.906 1.00 10.18 157 TRP C CA 1
ATOM 3910 C C . TRP C 1 157 ? 40.917 56.419 20.635 1.00 9.51 157 TRP C C 1
ATOM 3911 O O . TRP C 1 157 ? 41.441 57.108 21.505 1.00 10.73 157 TRP C O 1
ATOM 3922 N N . ALA C 1 158 ? 41.397 55.233 20.279 1.00 8.42 158 ALA C N 1
ATOM 3923 C CA . ALA C 1 158 ? 42.591 54.699 20.926 1.00 9.41 158 ALA C CA 1
ATOM 3924 C C . ALA C 1 158 ? 43.752 55.642 20.638 1.00 8.71 158 ALA C C 1
ATOM 3925 O O . ALA C 1 158 ? 44.580 55.913 21.503 1.00 11.10 158 ALA C O 1
ATOM 3927 N N . ALA C 1 159 ? 43.803 56.142 19.409 1.00 7.75 159 ALA C N 1
ATOM 3928 C CA . ALA C 1 159 ? 44.857 57.065 19.007 1.00 9.17 159 ALA C CA 1
ATOM 3929 C C . ALA C 1 159 ? 44.745 58.373 19.790 1.00 8.69 159 ALA C C 1
ATOM 3930 O O . ALA C 1 159 ? 45.732 58.880 20.324 1.00 9.79 159 ALA C O 1
ATOM 3932 N N . ALA C 1 160 ? 43.529 58.902 19.860 1.00 9.17 160 ALA C N 1
ATOM 3933 C CA . ALA C 1 160 ? 43.259 60.159 20.550 1.00 8.77 160 ALA C CA 1
ATOM 3934 C C . A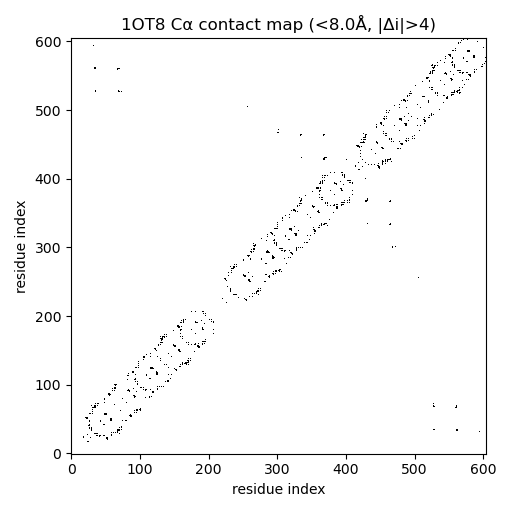LA C 1 160 ? 43.711 60.177 22.001 1.00 9.32 160 ALA C C 1
ATOM 3935 O O . ALA C 1 160 ? 44.254 61.179 22.470 1.00 7.39 160 ALA C O 1
ATOM 3937 N N . VAL C 1 161 ? 43.487 59.077 22.718 1.00 8.40 161 VAL C N 1
ATOM 3938 C CA . VAL C 1 161 ? 43.866 59.000 24.127 1.00 7.94 161 VAL C CA 1
ATOM 3939 C C . VAL C 1 161 ? 45.202 58.291 24.356 1.00 8.54 161 VAL C C 1
ATOM 3940 O O . VAL C 1 161 ? 45.563 57.988 25.492 1.00 10.20 161 VAL C O 1
ATOM 3944 N N . ASN C 1 162 ? 45.928 58.036 23.272 1.00 9.45 162 ASN C N 1
ATOM 3945 C CA . ASN C 1 162 ? 47.231 57.368 23.324 1.00 8.43 162 ASN C CA 1
ATOM 3946 C C . ASN C 1 162 ? 47.196 55.970 23.959 1.00 9.79 162 ASN C C 1
ATOM 3947 O O . ASN C 1 162 ? 48.113 55.581 24.694 1.00 8.46 162 ASN C O 1
ATOM 3952 N N . ASN C 1 163 ? 46.129 55.226 23.681 1.00 8.75 163 ASN C N 1
ATOM 3953 C CA . ASN C 1 163 ? 45.994 53.859 24.178 1.00 9.59 163 ASN C CA 1
ATOM 3954 C C . ASN C 1 163 ? 46.759 53.023 23.151 1.00 9.31 163 ASN C C 1
ATOM 3955 O O . ASN C 1 163 ? 46.162 52.354 22.309 1.00 10.84 163 ASN C O 1
ATOM 3960 N N . THR C 1 164 ? 48.083 53.090 23.209 1.00 8.89 164 THR C N 1
ATOM 3961 C CA . THR C 1 164 ? 48.927 52.373 22.261 1.00 10.06 164 THR C CA 1
ATOM 3962 C C . THR C 1 164 ? 48.648 50.869 22.190 1.00 10.83 164 THR C C 1
ATOM 3963 O O . THR C 1 164 ? 48.649 50.277 21.107 1.00 10.49 164 THR C O 1
ATOM 3967 N N . GLU C 1 165 ? 48.408 50.254 23.341 1.00 11.00 165 GLU C N 1
ATOM 3968 C CA . GLU C 1 165 ? 48.128 48.825 23.378 1.00 12.89 165 GLU C CA 1
ATOM 3969 C C . GLU C 1 165 ? 46.921 48.489 22.511 1.00 11.80 165 GLU C C 1
ATOM 3970 O O . GLU C 1 165 ? 46.948 47.527 21.741 1.00 10.60 165 GLU C O 1
ATOM 3976 N N . ALA C 1 166 ? 45.860 49.281 22.641 1.00 11.21 166 ALA C N 1
ATOM 3977 C CA . ALA C 1 166 ? 44.648 49.054 21.859 1.00 10.48 166 ALA C CA 1
ATOM 3978 C C . ALA C 1 166 ? 44.909 49.324 20.389 1.00 10.10 166 ALA C C 1
ATOM 3979 O O . ALA C 1 166 ? 44.371 48.639 19.520 1.00 10.74 166 ALA C O 1
ATOM 3981 N N . VAL C 1 167 ? 45.724 50.332 20.105 1.00 10.10 167 VAL C N 1
ATOM 3982 C CA . VAL C 1 167 ? 46.050 50.660 18.722 1.00 9.37 167 VAL C CA 1
ATOM 3983 C C . VAL C 1 167 ? 46.710 49.446 18.064 1.00 9.51 167 VAL C C 1
ATOM 3984 O O . VAL C 1 167 ? 46.304 49.016 16.987 1.00 10.39 167 VAL C O 1
ATOM 3988 N N . ASN C 1 168 ? 47.721 48.894 18.726 1.00 8.45 168 ASN C N 1
ATOM 3989 C CA . ASN C 1 168 ? 48.434 47.740 18.191 1.00 9.89 168 ASN C CA 1
ATOM 3990 C C . ASN C 1 168 ? 47.545 46.518 17.994 1.00 9.47 168 ASN C C 1
ATOM 3991 O O . ASN C 1 168 ? 47.674 45.809 16.997 1.00 9.95 168 ASN C O 1
ATOM 3996 N N . ILE C 1 169 ? 46.642 46.277 18.938 1.00 8.93 169 ILE C N 1
ATOM 3997 C CA . ILE C 1 169 ? 45.729 45.142 18.845 1.00 10.52 169 ILE C CA 1
ATOM 3998 C C . ILE C 1 169 ? 44.762 45.344 17.684 1.00 10.59 169 ILE C C 1
ATOM 3999 O O . ILE C 1 169 ? 44.487 44.417 16.919 1.00 10.42 169 ILE C O 1
ATOM 4004 N N . LEU C 1 170 ? 44.241 46.560 17.555 1.00 10.15 170 LEU C N 1
ATOM 4005 C CA . LEU C 1 170 ? 43.310 46.870 16.479 1.00 10.42 170 LEU C CA 1
ATOM 4006 C C . LEU C 1 170 ? 43.987 46.726 15.116 1.00 10.65 170 LEU C C 1
ATOM 4007 O O . LEU C 1 170 ? 43.387 46.210 14.172 1.00 10.59 170 LEU C O 1
ATOM 4012 N N . LEU C 1 171 ? 45.231 47.183 15.017 1.00 9.89 171 LEU C N 1
ATOM 4013 C CA . LEU C 1 171 ? 45.977 47.090 13.764 1.00 9.94 171 LEU C CA 1
ATOM 4014 C C . LEU C 1 171 ? 46.250 45.619 13.444 1.00 11.60 171 LEU C C 1
ATOM 4015 O O . LEU C 1 171 ? 46.010 45.157 12.331 1.00 9.90 171 LEU C O 1
ATOM 4020 N N . MET C 1 172 ? 46.751 44.894 14.437 1.00 12.31 172 MET C N 1
ATOM 4021 C CA . MET C 1 172 ? 47.053 43.477 14.286 1.00 14.86 172 MET C CA 1
ATOM 4022 C C . MET C 1 172 ? 45.833 42.717 13.769 1.00 14.24 172 MET C C 1
ATOM 4023 O O . MET C 1 172 ? 45.967 41.766 12.998 1.00 13.65 172 MET C O 1
ATOM 4028 N N . HIS C 1 173 ? 44.644 43.148 14.185 1.00 13.26 173 HIS C N 1
ATOM 4029 C CA . HIS C 1 173 ? 43.411 42.499 13.760 1.00 13.77 173 HIS C CA 1
ATOM 4030 C C . HIS C 1 173 ? 42.759 43.121 12.530 1.00 13.88 173 HIS C C 1
ATOM 4031 O O . HIS C 1 173 ? 41.554 42.992 12.310 1.00 14.20 173 HIS C O 1
ATOM 4038 N N . HIS C 1 174 ? 43.580 43.799 11.735 1.00 13.44 174 HIS C N 1
ATOM 4039 C CA . HIS C 1 174 ? 43.162 44.413 10.475 1.00 14.66 174 HIS C CA 1
ATOM 4040 C C . HIS C 1 174 ? 42.140 45.542 10.501 1.00 13.92 174 HIS C C 1
ATOM 4041 O O . HIS C 1 174 ? 41.319 45.659 9.588 1.00 12.47 174 HIS C O 1
ATOM 4048 N N . ALA C 1 175 ? 42.179 46.377 11.532 1.00 12.49 175 ALA C N 1
ATOM 4049 C CA . ALA C 1 175 ? 41.255 47.504 11.587 1.00 13.14 175 ALA C CA 1
ATOM 4050 C C . ALA C 1 175 ? 41.701 48.463 10.482 1.00 13.38 175 ALA C C 1
ATOM 4051 O O . ALA C 1 175 ? 42.897 48.587 10.221 1.00 13.29 175 ALA C O 1
ATOM 4053 N N . ASN C 1 176 ? 40.754 49.125 9.824 1.00 14.07 176 ASN C N 1
ATOM 4054 C CA . ASN C 1 176 ? 41.107 50.069 8.763 1.00 13.72 176 ASN C CA 1
ATOM 4055 C C . ASN C 1 176 ? 41.962 51.195 9.351 1.00 13.69 176 ASN C C 1
ATOM 4056 O O . ASN C 1 176 ? 41.449 52.111 10.003 1.00 14.04 176 ASN C O 1
ATOM 4061 N N . ARG C 1 177 ? 43.266 51.127 9.109 1.00 12.41 177 ARG C N 1
ATOM 4062 C CA . ARG C 1 177 ? 44.204 52.114 9.641 1.00 13.36 177 ARG C CA 1
ATOM 4063 C C . ARG C 1 177 ? 44.044 53.549 9.132 1.00 12.38 177 ARG C C 1
ATOM 4064 O O . ARG C 1 177 ? 44.527 54.486 9.768 1.00 12.52 177 ARG C O 1
ATOM 4072 N N . ASP C 1 178 ? 43.378 53.728 7.995 1.00 10.93 178 ASP C N 1
ATOM 4073 C CA . ASP C 1 178 ? 43.199 55.069 7.444 1.00 11.21 178 ASP C CA 1
ATOM 4074 C C . ASP C 1 178 ? 41.750 55.543 7.427 1.00 10.43 178 ASP C C 1
ATOM 4075 O O . ASP C 1 178 ? 41.392 56.430 6.651 1.00 9.92 178 ASP C O 1
ATOM 4080 N N . ALA C 1 179 ? 40.913 54.952 8.274 1.00 10.92 179 ALA C N 1
ATOM 4081 C CA . ALA C 1 179 ? 39.514 55.354 8.331 1.00 10.94 179 ALA C CA 1
ATOM 4082 C C . ALA C 1 179 ? 39.446 56.844 8.657 1.00 10.84 179 ALA C C 1
ATOM 4083 O O . ALA C 1 179 ? 40.300 57.371 9.366 1.00 10.40 179 ALA C O 1
ATOM 4085 N N . GLN C 1 180 ? 38.434 57.519 8.124 1.00 11.87 180 GLN C N 1
ATOM 4086 C CA . GLN C 1 180 ? 38.257 58.946 8.367 1.00 11.85 180 GLN C CA 1
ATOM 4087 C C . GLN C 1 180 ? 36.908 59.195 9.029 1.00 12.99 180 GLN C C 1
ATOM 4088 O O . GLN C 1 180 ? 35.911 58.559 8.678 1.00 13.67 180 GLN C O 1
ATOM 4094 N N . ASP C 1 181 ? 36.881 60.116 9.989 1.00 11.80 181 ASP C N 1
ATOM 4095 C CA . ASP C 1 181 ? 35.642 60.452 10.678 1.00 12.15 181 ASP C CA 1
ATOM 4096 C C . ASP C 1 181 ? 34.896 61.522 9.886 1.00 12.13 181 ASP C C 1
ATOM 4097 O O . ASP C 1 181 ? 35.243 61.804 8.742 1.00 12.10 181 ASP C O 1
ATOM 4102 N N . ASP C 1 182 ? 33.877 62.119 10.496 1.00 13.15 182 ASP C N 1
ATOM 4103 C CA . ASP C 1 182 ? 33.088 63.141 9.819 1.00 13.29 182 ASP C CA 1
ATOM 4104 C C . ASP C 1 182 ? 33.911 64.338 9.343 1.00 13.50 182 ASP C C 1
ATOM 4105 O O . ASP C 1 182 ? 33.555 64.977 8.355 1.00 13.89 182 ASP C O 1
ATOM 4110 N N . LYS C 1 183 ? 35.005 64.641 10.037 1.00 13.30 183 LYS C N 1
ATOM 4111 C CA . LYS C 1 183 ? 35.868 65.759 9.645 1.00 14.17 183 LYS C CA 1
ATOM 4112 C C . LYS C 1 183 ? 37.059 65.257 8.826 1.00 13.33 183 LYS C C 1
ATOM 4113 O O . LYS C 1 183 ? 38.096 65.918 8.748 1.00 11.06 183 LYS C O 1
ATOM 4119 N N . ASP C 1 184 ? 36.892 64.082 8.226 1.00 11.90 184 ASP C N 1
ATOM 4120 C CA . ASP C 1 184 ? 37.919 63.444 7.404 1.00 12.47 184 ASP C CA 1
ATOM 4121 C C . ASP C 1 184 ? 39.244 63.224 8.125 1.00 11.05 184 ASP C C 1
ATOM 4122 O O . ASP C 1 184 ? 40.295 63.121 7.493 1.00 10.97 184 ASP C O 1
ATOM 4127 N N . GLU C 1 185 ? 39.188 63.141 9.449 1.00 8.48 185 GLU C N 1
ATOM 4128 C CA . GLU C 1 185 ? 40.386 62.917 10.250 1.00 7.62 185 GLU C CA 1
ATOM 4129 C C . GLU C 1 185 ? 40.668 61.422 10.361 1.00 7.83 185 GLU C C 1
ATOM 4130 O O . GLU C 1 185 ? 39.751 60.629 10.563 1.00 8.51 185 GLU C O 1
ATOM 4136 N N . THR C 1 186 ? 41.934 61.042 10.230 1.00 7.17 186 THR C N 1
ATOM 4137 C CA . THR C 1 186 ? 42.320 59.641 10.352 1.00 7.39 186 THR C CA 1
ATOM 4138 C C . THR C 1 186 ? 42.790 59.442 11.786 1.00 7.20 186 THR C C 1
ATOM 4139 O O . THR C 1 186 ? 42.917 60.411 12.536 1.00 7.87 186 THR C O 1
ATOM 4143 N N . PRO C 1 187 ? 43.042 58.185 12.194 1.00 8.18 187 PRO C N 1
ATOM 4144 C CA . PRO C 1 187 ? 43.507 57.955 13.564 1.00 7.53 187 PRO C CA 1
ATOM 4145 C C . PRO C 1 187 ? 44.849 58.650 13.790 1.00 8.42 187 PRO C C 1
ATOM 4146 O O . PRO C 1 187 ? 45.117 59.168 14.874 1.00 8.03 187 PRO C O 1
ATOM 4150 N N . LEU C 1 188 ? 45.693 58.656 12.759 1.00 7.96 188 LEU C N 1
ATOM 4151 C CA . LEU C 1 188 ? 47.000 59.299 12.857 1.00 8.71 188 LEU C CA 1
ATOM 4152 C C . LEU C 1 188 ? 46.841 60.806 13.047 1.00 8.67 188 LEU C C 1
ATOM 4153 O O . LEU C 1 188 ? 47.572 61.425 13.822 1.00 8.70 188 LEU C O 1
ATOM 4158 N N . PHE C 1 189 ? 45.890 61.395 12.332 1.00 7.64 189 PHE C N 1
ATOM 4159 C CA . PHE C 1 189 ? 45.647 62.827 12.443 1.00 7.64 189 PHE C CA 1
ATOM 4160 C C . PHE C 1 189 ? 45.324 63.158 13.898 1.00 7.47 189 PHE C C 1
ATOM 4161 O O . PHE C 1 189 ? 45.891 64.086 14.475 1.00 7.83 189 PHE C O 1
ATOM 4169 N N . LEU C 1 190 ? 44.416 62.383 14.488 1.00 7.52 190 LEU C N 1
ATOM 4170 C CA . LEU C 1 190 ? 44.007 62.606 15.873 1.00 8.69 190 LEU C CA 1
ATOM 4171 C C . LEU C 1 190 ? 45.139 62.427 16.876 1.00 8.88 190 LEU C C 1
ATOM 4172 O O . LEU C 1 190 ? 45.216 63.157 17.865 1.00 9.32 190 LEU C O 1
ATOM 4177 N N . ALA C 1 191 ? 46.015 61.458 16.625 1.00 8.88 191 ALA C N 1
ATOM 4178 C CA . ALA C 1 191 ? 47.141 61.206 17.518 1.00 8.33 191 ALA C CA 1
ATOM 4179 C C . ALA C 1 191 ? 48.096 62.395 17.494 1.00 8.01 191 ALA C C 1
ATOM 4180 O O . ALA C 1 191 ? 48.695 62.751 18.510 1.00 8.08 191 ALA C O 1
ATOM 4182 N N . ALA C 1 192 ? 48.241 63.001 16.322 1.00 8.27 192 ALA C N 1
ATOM 4183 C CA . ALA C 1 192 ? 49.120 64.154 16.176 1.00 7.79 192 ALA C CA 1
ATOM 4184 C C . ALA C 1 192 ? 48.452 65.359 16.829 1.00 8.32 192 ALA C C 1
ATOM 4185 O O . ALA C 1 192 ? 49.103 66.165 17.488 1.00 9.04 192 ALA C O 1
ATOM 4187 N N . ARG C 1 193 ? 47.142 65.458 16.644 1.00 7.94 193 ARG C N 1
ATOM 4188 C CA . ARG C 1 193 ? 46.345 66.553 17.189 1.00 8.31 193 ARG C CA 1
ATOM 4189 C C . ARG C 1 193 ? 46.259 66.517 18.712 1.00 8.10 193 ARG C C 1
ATOM 4190 O O . ARG C 1 193 ? 46.364 67.552 19.377 1.00 7.45 193 ARG C O 1
ATOM 4198 N N . GLU C 1 194 ? 46.087 65.322 19.266 1.00 6.74 194 GLU C N 1
ATOM 4199 C CA . GLU C 1 194 ? 45.939 65.183 20.710 1.00 7.60 194 GLU C CA 1
ATOM 4200 C C . GLU C 1 194 ? 47.208 64.899 21.502 1.00 8.04 194 GLU C C 1
ATOM 4201 O O . GLU C 1 194 ? 47.141 64.683 22.711 1.00 9.18 194 GLU C O 1
ATOM 4207 N N . GLY C 1 195 ? 48.361 64.902 20.844 1.00 6.98 195 GLY C N 1
ATOM 4208 C CA . GLY C 1 195 ? 49.614 64.663 21.537 1.00 6.23 195 GLY C CA 1
ATOM 4209 C C . GLY C 1 195 ? 49.837 63.243 22.037 1.00 8.48 195 GLY C C 1
ATOM 4210 O O . GLY C 1 195 ? 50.198 63.028 23.196 1.00 7.89 195 GLY C O 1
ATOM 4211 N N . SER C 1 196 ? 49.628 62.269 21.160 1.00 9.40 196 SER C N 1
ATOM 4212 C CA . SER C 1 196 ? 49.813 60.863 21.509 1.00 9.13 196 SER C CA 1
ATOM 4213 C C . SER C 1 196 ? 50.999 60.328 20.721 1.00 9.65 196 SER C C 1
ATOM 4214 O O . SER C 1 196 ? 50.836 59.740 19.653 1.00 9.63 196 SER C O 1
ATOM 4217 N N . TYR C 1 197 ? 52.201 60.547 21.247 1.00 10.63 197 TYR C N 1
ATOM 4218 C CA . TYR C 1 197 ? 53.434 60.124 20.600 1.00 10.36 197 TYR C CA 1
ATOM 4219 C C . TYR C 1 197 ? 53.510 58.625 20.309 1.00 11.04 197 TYR C C 1
ATOM 4220 O O . TYR C 1 197 ? 53.710 58.219 19.165 1.00 11.44 197 TYR C O 1
ATOM 4229 N N . GLU C 1 198 ? 53.349 57.806 21.335 1.00 10.73 198 GLU C N 1
ATOM 4230 C CA . GLU C 1 198 ? 53.413 56.359 21.166 1.00 11.62 198 GLU C CA 1
ATOM 4231 C C . GLU C 1 198 ? 52.407 55.847 20.143 1.00 11.39 198 GLU C C 1
ATOM 4232 O O . GLU C 1 198 ? 52.743 55.007 19.308 1.00 9.92 198 GLU C O 1
ATOM 4238 N N . ALA C 1 199 ? 51.172 56.351 20.200 1.00 10.59 199 ALA C N 1
ATOM 4239 C CA . ALA C 1 199 ? 50.135 55.930 19.262 1.00 10.91 199 ALA C CA 1
ATOM 4240 C C . ALA C 1 199 ? 50.485 56.354 17.839 1.00 11.36 199 ALA C C 1
ATOM 4241 O O . ALA C 1 199 ? 50.202 55.635 16.878 1.00 11.57 199 ALA C O 1
ATOM 4243 N N . SER C 1 200 ? 51.094 57.528 17.705 1.00 10.06 200 SER C N 1
ATOM 4244 C CA . SER C 1 200 ? 51.483 58.029 16.393 1.00 10.56 200 SER C CA 1
ATOM 4245 C C . SER C 1 200 ? 52.543 57.114 15.776 1.00 10.56 200 SER C C 1
ATOM 4246 O O . SER C 1 200 ? 52.468 56.775 14.593 1.00 11.76 200 SER C O 1
ATOM 4249 N N . LYS C 1 201 ? 53.520 56.714 16.582 1.00 9.84 201 LYS C N 1
ATOM 4250 C CA . LYS C 1 201 ? 54.583 55.834 16.110 1.00 11.98 201 LYS C CA 1
ATOM 4251 C C . LYS C 1 201 ? 54.001 54.496 15.658 1.00 11.90 201 LYS C C 1
ATOM 4252 O O . LYS C 1 201 ? 54.310 54.008 14.570 1.00 12.31 201 LYS C O 1
ATOM 4258 N N . ALA C 1 202 ? 53.153 53.910 16.500 1.00 10.89 202 ALA C N 1
ATOM 4259 C CA . ALA C 1 202 ? 52.533 52.628 16.193 1.00 11.00 202 ALA C CA 1
ATOM 4260 C C . ALA C 1 202 ? 51.816 52.677 14.848 1.00 11.27 202 ALA C C 1
ATOM 4261 O O . ALA C 1 202 ? 51.974 51.778 14.020 1.00 10.33 202 ALA C O 1
ATOM 4263 N N . LEU C 1 203 ? 51.035 53.732 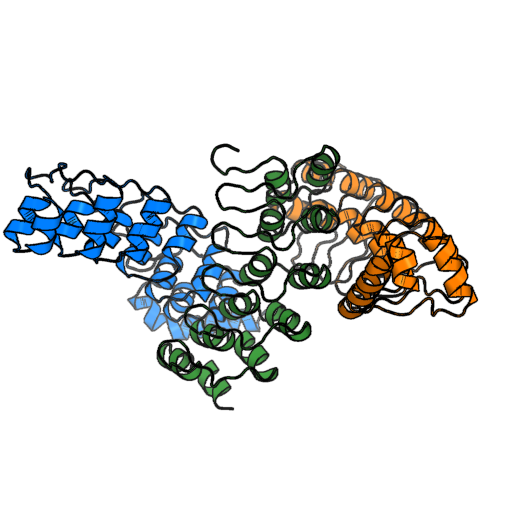14.629 1.00 9.88 203 LEU C N 1
ATOM 4264 C CA . LEU C 1 203 ? 50.309 53.888 13.376 1.00 9.79 203 LEU C CA 1
ATOM 4265 C C . LEU C 1 203 ? 51.269 54.032 12.197 1.00 10.98 203 LEU C C 1
ATOM 4266 O O . LEU C 1 203 ? 51.069 53.421 11.143 1.00 7.89 203 LEU C O 1
ATOM 4271 N N . LEU C 1 204 ? 52.313 54.842 12.380 1.00 10.57 204 LEU C N 1
ATOM 4272 C CA . LEU C 1 204 ? 53.298 55.057 11.328 1.00 12.00 204 LEU C CA 1
ATOM 4273 C C . LEU C 1 204 ? 54.062 53.774 11.022 1.00 12.57 204 LEU C C 1
ATOM 4274 O O . LEU C 1 204 ? 54.263 53.431 9.857 1.00 12.32 204 LEU C O 1
ATOM 4279 N N . ASP C 1 205 ? 54.481 53.069 12.070 1.00 12.89 205 ASP C N 1
ATOM 4280 C CA . ASP C 1 205 ? 55.220 51.820 11.906 1.00 13.71 205 ASP C CA 1
ATOM 4281 C C . ASP C 1 205 ? 54.383 50.781 11.171 1.00 13.80 205 ASP C C 1
ATOM 4282 O O . ASP C 1 205 ? 54.914 49.811 10.631 1.00 11.64 205 ASP C O 1
ATOM 4287 N N . ASN C 1 206 ? 53.071 50.997 11.157 1.00 13.43 206 ASN C N 1
ATOM 4288 C CA . ASN C 1 206 ? 52.146 50.096 10.481 1.00 14.21 206 ASN C CA 1
ATOM 4289 C C . ASN C 1 206 ? 51.633 50.728 9.195 1.00 14.58 206 ASN C C 1
ATOM 4290 O O . ASN C 1 206 ? 50.505 50.491 8.762 1.00 14.73 206 ASN C O 1
ATOM 4295 N N . PHE C 1 207 ? 52.504 51.548 8.604 1.00 15.36 207 PHE C N 1
ATOM 4296 C CA . PHE C 1 207 ? 52.252 52.236 7.339 1.00 16.89 207 PHE C CA 1
ATOM 4297 C C . PHE C 1 207 ? 50.951 53.029 7.207 1.00 16.40 207 PHE C C 1
ATOM 4298 O O . PHE C 1 207 ? 50.300 52.995 6.160 1.00 16.16 207 PHE C O 1
ATOM 4306 N N . ALA C 1 208 ? 50.575 53.744 8.262 1.00 15.10 208 ALA C N 1
ATOM 4307 C CA . ALA C 1 208 ? 49.376 54.568 8.207 1.00 14.24 208 ALA C CA 1
ATOM 4308 C C . ALA C 1 208 ? 49.704 55.682 7.215 1.00 13.53 208 ALA C C 1
ATOM 4309 O O . ALA C 1 208 ? 50.836 56.165 7.177 1.00 13.22 208 ALA C O 1
ATOM 4311 N N . ASN C 1 209 ? 48.727 56.081 6.409 1.00 12.45 209 ASN C N 1
ATOM 4312 C CA . ASN C 1 209 ? 48.951 57.126 5.416 1.00 11.47 209 ASN C CA 1
ATOM 4313 C C . ASN C 1 209 ? 48.969 58.515 6.060 1.00 11.82 209 ASN C C 1
ATOM 4314 O O . ASN C 1 209 ? 47.919 59.087 6.352 1.00 11.65 209 ASN C O 1
ATOM 4319 N N . ARG C 1 210 ? 50.166 59.055 6.266 1.00 10.99 210 ARG C N 1
ATOM 4320 C CA . ARG C 1 210 ? 50.335 60.368 6.882 1.00 11.68 210 ARG C CA 1
ATOM 4321 C C . ARG C 1 210 ? 49.960 61.533 5.967 1.00 12.64 210 ARG C C 1
ATOM 4322 O O . ARG C 1 210 ? 49.992 62.690 6.390 1.00 12.36 210 ARG C O 1
ATOM 4330 N N . GLU C 1 211 ? 49.577 61.239 4.719 1.00 12.10 211 GLU C N 1
ATOM 4331 C CA . GLU C 1 211 ? 49.268 62.289 3.757 1.00 12.55 211 GLU C CA 1
ATOM 4332 C C . GLU C 1 211 ? 47.766 62.541 3.682 1.00 11.55 211 GLU C C 1
ATOM 4333 O O . GLU C 1 211 ? 47.352 63.510 3.001 1.00 10.24 211 GLU C O 1
ATOM 4339 N N . ILE C 1 212 ? 46.936 61.740 4.313 1.00 11.11 212 ILE C N 1
ATOM 4340 C CA . ILE C 1 212 ? 45.496 61.964 4.271 1.00 11.41 212 ILE C CA 1
ATOM 4341 C C . ILE C 1 212 ? 45.195 63.186 5.139 1.00 11.97 212 ILE C C 1
ATOM 4342 O O . ILE C 1 212 ? 45.590 63.245 6.306 1.00 12.53 212 ILE C O 1
ATOM 4347 N N . THR C 1 213 ? 44.501 64.163 4.561 1.00 11.96 213 THR C N 1
ATOM 4348 C CA . THR C 1 213 ? 44.177 65.399 5.269 1.00 11.85 213 THR C CA 1
ATOM 4349 C C . THR C 1 213 ? 42.737 65.446 5.769 1.00 12.34 213 THR C C 1
ATOM 4350 O O . THR C 1 213 ? 41.890 64.671 5.319 1.00 11.46 213 THR C O 1
ATOM 4354 N N . ASP C 1 214 ? 42.461 66.357 6.701 1.00 11.62 214 ASP C N 1
ATOM 4355 C CA . ASP C 1 214 ? 41.111 66.492 7.237 1.00 11.83 214 ASP C CA 1
ATOM 4356 C C . ASP C 1 214 ? 40.260 67.334 6.293 1.00 12.56 214 ASP C C 1
ATOM 4357 O O . ASP C 1 214 ? 40.675 67.614 5.169 1.00 13.32 214 ASP C O 1
ATOM 4362 N N . HIS C 1 215 ? 39.077 67.738 6.746 1.00 13.88 215 HIS C N 1
ATOM 4363 C CA . HIS C 1 215 ? 38.171 68.529 5.917 1.00 15.00 215 HIS C CA 1
ATOM 4364 C C . HIS C 1 215 ? 38.693 69.925 5.561 1.00 15.35 215 HIS C C 1
ATOM 4365 O O . HIS C 1 215 ? 38.163 70.576 4.659 1.00 13.68 215 HIS C O 1
ATOM 4372 N N . MET C 1 216 ? 39.720 70.383 6.270 1.00 15.39 216 MET C N 1
ATOM 4373 C CA . MET C 1 216 ? 40.305 71.697 6.009 1.00 15.59 216 MET C CA 1
ATOM 4374 C C . MET C 1 216 ? 41.637 71.547 5.281 1.00 16.08 216 MET C C 1
ATOM 4375 O O . MET C 1 216 ? 42.452 72.470 5.251 1.00 15.95 216 MET C O 1
ATOM 4380 N N . ASP C 1 217 ? 41.848 70.371 4.702 1.00 15.80 217 ASP C N 1
ATOM 4381 C CA . ASP C 1 217 ? 43.067 70.070 3.966 1.00 15.45 217 ASP C CA 1
ATOM 4382 C C . ASP C 1 217 ? 44.315 70.129 4.838 1.00 14.84 217 ASP C C 1
ATOM 4383 O O . ASP C 1 217 ? 45.421 70.345 4.341 1.00 13.76 217 ASP C O 1
ATOM 4388 N N . ARG C 1 218 ? 44.126 69.947 6.140 1.00 13.32 218 ARG C N 1
ATOM 4389 C CA . ARG C 1 218 ? 45.248 69.925 7.066 1.00 13.26 218 ARG C CA 1
ATOM 4390 C C . ARG C 1 218 ? 45.864 68.536 7.164 1.00 12.87 218 ARG C C 1
ATOM 4391 O O . ARG C 1 218 ? 45.130 67.538 7.178 1.00 10.42 218 ARG C O 1
ATOM 4399 N N . LEU C 1 219 ? 47.178 68.469 7.207 1.00 11.26 219 LEU C N 1
ATOM 4400 C CA . LEU C 1 219 ? 47.877 67.195 7.318 1.00 9.93 219 LEU C CA 1
ATOM 4401 C C . LEU C 1 219 ? 48.135 66.939 8.796 1.00 9.95 219 LEU C C 1
ATOM 4402 O O . LEU C 1 219 ? 48.147 67.872 9.602 1.00 9.25 219 LEU C O 1
ATOM 4407 N N . PRO C 1 220 ? 48.338 65.669 9.174 1.00 9.89 220 PRO C N 1
ATOM 4408 C CA . PRO C 1 220 ? 48.605 65.372 10.581 1.00 9.80 220 PRO C CA 1
ATOM 4409 C C . PRO C 1 220 ? 49.788 66.222 11.041 1.00 10.52 220 PRO C C 1
ATOM 4410 O O . PRO C 1 220 ? 49.847 66.661 12.189 1.00 10.60 220 PRO C O 1
ATOM 4414 N N . ARG C 1 221 ? 50.721 66.458 10.123 1.00 9.55 221 ARG C N 1
ATOM 4415 C CA . ARG C 1 221 ? 51.917 67.250 10.416 1.00 9.68 221 ARG C CA 1
ATOM 4416 C C . ARG C 1 221 ? 51.576 68.703 10.721 1.00 9.71 221 ARG C C 1
ATOM 4417 O O . ARG C 1 221 ? 52.231 69.336 11.553 1.00 9.36 221 ARG C O 1
ATOM 4425 N N . ASP C 1 222 ? 50.563 69.226 10.039 1.00 9.37 222 ASP C N 1
ATOM 4426 C CA . ASP C 1 222 ? 50.133 70.607 10.226 1.00 10.38 222 ASP C CA 1
ATOM 4427 C C . ASP C 1 222 ? 49.527 70.835 11.608 1.00 9.76 222 ASP C C 1
ATOM 4428 O O . ASP C 1 222 ? 49.924 71.761 12.321 1.00 9.82 222 ASP C O 1
ATOM 4433 N N . VAL C 1 223 ? 48.567 69.995 11.988 1.00 9.62 223 VAL C N 1
ATOM 4434 C CA . VAL C 1 223 ? 47.930 70.141 13.293 1.00 10.14 223 VAL C CA 1
ATOM 4435 C C . VAL C 1 223 ? 48.964 69.941 14.402 1.00 10.44 223 VAL C C 1
ATOM 4436 O O . VAL C 1 223 ? 48.910 70.600 15.440 1.00 10.33 223 VAL C O 1
ATOM 4440 N N . ALA C 1 224 ? 49.919 69.046 14.172 1.00 10.57 224 ALA C N 1
ATOM 4441 C CA . ALA C 1 224 ? 50.963 68.785 15.155 1.00 10.62 224 ALA C CA 1
ATOM 4442 C C . ALA C 1 224 ? 51.856 70.015 15.332 1.00 10.60 224 ALA C C 1
ATOM 4443 O O . ALA C 1 224 ? 52.161 70.422 16.457 1.00 9.50 224 ALA C O 1
ATOM 4445 N N . SER C 1 225 ? 52.285 70.591 14.209 1.00 10.63 225 SER C N 1
ATOM 4446 C CA . SER C 1 225 ? 53.119 71.784 14.260 1.00 12.09 225 SER C CA 1
ATOM 4447 C C . SER C 1 225 ? 52.408 72.929 14.974 1.00 11.90 225 SER C C 1
ATOM 4448 O O . SER C 1 225 ? 52.938 73.527 15.893 1.00 11.88 225 SER C O 1
ATOM 4451 N N . GLU C 1 226 ? 51.170 73.182 14.537 1.00 12.81 226 GLU C N 1
ATOM 4452 C CA . GLU C 1 226 ? 50.357 74.231 15.130 1.00 13.43 226 GLU C CA 1
ATOM 4453 C C . GLU C 1 226 ? 50.254 74.085 16.645 1.00 12.26 226 GLU C C 1
ATOM 4454 O O . GLU C 1 226 ? 50.344 75.072 17.376 1.00 11.56 226 GLU C O 1
ATOM 4460 N N . ARG C 1 227 ? 50.065 72.852 17.112 1.00 11.54 227 ARG C N 1
ATOM 4461 C CA . ARG C 1 227 ? 49.939 72.589 18.541 1.00 9.65 227 ARG C CA 1
ATOM 4462 C C . ARG C 1 227 ? 51.278 72.358 19.225 1.00 8.71 227 ARG C C 1
ATOM 4463 O O . ARG C 1 227 ? 51.338 71.893 20.365 1.00 8.81 227 ARG C O 1
ATOM 4471 N N . LEU C 1 228 ? 52.359 72.682 18.516 1.00 8.45 228 LEU C N 1
ATOM 4472 C CA . LEU C 1 228 ? 53.711 72.547 19.043 1.00 10.07 228 LEU C CA 1
ATOM 4473 C C . LEU C 1 228 ? 54.122 71.136 19.462 1.00 10.11 228 LEU C C 1
ATOM 4474 O O . LEU C 1 228 ? 54.931 70.967 20.376 1.00 10.79 228 LEU C O 1
ATOM 4479 N N . HIS C 1 229 ? 53.567 70.120 18.809 1.00 10.65 229 HIS C N 1
ATOM 4480 C CA . HIS C 1 229 ? 53.950 68.745 19.122 1.00 11.39 229 HIS C CA 1
ATOM 4481 C C . HIS C 1 229 ? 55.126 68.438 18.201 1.00 12.95 229 HIS C C 1
ATOM 4482 O O . HIS C 1 229 ? 55.001 67.669 17.245 1.00 11.72 229 HIS C O 1
ATOM 4489 N N . HIS C 1 230 ? 56.265 69.062 18.493 1.00 15.64 230 HIS C N 1
ATOM 4490 C CA . HIS C 1 230 ? 57.474 68.907 17.691 1.00 18.50 230 HIS C CA 1
ATOM 4491 C C . HIS C 1 230 ? 57.987 67.475 17.622 1.00 21.71 230 HIS C C 1
ATOM 4492 O O . HIS C 1 230 ? 58.513 67.045 16.594 1.00 20.40 230 HIS C O 1
ATOM 4499 N N . ASP C 1 231 ? 57.840 66.741 18.718 1.00 27.05 231 ASP C N 1
ATOM 4500 C CA . ASP C 1 231 ? 58.285 65.359 18.754 1.00 30.25 231 ASP C CA 1
ATOM 4501 C C . ASP C 1 231 ? 57.540 64.557 17.690 1.00 31.19 231 ASP C C 1
ATOM 4502 O O . ASP C 1 231 ? 58.130 63.728 16.998 1.00 33.62 231 ASP C O 1
ATOM 4507 N N . ILE C 1 232 ? 56.247 64.827 17.545 1.00 31.53 232 ILE C N 1
ATOM 4508 C CA . ILE C 1 232 ? 55.424 64.129 16.565 1.00 30.66 232 ILE C CA 1
ATOM 4509 C C . ILE C 1 232 ? 55.707 64.649 15.159 1.00 32.60 232 ILE C C 1
ATOM 4510 O O . ILE C 1 232 ? 55.560 63.922 14.177 1.00 31.91 232 ILE C O 1
ATOM 4515 N N . VAL C 1 233 ? 56.114 65.911 15.063 1.00 33.76 233 VAL C N 1
ATOM 4516 C CA . VAL C 1 233 ? 56.436 66.492 13.767 1.00 35.46 233 VAL C CA 1
ATOM 4517 C C . VAL C 1 233 ? 57.677 65.789 13.217 1.00 36.05 233 VAL C C 1
ATOM 4518 O O . VAL C 1 233 ? 57.692 65.341 12.070 1.00 36.12 233 VAL C O 1
ATOM 4522 N N . ARG C 1 234 ? 58.715 65.690 14.041 1.00 37.77 234 ARG C N 1
ATOM 4523 C CA . ARG C 1 234 ? 59.946 65.027 13.628 1.00 40.98 234 ARG C CA 1
ATOM 4524 C C . ARG C 1 234 ? 59.639 63.580 13.257 1.00 41.56 234 ARG C C 1
ATOM 4525 O O . ARG C 1 234 ? 60.132 63.060 12.254 1.00 41.35 234 ARG C O 1
ATOM 4533 N N . LEU C 1 235 ? 58.808 62.942 14.073 1.00 40.97 235 LEU C N 1
ATOM 4534 C CA . LEU C 1 235 ? 58.413 61.563 13.840 1.00 39.99 235 LEU C CA 1
ATOM 4535 C C . LEU C 1 235 ? 57.745 61.451 12.470 1.00 39.61 235 LEU C C 1
ATOM 4536 O O . LEU C 1 235 ? 57.978 60.499 11.729 1.00 41.01 235 LEU C O 1
ATOM 4541 N N . LEU C 1 236 ? 56.922 62.438 12.134 1.00 38.41 236 LEU C N 1
ATOM 4542 C CA . LEU C 1 236 ? 56.214 62.447 10.858 1.00 38.95 236 LEU C CA 1
ATOM 4543 C C . LEU C 1 236 ? 57.116 62.738 9.661 1.00 40.30 236 LEU C C 1
ATOM 4544 O O . LEU C 1 236 ? 56.766 62.411 8.527 1.00 39.63 236 LEU C O 1
ATOM 4549 N N . ASP C 1 237 ? 58.270 63.349 9.907 1.00 41.71 237 ASP C N 1
ATOM 4550 C CA . ASP C 1 237 ? 59.186 63.675 8.819 1.00 44.75 237 ASP C CA 1
ATOM 4551 C C . ASP C 1 237 ? 60.182 62.565 8.499 1.00 46.52 237 ASP C C 1
ATOM 4552 O O . ASP C 1 237 ? 60.953 62.676 7.546 1.00 47.08 237 ASP C O 1
ATOM 4557 N N . GLU C 1 238 ? 60.169 61.498 9.290 1.00 49.04 238 GLU C N 1
ATOM 4558 C CA . GLU C 1 238 ? 61.072 60.376 9.056 1.00 51.65 238 GLU C CA 1
ATOM 4559 C C . GLU C 1 238 ? 60.303 59.169 8.520 1.00 52.25 238 GLU C C 1
ATOM 4560 O O . GLU C 1 238 ? 60.264 58.129 9.211 1.00 54.79 238 GLU C O 1
#

InterPro domains:
  IPR000152 EGF-type aspartate/asparagine hydroxylation site [PS00010] (232-243)
  IPR000152 EGF-type aspartate/asparagine hydroxylation site [PS00010] (308-319)
  IPR000152 EGF-type aspartate/asparagine hydroxylation site [PS00010] (349-360)
  IPR000152 EGF-type aspartate/asparagine hydroxylation site [PS00010] (387-398)
  IPR000152 EGF-type aspartate/asparagine hydroxylation site [PS00010] (465-476)
  IPR000152 EGF-type aspartate/asparagine hydroxylation site [PS00010] (503-514)
  IPR000152 EGF-type aspartate/asparagine hydroxylation site [PS00010] (541-552)
  IPR000152 EGF-type aspartate/asparagine hydroxylation site [PS00010] (579-590)
  IPR000152 EGF-type aspartate/asparagine hydroxylation site [PS00010] (616-627)
  IPR000152 EGF-type aspartate/asparagine hydroxylation site [PS00010] (654-665)
  IPR000152 EGF-type aspartate/asparagine hydroxylation site [PS00010] (692-703)
  IPR000152 EGF-type aspartate/asparagine hydroxylation site [PS00010] (730-741)
  IPR000152 EGF-type aspartate/asparagine hydroxylation site [PS00010] (768-779)
  IPR000152 EGF-type aspartate/asparagine hydroxylation site [PS00010] (806-817)
  IPR000152 EGF-type aspartate/asparagine hydroxylation site [PS00010] (844-855)
  IPR000152 EGF-type aspartate/asparagine hydroxylation site [PS00010] (923-934)
  IPR000152 EGF-type aspartate/asparagine hydroxylation site [PS00010] (961-972)
  IPR000152 EGF-type aspartate/asparagine hydroxylation site [PS00010] (1037-1048)
  IPR000152 EGF-type aspartate/asparagine hydroxylation site [PS00010] (1198-1209)
  IPR000152 EGF-type aspartate/asparagine hydroxylation site [PS00010] (1236-1247)